Protein AF-W0JIA6-F1 (afdb_monomer_lite)

Foldseek 3Di:
DVVVLLVVLVVLLVCLVVVHAAEAEAEDDPPQDDPVRLLVVLLVVLLSQQSQWDDVSHRRCLQWPDPDPVSVVPDDADDADLVALEIERSYHYDYDYFPCVVSVVSNQVSQAESHHTDPRHPLHWYKYKDFDQLFLVVLVVLLCVLQVVQLEDEDLLLSLLLSLFFRHSVLVSQLSVPDHRDPHRYYDALQSSLNSNLPDDLCRGLVVFPSLLSLLVSLQSVDLDADALVRSCVSSVHDSVSSVVCVLLCVLLQQWDQDPRHIHGLTHHPVCPDPSSPVSHDPLLDAPVRDPDPQHSALLSSVLSSCCVPPVDDSVVSCVVSVVVPDRPCPVVNVVVVCVVDVRNPSSSSSSRSSNPPDTPDGPIDMGIHHDNRPRDDDPPDPDPPPPDDDDDD

Organism: NCBI:txid797299

InterPro domains:
  IPR036388 Winged helix-like DNA-binding domain superfamily [G3DSA:1.10.10.10] (213-266)
  IPR036390 Winged helix DNA-binding domain superfamily [SSF46785] (216-262)

Radius of gyration: 26.63 Å; chains: 1; bounding box: 65×55×89 Å

Structure (mmCIF, N/CA/C/O backbone):
data_AF-W0JIA6-F1
#
_entry.id   AF-W0JIA6-F1
#
loop_
_atom_site.group_PDB
_atom_site.id
_atom_site.type_symbol
_atom_site.label_atom_id
_atom_site.label_alt_id
_atom_site.label_comp_id
_atom_site.label_asym_id
_atom_site.label_entity_id
_atom_site.label_seq_id
_atom_site.pdbx_PDB_ins_code
_atom_site.Cartn_x
_atom_site.Cartn_y
_atom_site.Cartn_z
_atom_site.occupancy
_atom_site.B_iso_or_equiv
_atom_site.auth_seq_id
_atom_site.auth_comp_id
_atom_site.auth_asym_id
_atom_site.auth_atom_id
_atom_site.pdbx_PDB_model_num
ATOM 1 N N . MET A 1 1 ? 28.647 7.400 -13.439 1.00 54.81 1 MET A N 1
ATOM 2 C CA . MET A 1 1 ? 27.344 6.956 -13.987 1.00 54.81 1 MET A CA 1
ATOM 3 C C . MET A 1 1 ? 27.453 6.312 -15.372 1.00 54.81 1 MET A C 1
ATOM 5 O O . MET A 1 1 ? 27.200 5.122 -15.458 1.00 54.81 1 MET A O 1
ATOM 9 N N . ARG A 1 2 ? 27.903 6.997 -16.442 1.00 59.06 2 ARG A N 1
ATOM 10 C CA . ARG A 1 2 ? 27.949 6.425 -17.819 1.00 59.06 2 ARG A CA 1
ATOM 11 C C . ARG A 1 2 ? 28.637 5.053 -17.968 1.00 59.06 2 ARG A C 1
ATOM 13 O O . ARG A 1 2 ? 28.128 4.203 -18.688 1.00 59.06 2 ARG A O 1
ATOM 20 N N . LEU A 1 3 ? 29.774 4.826 -17.301 1.00 61.69 3 LEU A N 1
ATOM 21 C CA . LEU A 1 3 ? 30.466 3.525 -17.336 1.00 61.69 3 LEU A CA 1
ATOM 22 C C . LEU A 1 3 ? 29.672 2.415 -16.630 1.00 61.69 3 LEU A C 1
ATOM 24 O O . LEU A 1 3 ? 29.675 1.282 -17.098 1.00 61.69 3 LEU A O 1
ATOM 28 N N . ALA A 1 4 ? 28.959 2.752 -15.551 1.00 73.12 4 ALA A N 1
ATOM 29 C CA . ALA A 1 4 ? 28.126 1.807 -14.815 1.00 73.12 4 ALA A CA 1
ATOM 30 C C . ALA A 1 4 ? 26.908 1.381 -15.649 1.00 73.12 4 ALA A C 1
ATOM 32 O O . ALA A 1 4 ? 26.678 0.188 -15.801 1.00 73.12 4 ALA A O 1
ATOM 33 N N . HIS A 1 5 ? 26.202 2.325 -16.282 1.00 79.00 5 HIS A N 1
ATOM 34 C CA . HIS A 1 5 ? 25.084 1.987 -17.171 1.00 79.00 5 HIS A CA 1
ATOM 35 C C . HIS A 1 5 ? 25.518 1.137 -18.372 1.00 79.00 5 HIS A C 1
ATOM 37 O O . HIS A 1 5 ? 24.825 0.196 -18.736 1.00 79.00 5 HIS A O 1
ATOM 43 N N . GLY A 1 6 ? 26.684 1.423 -18.965 1.00 81.06 6 GLY A N 1
ATOM 44 C CA . GLY A 1 6 ? 27.206 0.623 -20.076 1.00 81.06 6 GLY A CA 1
ATOM 45 C C . GLY A 1 6 ? 27.530 -0.823 -19.684 1.00 81.06 6 GLY A C 1
ATOM 46 O O . GLY A 1 6 ? 27.243 -1.735 -20.453 1.00 81.06 6 GLY A O 1
ATOM 47 N N . LEU A 1 7 ? 28.097 -1.037 -18.491 1.00 85.88 7 LEU A N 1
ATOM 48 C CA . LEU A 1 7 ? 28.351 -2.381 -17.966 1.00 85.88 7 LEU A CA 1
ATOM 49 C C . LEU A 1 7 ? 27.043 -3.117 -17.660 1.00 85.88 7 LEU A C 1
ATOM 51 O O . LEU A 1 7 ? 26.893 -4.264 -18.067 1.00 85.88 7 LEU A O 1
ATOM 55 N N . VAL A 1 8 ? 26.100 -2.453 -16.984 1.00 86.69 8 VAL A N 1
ATOM 56 C CA . VAL A 1 8 ? 24.776 -3.021 -16.689 1.00 86.69 8 VAL A CA 1
ATOM 57 C C . VAL A 1 8 ? 24.071 -3.416 -17.984 1.00 86.69 8 VAL A C 1
ATOM 59 O O . VAL A 1 8 ? 23.623 -4.547 -18.090 1.00 86.69 8 VAL A O 1
ATOM 62 N N . GLY A 1 9 ? 24.076 -2.550 -19.001 1.00 88.12 9 GLY A N 1
ATOM 63 C CA . GLY A 1 9 ? 23.542 -2.874 -20.323 1.00 88.12 9 GLY A CA 1
ATOM 64 C C . GLY A 1 9 ? 24.182 -4.126 -20.924 1.00 88.12 9 GLY A C 1
ATOM 65 O O . GLY A 1 9 ? 23.474 -5.038 -21.331 1.00 88.12 9 GLY A O 1
ATOM 66 N N . ALA A 1 10 ? 25.515 -4.223 -20.924 1.00 88.88 10 ALA A N 1
ATOM 67 C CA . ALA A 1 10 ? 26.204 -5.399 -21.457 1.00 88.88 10 ALA A CA 1
ATOM 68 C C . ALA A 1 10 ? 25.834 -6.697 -20.715 1.00 88.88 10 ALA A C 1
ATOM 70 O O . ALA A 1 10 ? 25.609 -7.720 -21.356 1.00 88.88 10 ALA A O 1
ATOM 71 N N . VAL A 1 11 ? 25.746 -6.654 -19.381 1.00 91.31 11 VAL A N 1
ATOM 72 C CA . VAL A 1 11 ? 25.339 -7.809 -18.565 1.00 91.31 11 VAL A CA 1
ATOM 73 C C . VAL A 1 11 ? 23.882 -8.182 -18.832 1.00 91.31 11 VAL A C 1
ATOM 75 O O . VAL A 1 11 ? 23.597 -9.358 -19.021 1.00 91.31 11 VAL A O 1
ATOM 78 N N . THR A 1 12 ? 22.972 -7.209 -18.903 1.00 92.12 12 THR A N 1
ATOM 79 C CA . THR A 1 12 ? 21.552 -7.457 -19.188 1.00 92.12 12 THR A CA 1
ATOM 80 C C . THR A 1 12 ? 21.362 -8.112 -20.557 1.00 92.12 12 THR A C 1
ATOM 82 O O . THR A 1 12 ? 20.696 -9.134 -20.645 1.00 92.12 12 THR A O 1
ATOM 85 N N . HIS A 1 13 ? 22.004 -7.591 -21.608 1.00 90.56 13 HIS A N 1
ATOM 86 C CA . HIS A 1 13 ? 21.932 -8.186 -22.951 1.00 90.56 13 HIS A CA 1
ATOM 87 C C . HIS A 1 13 ? 22.539 -9.597 -23.002 1.00 90.56 13 HIS A C 1
ATOM 89 O O . HIS A 1 13 ? 22.060 -10.445 -23.750 1.00 90.56 13 HIS A O 1
ATOM 95 N N . LEU A 1 14 ? 23.574 -9.873 -22.198 1.00 92.06 14 LEU A N 1
ATOM 96 C CA . LEU A 1 14 ? 24.143 -11.216 -22.074 1.00 92.06 14 LEU A CA 1
ATOM 97 C C . LEU A 1 14 ? 23.168 -12.187 -21.397 1.00 92.06 14 LEU A C 1
ATOM 99 O O . LEU A 1 14 ? 22.981 -13.292 -21.891 1.00 92.06 14 LEU A O 1
ATOM 103 N N . LEU A 1 15 ? 22.562 -11.783 -20.278 1.00 92.94 15 LEU A N 1
ATOM 104 C CA . LEU A 1 15 ? 21.582 -12.592 -19.546 1.00 92.94 15 LEU A CA 1
ATOM 105 C C . LEU A 1 15 ? 20.355 -12.899 -20.410 1.00 92.94 15 LEU A C 1
ATOM 107 O O . LEU A 1 15 ? 19.941 -14.052 -20.484 1.00 92.94 15 LEU A O 1
ATOM 111 N N . GLU A 1 16 ? 19.866 -11.900 -21.141 1.00 91.88 16 GLU A N 1
ATOM 112 C CA . GLU A 1 16 ? 18.792 -12.062 -22.120 1.00 91.88 16 GLU A CA 1
ATOM 113 C C . GLU A 1 16 ? 19.166 -13.075 -23.213 1.00 91.88 16 GLU A C 1
ATOM 115 O O . GLU A 1 16 ? 18.378 -13.953 -23.552 1.00 91.88 16 GLU A O 1
ATOM 120 N N . ALA A 1 17 ? 20.398 -13.028 -23.735 1.00 90.81 17 ALA A N 1
ATOM 121 C CA . ALA A 1 17 ? 20.865 -14.004 -24.724 1.00 90.81 17 ALA A CA 1
ATOM 122 C C . ALA A 1 17 ? 20.926 -15.446 -24.175 1.00 90.81 17 ALA A C 1
ATOM 124 O O . ALA A 1 17 ? 20.873 -16.399 -24.952 1.00 90.81 17 ALA A O 1
ATOM 125 N N . PHE A 1 18 ? 21.024 -15.610 -22.853 1.00 94.31 18 PHE A N 1
ATOM 126 C CA . PHE A 1 18 ? 20.929 -16.900 -22.167 1.00 94.31 18 PHE A CA 1
ATOM 127 C C . PHE A 1 18 ? 19.499 -17.262 -21.727 1.00 94.31 18 PHE A C 1
ATOM 129 O O . PHE A 1 18 ? 19.318 -18.315 -21.117 1.00 94.31 18 PHE A O 1
ATOM 136 N N . GLY A 1 19 ? 18.495 -16.432 -22.033 1.00 92.12 19 GLY A N 1
ATOM 137 C CA . GLY A 1 19 ? 17.103 -16.646 -21.628 1.00 92.12 19 GLY A CA 1
ATOM 138 C C . GLY A 1 19 ? 16.873 -16.488 -20.124 1.00 92.12 19 GLY A C 1
ATOM 139 O O . GLY A 1 19 ? 16.037 -17.188 -19.557 1.00 92.12 19 GLY A O 1
ATOM 140 N N . VAL A 1 20 ? 17.660 -15.638 -19.456 1.00 93.94 20 VAL A N 1
ATOM 141 C CA . VAL A 1 20 ? 17.513 -15.354 -18.024 1.00 93.94 20 VAL A CA 1
ATOM 142 C C . VAL A 1 20 ? 16.660 -14.107 -17.828 1.00 93.94 20 VAL A C 1
ATOM 144 O O . VAL A 1 20 ? 17.098 -13.002 -18.149 1.00 93.94 20 VAL A O 1
ATOM 147 N N . ASP A 1 21 ? 15.500 -14.282 -17.196 1.00 91.25 21 ASP A N 1
ATOM 148 C CA . ASP A 1 21 ? 14.627 -13.175 -16.810 1.00 91.25 21 ASP A CA 1
ATOM 149 C C . ASP A 1 21 ? 15.268 -12.334 -15.698 1.00 91.25 21 ASP A C 1
ATOM 151 O O . ASP A 1 21 ? 15.481 -12.792 -14.569 1.00 91.25 21 ASP A O 1
ATOM 155 N N . LEU A 1 22 ? 15.575 -11.074 -16.010 1.00 92.06 22 LEU A N 1
ATOM 156 C CA . LEU A 1 22 ? 16.154 -10.134 -15.058 1.00 92.06 22 LEU A CA 1
ATOM 157 C C . LEU A 1 22 ? 15.090 -9.168 -14.525 1.00 92.06 22 LEU A C 1
ATOM 159 O O . LEU A 1 22 ? 14.562 -8.332 -15.255 1.00 92.06 22 LEU A O 1
ATOM 163 N N . VAL A 1 23 ? 14.858 -9.207 -13.212 1.00 91.75 23 VAL A N 1
ATOM 164 C CA . VAL A 1 23 ? 14.047 -8.210 -12.497 1.00 91.75 23 VAL A CA 1
ATOM 165 C C . VAL A 1 23 ? 14.943 -7.412 -11.557 1.00 91.75 23 VAL A C 1
ATOM 167 O O . VAL A 1 23 ? 15.615 -7.974 -10.691 1.00 91.75 23 VAL A O 1
ATOM 170 N N . ARG A 1 24 ? 14.960 -6.086 -11.711 1.00 89.94 24 ARG A N 1
ATOM 171 C CA . ARG A 1 24 ? 15.729 -5.178 -10.854 1.00 89.94 24 ARG A CA 1
ATOM 172 C C . ARG A 1 24 ? 14.814 -4.389 -9.942 1.00 89.94 24 ARG A C 1
ATOM 174 O O . ARG A 1 24 ? 13.972 -3.615 -10.387 1.00 89.94 24 ARG A O 1
ATOM 181 N N . GLU A 1 25 ? 15.049 -4.539 -8.649 1.00 89.88 25 GLU A N 1
ATOM 182 C CA . GLU A 1 25 ? 14.366 -3.766 -7.624 1.00 89.88 25 GLU A CA 1
ATOM 183 C C . GLU A 1 25 ? 15.119 -2.455 -7.350 1.00 89.88 25 GLU A C 1
ATOM 185 O O . GLU A 1 25 ? 16.281 -2.461 -6.938 1.00 89.88 25 GLU A O 1
ATOM 190 N N . ILE A 1 26 ? 14.443 -1.322 -7.540 1.00 87.25 26 ILE A N 1
ATOM 191 C CA . ILE A 1 26 ? 14.933 0.011 -7.194 1.00 87.25 26 ILE A CA 1
ATOM 192 C C . ILE A 1 26 ? 14.161 0.506 -5.979 1.00 87.25 26 ILE A C 1
ATOM 194 O O . ILE A 1 26 ? 12.969 0.802 -6.039 1.00 87.25 26 ILE A O 1
ATOM 198 N N . ARG A 1 27 ? 14.867 0.635 -4.856 1.00 85.44 27 ARG A N 1
ATOM 199 C CA . ARG A 1 27 ? 14.318 1.233 -3.642 1.00 85.44 27 ARG A CA 1
ATOM 200 C C . ARG A 1 27 ? 14.603 2.731 -3.624 1.00 85.44 27 ARG A C 1
ATOM 202 O O . ARG A 1 27 ? 15.754 3.119 -3.444 1.00 85.44 27 ARG A O 1
ATOM 209 N N . VAL A 1 28 ? 13.558 3.549 -3.699 1.00 81.75 28 VAL A N 1
ATOM 210 C CA . VAL A 1 28 ? 13.625 4.985 -3.412 1.00 81.75 28 VAL A CA 1
ATOM 211 C C . VAL A 1 28 ? 13.716 5.167 -1.887 1.00 81.75 28 VAL A C 1
ATOM 213 O O . VAL A 1 28 ? 12.829 4.706 -1.156 1.00 81.75 28 VAL A O 1
ATOM 216 N N . PRO A 1 29 ? 14.813 5.744 -1.361 1.00 74.44 29 PRO A N 1
ATOM 217 C CA . PRO A 1 29 ? 14.962 5.999 0.069 1.00 74.44 29 PRO A CA 1
ATOM 218 C C . PRO A 1 29 ? 13.867 6.925 0.616 1.00 74.44 29 PRO A C 1
ATOM 220 O O . PRO A 1 29 ? 13.405 7.830 -0.071 1.00 74.44 29 PRO A O 1
ATOM 223 N N . GLY A 1 30 ? 13.477 6.720 1.878 1.00 69.75 30 GLY A N 1
ATOM 224 C CA . GLY A 1 30 ? 12.577 7.650 2.567 1.00 69.75 30 GLY A CA 1
ATOM 225 C C . GLY A 1 30 ? 13.262 8.996 2.825 1.00 69.75 30 GLY A C 1
ATOM 226 O O . GLY A 1 30 ? 14.470 9.029 3.061 1.00 69.75 30 GLY A O 1
ATOM 227 N N . GLY A 1 31 ? 12.491 10.086 2.790 1.00 68.31 31 GLY A N 1
ATOM 228 C CA . GLY A 1 31 ? 12.992 11.458 2.960 1.00 68.31 31 GLY A CA 1
ATOM 229 C C . GLY A 1 31 ? 13.472 12.132 1.669 1.00 68.31 31 GLY A C 1
ATOM 230 O O . GLY A 1 31 ? 13.980 13.249 1.725 1.00 68.31 31 GLY A O 1
ATOM 231 N N . LEU A 1 32 ? 13.317 11.472 0.516 1.00 70.44 32 LEU A N 1
ATOM 232 C CA . LEU A 1 32 ? 13.451 12.107 -0.794 1.00 70.44 32 LEU A CA 1
ATOM 233 C C . LEU A 1 32 ? 12.065 12.560 -1.252 1.00 70.44 32 LEU A C 1
ATOM 235 O O . LEU A 1 32 ? 11.277 11.762 -1.748 1.00 70.44 32 LEU A O 1
ATOM 239 N N . GLU A 1 33 ? 11.750 13.827 -1.012 1.00 68.56 33 GLU A N 1
ATOM 240 C CA . GLU A 1 33 ? 10.402 14.375 -1.228 1.00 68.56 33 GLU A CA 1
ATOM 241 C C . GLU A 1 33 ? 10.380 15.508 -2.257 1.00 68.56 33 GLU A C 1
ATOM 243 O O . GLU A 1 33 ? 9.305 15.953 -2.662 1.00 68.56 33 GLU A O 1
ATOM 248 N N . HIS A 1 34 ? 11.559 15.980 -2.668 1.00 75.25 34 HIS A N 1
ATOM 249 C CA . HIS A 1 34 ? 11.719 17.156 -3.511 1.00 75.25 34 HIS A CA 1
ATOM 250 C C . HIS A 1 34 ? 12.181 16.791 -4.923 1.00 75.25 34 HIS A C 1
ATOM 252 O O . HIS A 1 34 ? 13.037 15.924 -5.107 1.00 75.25 34 HIS A O 1
ATOM 258 N N . GLU A 1 35 ? 11.691 17.546 -5.904 1.00 77.19 35 GLU A N 1
ATOM 259 C CA . GLU A 1 35 ? 12.046 17.470 -7.328 1.00 77.19 35 GLU A CA 1
ATOM 260 C C . GLU A 1 35 ? 13.554 17.310 -7.564 1.00 77.19 35 GLU A C 1
ATOM 262 O O . GLU A 1 35 ? 13.993 16.381 -8.234 1.00 77.19 35 GLU A O 1
ATOM 267 N N . ARG A 1 36 ? 14.379 18.146 -6.914 1.00 82.38 36 ARG A N 1
ATOM 268 C CA . ARG A 1 36 ? 15.850 18.133 -7.056 1.00 82.38 36 ARG A CA 1
ATOM 269 C C . ARG A 1 36 ? 16.509 16.794 -6.705 1.00 82.38 36 ARG A C 1
ATOM 271 O O . ARG A 1 36 ? 17.669 16.584 -7.046 1.00 82.38 36 ARG A O 1
ATOM 278 N N . GLN A 1 37 ? 15.813 15.935 -5.967 1.00 82.81 37 GLN A N 1
ATOM 279 C CA . GLN A 1 37 ? 16.274 14.603 -5.582 1.00 82.81 37 GLN A CA 1
ATOM 280 C C . GLN A 1 37 ? 15.638 13.517 -6.454 1.00 82.81 37 GLN A C 1
ATOM 282 O O . GLN A 1 37 ? 16.316 12.557 -6.813 1.00 82.81 37 GLN A O 1
ATOM 287 N N . LEU A 1 38 ? 14.355 13.673 -6.786 1.00 83.12 38 LEU A N 1
ATOM 288 C CA . LEU A 1 38 ? 13.572 12.677 -7.512 1.00 83.12 38 LEU A CA 1
ATOM 289 C C . LEU A 1 38 ? 13.816 12.725 -9.029 1.00 83.12 38 LEU A C 1
ATOM 291 O O . LEU A 1 38 ? 14.022 11.667 -9.620 1.00 83.12 38 LEU A O 1
ATOM 295 N N . GLN A 1 39 ? 13.910 13.909 -9.641 1.00 84.56 39 GLN A N 1
ATOM 296 C CA . GLN 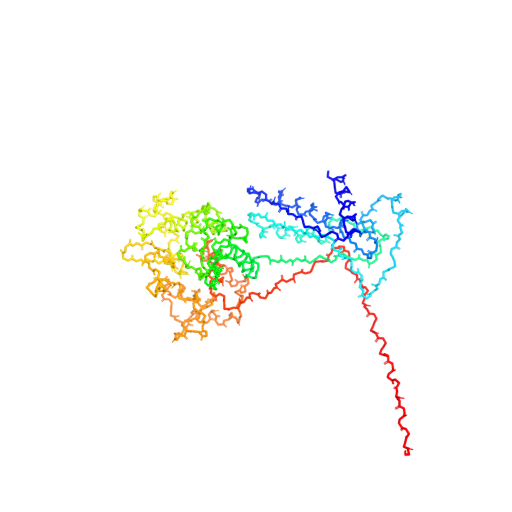A 1 39 ? 14.131 14.052 -11.087 1.00 84.56 39 GLN A CA 1
ATOM 297 C C . GLN A 1 39 ? 15.418 13.353 -11.563 1.00 84.56 39 GLN A C 1
ATOM 299 O O . GLN A 1 39 ? 15.335 12.502 -12.445 1.00 84.56 39 GLN A O 1
ATOM 304 N N . PRO A 1 40 ? 16.601 13.559 -10.943 1.00 85.56 40 PRO A N 1
ATOM 305 C CA . PRO A 1 40 ? 17.818 12.894 -11.415 1.00 85.56 40 PRO A CA 1
ATOM 306 C C . PRO A 1 40 ? 17.771 11.365 -11.275 1.00 85.56 40 PRO A C 1
ATOM 308 O O . PRO A 1 40 ? 18.462 10.644 -11.999 1.00 85.56 40 PRO A O 1
ATOM 311 N N . MET A 1 41 ? 16.985 10.851 -10.321 1.00 85.38 41 MET A N 1
ATOM 312 C CA . MET A 1 41 ? 16.750 9.414 -10.187 1.00 85.38 41 MET A CA 1
ATOM 313 C C . MET A 1 41 ? 15.859 8.902 -11.318 1.00 85.38 41 MET A C 1
ATOM 315 O O . MET A 1 41 ? 16.180 7.868 -11.902 1.00 85.38 41 MET A O 1
ATOM 319 N N . ALA A 1 42 ? 14.786 9.627 -11.642 1.00 85.19 42 ALA A N 1
ATOM 320 C CA . ALA A 1 42 ? 13.900 9.304 -12.752 1.00 85.19 42 ALA A CA 1
ATOM 321 C C . ALA A 1 42 ? 14.658 9.299 -14.091 1.00 85.19 42 ALA A C 1
ATOM 323 O O . ALA A 1 42 ? 14.618 8.293 -14.800 1.00 85.19 42 ALA A O 1
ATOM 324 N N . ASP A 1 43 ? 15.465 10.331 -14.359 1.00 85.19 43 ASP A N 1
ATOM 325 C CA . ASP A 1 43 ? 16.336 10.415 -15.540 1.00 85.19 43 ASP A CA 1
ATOM 326 C C . ASP A 1 43 ? 17.286 9.213 -15.622 1.00 85.19 43 ASP A C 1
ATOM 328 O O . ASP A 1 43 ? 17.466 8.590 -16.670 1.00 85.19 43 ASP A O 1
ATOM 332 N N . SER A 1 44 ? 17.895 8.838 -14.491 1.00 86.56 44 SER A N 1
ATOM 333 C CA . SER A 1 44 ? 18.805 7.694 -14.439 1.00 86.56 44 SER A CA 1
ATOM 334 C C . SER A 1 44 ? 18.093 6.373 -14.747 1.00 86.56 44 SER A C 1
ATOM 336 O O . SER A 1 44 ? 18.677 5.524 -15.426 1.00 86.56 44 SER A O 1
ATOM 338 N N . VAL A 1 45 ? 16.848 6.200 -14.287 1.00 86.69 45 VAL A N 1
ATOM 339 C CA . VAL A 1 45 ? 16.013 5.033 -14.608 1.00 86.69 45 VAL A CA 1
ATOM 340 C C . VAL A 1 45 ? 15.645 5.025 -16.089 1.00 86.69 45 VAL A C 1
ATOM 342 O O . VAL A 1 45 ? 15.847 3.997 -16.735 1.00 86.69 45 VAL A O 1
ATOM 345 N N . ALA A 1 46 ? 15.197 6.152 -16.647 1.00 84.75 46 ALA A N 1
ATOM 346 C CA . ALA A 1 46 ? 14.823 6.266 -18.057 1.00 84.75 46 ALA A CA 1
ATOM 347 C C . ALA A 1 46 ? 16.009 5.980 -18.997 1.00 84.75 46 ALA A C 1
ATOM 349 O O . ALA A 1 46 ? 15.897 5.177 -19.924 1.00 84.75 46 ALA A O 1
ATOM 350 N N . ILE A 1 47 ? 17.193 6.531 -18.701 1.00 86.06 47 ILE A N 1
ATOM 351 C CA . ILE A 1 47 ? 18.434 6.229 -19.435 1.00 86.06 47 ILE A CA 1
ATOM 352 C C . ILE A 1 47 ? 18.780 4.738 -19.342 1.00 86.06 47 ILE A C 1
ATOM 354 O O . ILE A 1 47 ? 19.175 4.126 -20.335 1.00 86.06 47 ILE A O 1
ATOM 358 N N . SER A 1 48 ? 18.661 4.148 -18.150 1.00 88.00 48 SER A N 1
ATOM 359 C CA . SER A 1 48 ? 18.934 2.724 -17.934 1.00 88.00 48 SER A CA 1
ATOM 360 C C . SER A 1 48 ? 17.990 1.858 -18.774 1.00 88.00 48 SER A C 1
ATOM 362 O O . SER A 1 48 ? 18.459 1.005 -19.525 1.00 88.00 48 SER A O 1
ATOM 364 N N . ALA A 1 49 ? 16.687 2.156 -18.740 1.00 87.00 49 ALA A N 1
ATOM 365 C CA . ALA A 1 49 ? 15.673 1.471 -19.532 1.00 87.00 49 ALA A CA 1
ATOM 366 C C . ALA A 1 49 ? 15.968 1.567 -21.035 1.00 87.00 49 ALA A C 1
ATOM 368 O O . ALA A 1 49 ? 15.942 0.557 -21.734 1.00 87.00 49 ALA A O 1
ATOM 369 N N . ALA A 1 50 ? 16.364 2.747 -21.523 1.00 85.81 50 ALA A N 1
ATOM 370 C CA . ALA A 1 50 ? 16.728 2.921 -22.924 1.00 85.81 50 ALA A CA 1
ATOM 371 C C . ALA A 1 50 ? 17.944 2.069 -23.338 1.00 85.81 50 ALA A C 1
ATOM 373 O O . ALA A 1 50 ? 17.949 1.456 -24.407 1.00 85.81 50 ALA A O 1
ATOM 374 N N . ILE A 1 51 ? 18.974 1.991 -22.485 1.00 88.12 51 ILE A N 1
ATOM 375 C CA . ILE A 1 51 ? 20.175 1.155 -22.697 1.00 88.12 51 ILE A CA 1
ATOM 376 C C . ILE A 1 51 ? 19.832 -0.336 -22.765 1.00 88.12 51 ILE A C 1
ATOM 378 O O . ILE A 1 51 ? 20.481 -1.094 -23.490 1.00 88.12 51 ILE A O 1
ATOM 382 N N . GLN A 1 52 ? 18.821 -0.746 -22.012 1.00 89.88 52 GLN A N 1
ATOM 383 C CA . GLN A 1 52 ? 18.409 -2.136 -21.843 1.00 89.88 52 GLN A CA 1
ATOM 384 C C . GLN A 1 52 ? 17.236 -2.515 -22.750 1.00 89.88 52 GLN A C 1
ATOM 386 O O . GLN A 1 52 ? 16.700 -3.612 -22.650 1.00 89.88 52 GLN A O 1
ATOM 391 N N . ALA A 1 53 ? 16.857 -1.635 -23.670 1.00 91.06 53 ALA A N 1
ATOM 392 C CA . ALA A 1 53 ? 15.914 -1.958 -24.719 1.00 91.06 53 ALA A CA 1
ATOM 393 C C . ALA A 1 53 ? 16.612 -2.589 -25.929 1.00 91.06 53 ALA A C 1
ATOM 395 O O . ALA A 1 53 ? 17.784 -2.303 -26.227 1.00 91.06 53 ALA A O 1
ATOM 396 N N . ARG A 1 54 ? 15.866 -3.421 -26.658 1.00 91.69 54 ARG A N 1
ATOM 397 C CA . ARG A 1 54 ? 16.284 -3.954 -27.955 1.00 91.69 54 ARG A CA 1
ATOM 398 C C . ARG A 1 54 ? 15.208 -3.787 -29.017 1.00 91.69 54 ARG A C 1
ATOM 400 O O . ARG A 1 54 ? 14.019 -3.827 -28.721 1.00 91.69 54 ARG A O 1
ATOM 407 N N . TYR A 1 55 ? 15.654 -3.700 -30.260 1.00 91.38 55 TYR A N 1
ATOM 408 C CA . TYR A 1 55 ? 14.847 -3.880 -31.457 1.00 91.38 55 TYR A CA 1
ATOM 409 C C . TYR A 1 55 ? 15.445 -5.040 -32.253 1.00 91.38 55 TYR A C 1
ATOM 411 O O . TYR A 1 55 ? 16.580 -4.941 -32.721 1.00 91.38 55 TYR A O 1
ATOM 419 N N . GLY A 1 56 ? 14.750 -6.177 -32.336 1.00 88.25 56 GLY A N 1
ATOM 420 C CA . GLY A 1 56 ? 15.335 -7.411 -32.870 1.00 88.25 56 GLY A CA 1
ATOM 421 C C . GLY A 1 56 ? 16.649 -7.771 -32.159 1.00 88.25 56 GLY A C 1
ATOM 422 O O . GLY A 1 56 ? 16.687 -7.898 -30.939 1.00 88.25 56 GLY A O 1
ATOM 423 N N . ALA A 1 57 ? 17.749 -7.891 -32.907 1.00 85.75 57 ALA A N 1
ATOM 424 C CA . ALA A 1 57 ? 19.085 -8.168 -32.358 1.00 85.75 57 ALA A CA 1
ATOM 425 C C . ALA A 1 57 ? 19.880 -6.907 -31.946 1.00 85.75 57 ALA A C 1
ATOM 427 O O . ALA A 1 57 ? 21.050 -7.004 -31.569 1.00 85.75 57 ALA A O 1
ATOM 428 N N . PHE A 1 58 ? 19.290 -5.713 -32.051 1.00 88.88 58 PHE A N 1
ATOM 429 C CA . PHE A 1 58 ? 19.996 -4.442 -31.908 1.00 88.88 58 PHE A CA 1
ATOM 430 C C . PHE A 1 58 ? 19.672 -3.762 -30.578 1.00 88.88 58 PHE A C 1
ATOM 432 O O . PHE A 1 58 ? 18.511 -3.579 -30.231 1.00 88.88 58 PHE A O 1
ATOM 439 N N . ALA A 1 59 ? 20.698 -3.315 -29.852 1.00 89.19 59 ALA A N 1
ATOM 440 C CA . ALA A 1 59 ? 20.515 -2.492 -28.657 1.00 89.19 59 ALA A CA 1
ATOM 441 C C . ALA A 1 59 ? 20.014 -1.088 -29.038 1.00 89.19 59 ALA A C 1
ATOM 443 O O . ALA A 1 59 ? 20.736 -0.337 -29.706 1.00 89.19 59 ALA A O 1
ATOM 444 N N . THR A 1 60 ? 18.814 -0.715 -28.586 1.00 88.62 60 THR A N 1
ATOM 445 C CA . THR A 1 60 ? 18.110 0.478 -29.082 1.00 88.62 60 THR A CA 1
ATOM 446 C C . THR A 1 60 ? 18.839 1.772 -28.734 1.00 88.62 60 THR A C 1
ATOM 448 O O . THR A 1 60 ? 18.990 2.645 -29.585 1.00 88.62 60 THR A O 1
ATOM 451 N N . TYR A 1 61 ? 19.435 1.871 -27.540 1.00 87.31 61 TYR A N 1
ATOM 452 C CA . TYR A 1 61 ? 20.220 3.055 -27.170 1.00 87.31 61 TYR A CA 1
ATOM 453 C C . TYR A 1 61 ? 21.379 3.346 -28.124 1.00 87.31 61 TYR A C 1
ATOM 455 O O . TYR A 1 61 ? 21.700 4.506 -28.378 1.00 87.31 61 TYR A O 1
ATOM 463 N N . ARG A 1 62 ? 22.025 2.304 -28.666 1.00 86.06 62 ARG A N 1
ATOM 464 C CA . ARG A 1 62 ? 23.131 2.490 -29.613 1.00 86.06 62 ARG A CA 1
ATOM 465 C C . ARG A 1 62 ? 22.646 3.022 -30.963 1.00 86.06 62 ARG A C 1
ATOM 467 O O . ARG A 1 62 ? 23.431 3.685 -31.631 1.00 86.06 62 ARG A O 1
ATOM 474 N N . GLN A 1 63 ? 21.401 2.725 -31.331 1.00 88.00 63 GLN A N 1
ATOM 475 C CA . GLN A 1 63 ? 20.776 3.169 -32.577 1.00 88.00 63 GLN A CA 1
ATOM 476 C C . GLN A 1 63 ? 20.190 4.580 -32.475 1.00 88.00 63 GLN A C 1
ATOM 478 O O . GLN A 1 63 ? 20.207 5.295 -33.464 1.00 88.00 63 GLN A O 1
ATOM 483 N N . LEU A 1 64 ? 19.691 4.977 -31.298 1.00 87.25 64 LEU A N 1
ATOM 484 C CA . LEU A 1 64 ? 18.981 6.251 -31.124 1.00 87.25 64 LEU A CA 1
ATOM 485 C C . LEU A 1 64 ? 19.836 7.356 -30.486 1.00 87.25 64 LEU A C 1
ATOM 487 O O . LEU A 1 64 ? 19.827 8.497 -30.942 1.00 87.25 64 LEU A O 1
ATOM 491 N N . PHE A 1 65 ? 20.597 7.034 -29.435 1.00 86.62 65 PHE A N 1
ATOM 492 C CA . PHE A 1 65 ? 21.170 8.036 -28.518 1.00 86.62 65 PHE A CA 1
ATOM 493 C C . PHE A 1 65 ? 22.714 8.062 -28.502 1.00 86.62 65 PHE A C 1
ATOM 495 O O . PHE A 1 65 ? 23.341 8.808 -27.741 1.00 86.62 65 PHE A O 1
ATOM 502 N N . GLU A 1 66 ? 23.393 7.227 -29.300 1.00 86.25 66 GLU A N 1
ATOM 503 C CA . GLU A 1 66 ? 24.861 7.152 -29.308 1.00 86.25 66 GLU A CA 1
ATOM 504 C C . GLU A 1 66 ? 25.495 8.309 -30.094 1.00 86.25 66 GLU A C 1
ATOM 506 O O . GLU A 1 66 ? 25.608 8.302 -31.317 1.00 86.25 66 GLU A O 1
ATOM 511 N N . THR A 1 67 ? 26.034 9.299 -29.389 1.00 84.06 67 THR A N 1
ATOM 512 C CA . THR A 1 67 ? 26.646 10.473 -30.031 1.00 84.06 67 THR A CA 1
ATOM 513 C C . THR A 1 67 ? 28.063 10.228 -30.568 1.00 84.06 67 THR A C 1
ATOM 515 O O . THR A 1 67 ? 28.551 10.991 -31.409 1.00 84.06 67 THR A O 1
ATOM 518 N N . ARG A 1 68 ? 28.753 9.151 -30.159 1.00 84.19 68 ARG A N 1
ATOM 519 C CA . ARG A 1 68 ? 30.142 8.882 -30.577 1.00 84.19 68 ARG A CA 1
ATOM 520 C C . ARG A 1 68 ? 30.197 8.273 -31.979 1.00 84.19 68 ARG A C 1
ATOM 522 O O . ARG A 1 68 ? 30.051 7.061 -32.141 1.00 84.19 68 ARG A O 1
ATOM 529 N N . LYS A 1 69 ? 30.559 9.089 -32.977 1.00 81.56 69 LYS A N 1
ATOM 530 C CA . LYS A 1 69 ? 30.675 8.697 -34.400 1.00 81.56 69 LYS A CA 1
ATOM 531 C C . LYS A 1 69 ? 31.405 7.366 -34.635 1.00 81.56 69 LYS A C 1
ATOM 533 O O . LYS A 1 69 ? 30.907 6.525 -35.371 1.00 81.56 69 LYS A O 1
ATOM 538 N N . LYS A 1 70 ? 32.538 7.121 -33.961 1.00 82.44 70 LYS A N 1
ATOM 539 C CA . LYS A 1 70 ? 33.305 5.863 -34.103 1.00 82.44 70 LYS A CA 1
ATOM 540 C C . LYS A 1 70 ? 32.506 4.616 -33.695 1.00 82.44 70 LYS A C 1
ATOM 542 O O . LYS A 1 70 ? 32.701 3.559 -34.280 1.00 82.44 70 LYS A O 1
ATOM 547 N N . LYS A 1 71 ? 31.640 4.722 -32.680 1.00 80.06 71 LYS A N 1
ATOM 548 C CA . LYS A 1 71 ? 30.794 3.610 -32.222 1.00 80.06 71 LYS A CA 1
ATOM 549 C C . LYS A 1 71 ? 29.554 3.422 -33.087 1.00 80.06 71 LYS A C 1
ATOM 551 O O . LYS A 1 71 ? 29.110 2.284 -33.217 1.00 80.06 71 LYS A O 1
ATOM 556 N N . ARG A 1 72 ? 29.020 4.503 -33.662 1.00 81.31 72 ARG A N 1
ATOM 557 C CA . ARG A 1 72 ? 27.936 4.430 -34.649 1.00 81.31 72 ARG A CA 1
ATOM 558 C C . ARG A 1 72 ? 28.404 3.794 -35.950 1.00 81.31 72 ARG A C 1
ATOM 560 O O . ARG A 1 72 ? 27.798 2.842 -36.403 1.00 81.31 72 ARG A O 1
ATOM 567 N N . ALA A 1 73 ? 29.547 4.232 -36.477 1.00 78.88 73 ALA A N 1
ATOM 568 C CA . ALA A 1 73 ? 30.099 3.713 -37.729 1.00 78.88 73 ALA A CA 1
ATOM 569 C C . ALA A 1 73 ? 30.433 2.209 -37.690 1.00 78.88 73 ALA A C 1
ATOM 571 O O . ALA A 1 73 ? 30.533 1.575 -38.731 1.00 78.88 73 ALA A O 1
ATOM 572 N N . SER A 1 74 ? 30.637 1.637 -36.498 1.00 80.94 74 SER A N 1
ATOM 573 C CA . SER A 1 74 ? 30.851 0.198 -36.309 1.00 80.94 74 SER A CA 1
ATOM 574 C C . SER A 1 74 ? 29.595 -0.564 -35.881 1.00 80.94 74 SER A C 1
ATOM 576 O O . SER A 1 74 ? 29.688 -1.743 -35.539 1.00 80.94 74 SER A O 1
ATOM 578 N N . ALA A 1 75 ? 28.443 0.103 -35.792 1.00 78.69 75 ALA A N 1
ATOM 579 C CA . ALA A 1 75 ? 27.163 -0.535 -35.533 1.00 78.69 75 ALA A CA 1
ATOM 580 C C . ALA A 1 75 ? 26.521 -0.933 -36.864 1.00 78.69 75 ALA A C 1
ATOM 582 O O . ALA A 1 75 ? 26.606 -0.198 -37.843 1.00 78.69 75 ALA A O 1
ATOM 583 N N . LEU A 1 76 ? 25.872 -2.092 -36.884 1.00 83.56 76 LEU A N 1
ATOM 584 C CA . LEU A 1 76 ? 24.931 -2.429 -37.943 1.00 83.56 76 LEU A CA 1
ATOM 585 C C . LEU A 1 76 ? 23.621 -1.673 -37.682 1.00 83.56 76 LEU A C 1
ATOM 587 O O . LEU A 1 76 ? 23.199 -1.580 -36.525 1.00 83.56 76 LEU A O 1
ATOM 591 N N . THR A 1 77 ? 23.002 -1.151 -38.736 1.00 83.44 77 THR A N 1
ATOM 592 C CA . THR A 1 77 ? 21.702 -0.470 -38.671 1.00 83.44 77 THR A CA 1
ATOM 593 C C . THR A 1 77 ? 20.584 -1.494 -38.882 1.00 83.44 77 THR A C 1
ATOM 595 O O . THR A 1 77 ? 20.717 -2.329 -39.782 1.00 83.44 77 THR A O 1
ATOM 598 N N . PRO A 1 78 ? 19.511 -1.479 -38.070 1.00 87.31 78 PRO A N 1
ATOM 599 C CA . PRO A 1 78 ? 18.361 -2.346 -38.290 1.00 87.31 78 PRO A CA 1
ATOM 600 C C . PRO A 1 78 ? 17.622 -1.975 -39.579 1.00 87.31 78 PRO A C 1
ATOM 602 O O . PRO A 1 78 ? 17.526 -0.801 -39.933 1.00 87.31 78 PRO A O 1
ATOM 605 N N . GLU A 1 79 ? 17.048 -2.977 -40.238 1.00 87.75 79 GLU A N 1
ATOM 606 C CA . GLU A 1 79 ? 15.927 -2.760 -41.150 1.00 87.75 79 GLU A CA 1
ATOM 607 C C . GLU A 1 79 ? 14.666 -2.626 -40.290 1.00 87.75 79 GLU A C 1
ATOM 609 O O . GLU A 1 79 ? 14.393 -3.495 -39.459 1.00 87.75 79 GLU A O 1
ATOM 614 N N . VAL A 1 80 ? 13.966 -1.499 -40.416 1.00 89.06 80 VAL A N 1
ATOM 615 C CA . VAL A 1 80 ? 12.803 -1.185 -39.579 1.00 89.06 80 VAL A CA 1
ATOM 616 C C . VAL A 1 80 ? 11.551 -1.779 -40.209 1.00 89.06 80 VAL A C 1
ATOM 618 O O . VAL A 1 80 ? 11.225 -1.470 -41.355 1.00 89.06 80 VAL A O 1
ATOM 621 N N . ASP A 1 81 ? 10.842 -2.614 -39.453 1.00 87.75 81 ASP A N 1
ATOM 622 C CA . ASP A 1 81 ? 9.496 -3.054 -39.801 1.00 87.75 81 ASP A CA 1
ATOM 623 C C . ASP A 1 81 ? 8.502 -1.930 -39.493 1.00 87.75 81 ASP A C 1
ATOM 625 O O . ASP A 1 81 ? 8.230 -1.620 -38.334 1.00 87.75 81 ASP A O 1
ATOM 629 N N . ALA A 1 82 ? 7.938 -1.334 -40.542 1.00 85.62 82 ALA A N 1
ATOM 630 C CA . ALA A 1 82 ? 6.944 -0.274 -40.415 1.00 85.62 82 ALA A CA 1
ATOM 631 C C . ALA A 1 82 ? 5.638 -0.737 -39.733 1.00 85.62 82 ALA A C 1
ATOM 633 O O . ALA A 1 82 ? 4.860 0.100 -39.283 1.00 85.62 82 ALA A O 1
ATOM 634 N N . ALA A 1 83 ? 5.364 -2.047 -39.660 1.00 86.75 83 ALA A N 1
ATOM 635 C CA . ALA A 1 83 ? 4.207 -2.575 -38.938 1.00 86.75 83 ALA A CA 1
ATOM 636 C C . ALA A 1 83 ? 4.449 -2.705 -37.421 1.00 86.75 83 ALA A C 1
ATOM 638 O O . ALA A 1 83 ? 3.484 -2.699 -36.656 1.00 86.75 83 ALA A O 1
ATOM 639 N N . ASP A 1 84 ? 5.711 -2.801 -36.988 1.00 87.81 84 ASP A N 1
ATOM 640 C CA . ASP A 1 84 ? 6.112 -2.835 -35.576 1.00 87.81 84 ASP A CA 1
ATOM 641 C C . ASP A 1 84 ? 7.465 -2.119 -35.383 1.00 87.81 84 ASP A C 1
ATOM 643 O O . ASP A 1 84 ? 8.513 -2.758 -35.239 1.00 87.81 84 ASP A O 1
ATOM 647 N N . PRO A 1 85 ? 7.477 -0.772 -35.381 1.00 90.25 85 PRO A N 1
ATOM 648 C CA . PRO A 1 85 ? 8.694 0.028 -35.217 1.00 90.25 85 PRO A CA 1
ATOM 649 C C . PRO A 1 85 ? 9.138 0.151 -33.744 1.00 90.25 85 PRO A C 1
ATOM 651 O O . PRO A 1 85 ? 9.893 1.059 -33.386 1.00 90.25 85 PRO A O 1
ATOM 654 N N . PHE A 1 86 ? 8.674 -0.737 -32.855 1.00 90.00 86 PHE A N 1
ATOM 655 C CA . PHE A 1 86 ? 8.878 -0.609 -31.413 1.00 90.00 86 PHE A CA 1
ATOM 656 C C . PHE A 1 86 ? 9.905 -1.598 -30.861 1.00 90.00 86 PHE A C 1
ATOM 658 O O . PHE A 1 86 ? 9.744 -2.815 -30.898 1.00 90.00 86 PHE A O 1
ATOM 665 N N . GLY A 1 87 ? 10.961 -1.060 -30.256 1.00 89.75 87 GLY A N 1
ATOM 666 C CA . GLY A 1 87 ? 11.833 -1.805 -29.363 1.00 89.75 87 GLY A CA 1
ATOM 667 C C . GLY A 1 87 ? 11.150 -2.095 -28.028 1.00 89.75 87 GLY A C 1
ATOM 668 O O . GLY A 1 87 ? 10.261 -1.364 -27.595 1.00 89.75 87 GLY A O 1
ATOM 669 N N . THR A 1 88 ? 11.594 -3.147 -27.350 1.00 89.38 88 THR A N 1
ATOM 670 C CA . THR A 1 88 ? 11.063 -3.575 -26.050 1.00 89.38 88 THR A CA 1
ATOM 671 C C . THR A 1 88 ? 12.164 -3.611 -25.004 1.00 89.38 88 THR A C 1
ATOM 673 O O . THR A 1 88 ? 13.337 -3.847 -25.312 1.00 89.38 88 THR A O 1
ATOM 676 N N . LEU A 1 89 ? 11.789 -3.342 -23.756 1.00 90.38 89 LEU A N 1
ATOM 677 C CA . LEU A 1 89 ? 12.677 -3.527 -22.618 1.00 90.38 89 LEU A CA 1
ATOM 678 C C . LEU A 1 89 ? 12.913 -5.030 -22.407 1.00 90.38 89 LEU A C 1
ATOM 680 O O . LEU A 1 89 ? 11.954 -5.794 -22.360 1.00 90.38 89 LEU A O 1
ATOM 684 N N . ILE A 1 90 ? 14.177 -5.449 -22.306 1.00 91.81 90 ILE A N 1
ATOM 685 C CA . ILE A 1 90 ? 14.534 -6.875 -22.144 1.00 91.81 90 ILE A CA 1
ATOM 686 C C . ILE A 1 90 ? 14.657 -7.303 -20.682 1.00 91.81 90 ILE A C 1
ATOM 688 O O . ILE A 1 90 ? 14.907 -8.461 -20.383 1.00 91.81 90 ILE A O 1
ATOM 692 N N . ASP A 1 91 ? 14.535 -6.359 -19.760 1.00 90.62 91 ASP A N 1
ATOM 693 C CA . ASP A 1 91 ? 14.451 -6.634 -18.338 1.00 90.62 91 ASP A CA 1
ATOM 694 C C . ASP A 1 91 ? 13.238 -5.933 -17.727 1.00 90.62 91 ASP A C 1
ATOM 696 O O . ASP A 1 91 ? 12.423 -5.335 -18.423 1.00 90.62 91 ASP A O 1
ATOM 700 N N . SER A 1 92 ? 13.055 -6.060 -16.419 1.00 89.94 92 SER A N 1
ATOM 701 C CA . SER A 1 92 ? 11.965 -5.393 -15.709 1.00 89.94 92 SER A CA 1
ATOM 702 C C . SER A 1 92 ? 12.488 -4.597 -14.527 1.00 89.94 92 SER A C 1
ATOM 704 O O . SER A 1 92 ? 13.434 -5.000 -13.844 1.00 89.94 92 SER A O 1
ATOM 706 N N . PHE A 1 93 ? 11.840 -3.467 -14.260 1.00 88.56 93 PHE A N 1
ATOM 707 C CA . PHE A 1 93 ? 12.093 -2.650 -13.082 1.00 88.56 93 PHE A CA 1
ATOM 708 C C . PHE A 1 93 ? 10.923 -2.771 -12.113 1.00 88.56 93 PHE A C 1
ATOM 710 O O . PHE A 1 93 ? 9.775 -2.568 -12.493 1.00 88.56 93 PHE A O 1
ATOM 717 N N . VAL A 1 94 ? 11.228 -3.014 -10.843 1.00 88.81 94 VAL A N 1
ATOM 718 C CA . VAL A 1 94 ? 10.279 -2.837 -9.742 1.00 88.81 94 VAL A CA 1
ATOM 719 C C . VAL A 1 94 ? 10.750 -1.649 -8.931 1.00 88.81 94 VAL A C 1
ATOM 721 O O . VAL A 1 94 ? 11.795 -1.700 -8.284 1.00 88.81 94 VAL A O 1
ATOM 724 N N . ILE A 1 95 ? 9.992 -0.562 -8.975 1.00 85.31 95 ILE A N 1
ATOM 725 C CA . ILE A 1 95 ? 10.318 0.657 -8.243 1.00 85.31 95 ILE A CA 1
ATOM 726 C C . ILE A 1 95 ? 9.461 0.676 -6.985 1.00 85.31 95 ILE A C 1
ATOM 728 O O . ILE A 1 95 ? 8.241 0.583 -7.059 1.00 85.31 95 ILE A O 1
ATOM 732 N N . ARG A 1 96 ? 10.099 0.776 -5.816 1.00 83.94 96 ARG A N 1
ATOM 733 C CA . ARG A 1 96 ? 9.406 0.820 -4.523 1.00 83.94 96 ARG A CA 1
ATOM 734 C C . ARG A 1 96 ? 9.928 1.941 -3.638 1.00 83.94 96 ARG A C 1
ATOM 736 O O . ARG A 1 96 ? 11.130 2.184 -3.575 1.00 83.94 96 ARG A O 1
ATOM 743 N N . GLY A 1 97 ? 9.051 2.567 -2.867 1.00 77.25 97 GLY A N 1
ATOM 744 C CA . GLY A 1 97 ? 9.420 3.662 -1.974 1.00 77.25 97 GLY A CA 1
ATOM 745 C C . GLY A 1 97 ? 8.205 4.303 -1.321 1.00 77.25 97 GLY A C 1
ATOM 746 O O . GLY A 1 97 ? 7.075 3.950 -1.639 1.00 77.25 97 GLY A O 1
ATOM 747 N N . LEU A 1 98 ? 8.445 5.227 -0.392 1.00 71.12 98 LEU A N 1
ATOM 748 C CA . LEU A 1 98 ? 7.396 6.148 0.050 1.00 71.12 98 LEU A CA 1
ATOM 749 C C . LEU A 1 98 ? 7.242 7.250 -1.008 1.00 71.12 98 LEU A C 1
ATOM 751 O O . LEU A 1 98 ? 8.221 7.586 -1.671 1.00 71.12 98 LEU A O 1
ATOM 755 N N . TYR A 1 99 ? 6.033 7.798 -1.152 1.00 69.31 99 TYR A N 1
ATOM 756 C CA . TYR A 1 99 ? 5.731 8.911 -2.066 1.00 69.31 99 TYR A CA 1
ATOM 757 C C . TYR A 1 99 ? 5.992 8.634 -3.556 1.00 69.31 99 TYR A C 1
ATOM 759 O O . TYR A 1 99 ? 6.280 9.554 -4.321 1.00 69.31 99 TYR A O 1
ATOM 767 N N . LEU A 1 100 ? 5.863 7.373 -3.990 1.00 73.00 100 LEU A N 1
ATOM 768 C CA . LEU A 1 100 ? 6.053 7.006 -5.397 1.00 73.00 100 LEU A CA 1
ATOM 769 C C . LEU A 1 100 ? 5.113 7.729 -6.362 1.00 73.00 100 LEU A C 1
ATOM 771 O O . LEU A 1 100 ? 5.522 7.957 -7.492 1.00 73.00 100 LEU A O 1
ATOM 775 N N . HIS A 1 101 ? 3.928 8.152 -5.917 1.00 72.62 101 HIS A N 1
ATOM 776 C CA . HIS A 1 101 ? 3.016 8.963 -6.730 1.00 72.62 101 HIS A CA 1
ATOM 777 C C . HIS A 1 101 ? 3.695 10.231 -7.279 1.00 72.62 101 HIS A C 1
ATOM 779 O O . HIS A 1 101 ? 3.466 10.603 -8.419 1.00 72.62 101 HIS A O 1
ATOM 785 N N . ARG A 1 102 ? 4.605 10.856 -6.514 1.00 74.00 102 ARG A N 1
ATOM 786 C CA . ARG A 1 102 ? 5.396 12.007 -6.994 1.00 74.00 102 ARG A CA 1
ATOM 787 C C . ARG A 1 102 ? 6.520 11.580 -7.925 1.00 74.00 102 ARG A C 1
ATOM 789 O O . ARG A 1 102 ? 6.899 12.310 -8.827 1.00 74.00 102 ARG A O 1
ATOM 796 N N . PHE A 1 103 ? 7.108 10.411 -7.669 1.00 76.50 103 PHE A N 1
ATOM 797 C CA . PHE A 1 103 ? 8.167 9.865 -8.514 1.00 76.50 103 PHE A CA 1
ATOM 798 C C . PHE A 1 103 ? 7.643 9.456 -9.894 1.00 76.50 103 PHE A C 1
ATOM 800 O O . PHE A 1 103 ? 8.391 9.515 -10.865 1.00 76.50 103 PHE A O 1
ATOM 807 N N . GLU A 1 104 ? 6.372 9.064 -9.984 1.00 76.38 104 GLU A N 1
ATOM 808 C CA . GLU A 1 104 ? 5.713 8.730 -11.242 1.00 76.38 104 GLU A CA 1
ATOM 809 C C . GLU A 1 104 ? 5.699 9.909 -12.216 1.00 76.38 104 GLU A C 1
ATOM 811 O O . GLU A 1 104 ? 6.044 9.707 -13.376 1.00 76.38 104 GLU A O 1
ATOM 816 N N . GLU A 1 105 ? 5.373 11.119 -11.753 1.00 77.94 105 GLU A N 1
ATOM 817 C CA . GLU A 1 105 ? 5.371 12.335 -12.582 1.00 77.94 105 GLU A CA 1
ATOM 818 C C . GLU A 1 105 ? 6.753 12.575 -13.204 1.00 77.94 105 GLU A C 1
ATOM 820 O O . GLU A 1 105 ? 6.890 12.633 -14.421 1.00 77.94 105 GLU A O 1
ATOM 825 N N . TYR A 1 106 ? 7.810 12.560 -12.389 1.00 80.50 106 TYR A N 1
ATOM 826 C CA . TYR A 1 106 ? 9.177 12.735 -12.889 1.00 80.50 106 TYR A CA 1
ATOM 827 C C . TYR A 1 106 ? 9.631 11.595 -13.804 1.00 80.50 106 TYR A C 1
ATOM 829 O O . TYR A 1 106 ? 10.401 11.809 -14.738 1.00 80.50 106 TYR A O 1
ATOM 837 N N . LEU A 1 107 ? 9.177 10.362 -13.547 1.00 77.19 107 LEU A N 1
ATOM 838 C CA . LEU A 1 107 ? 9.411 9.248 -14.459 1.00 77.19 107 LEU A CA 1
ATOM 839 C C . LEU A 1 107 ? 8.698 9.463 -15.791 1.00 77.19 107 LEU A C 1
ATOM 841 O O . LEU A 1 107 ? 9.299 9.138 -16.807 1.00 77.19 107 LEU A O 1
ATOM 845 N N . ARG A 1 108 ? 7.457 9.969 -15.803 1.00 77.12 108 ARG A N 1
ATOM 846 C CA . ARG A 1 108 ? 6.716 10.315 -17.028 1.00 77.12 108 ARG A CA 1
ATOM 847 C C . ARG A 1 108 ? 7.501 11.329 -17.851 1.00 77.12 108 ARG A C 1
ATOM 849 O O . ARG A 1 108 ? 7.843 11.007 -18.984 1.00 77.12 108 ARG A O 1
ATOM 856 N N . ASP A 1 109 ? 7.926 12.428 -17.240 1.00 76.50 109 ASP A N 1
ATOM 857 C CA . ASP A 1 109 ? 8.719 13.462 -17.914 1.00 76.50 109 ASP A CA 1
ATOM 858 C C . ASP A 1 109 ? 10.050 12.909 -18.456 1.00 76.50 109 ASP A C 1
ATOM 860 O O . ASP A 1 109 ? 10.408 13.109 -19.617 1.00 76.50 109 ASP A O 1
ATOM 864 N N . ALA A 1 110 ? 10.780 12.138 -17.643 1.00 73.19 110 ALA A N 1
ATOM 865 C CA . ALA A 1 110 ? 12.063 11.552 -18.037 1.00 73.19 110 ALA A CA 1
ATOM 866 C C . ALA A 1 110 ? 11.946 10.515 -19.171 1.00 73.19 110 ALA A C 1
ATOM 868 O O . ALA A 1 110 ? 12.930 10.233 -19.863 1.00 73.19 110 ALA A O 1
ATOM 869 N N . ARG A 1 111 ? 10.768 9.903 -19.346 1.00 67.69 111 ARG A N 1
ATOM 870 C CA . ARG A 1 111 ? 10.519 8.909 -20.396 1.00 67.69 111 ARG A CA 1
ATOM 871 C C . ARG A 1 111 ? 10.362 9.548 -21.774 1.00 67.69 111 ARG A C 1
ATOM 873 O O . ARG A 1 111 ? 10.777 8.924 -22.745 1.00 67.69 111 ARG A O 1
ATOM 880 N N . GLU A 1 112 ? 9.803 10.751 -21.874 1.00 67.44 112 GLU A N 1
ATOM 881 C CA . GLU A 1 112 ? 9.516 11.376 -23.174 1.00 67.44 112 GLU A CA 1
ATOM 882 C C . GLU A 1 112 ? 10.797 11.680 -23.964 1.00 67.44 112 GLU A C 1
ATOM 884 O O . GLU A 1 112 ? 10.850 11.481 -25.177 1.00 67.44 112 GLU A O 1
ATOM 889 N N . SER A 1 113 ? 11.874 12.084 -23.285 1.00 67.00 113 SER A N 1
ATOM 890 C CA . SER A 1 113 ? 13.173 12.294 -23.930 1.00 67.00 113 SER A CA 1
ATOM 891 C C . SER A 1 113 ? 14.332 12.136 -22.9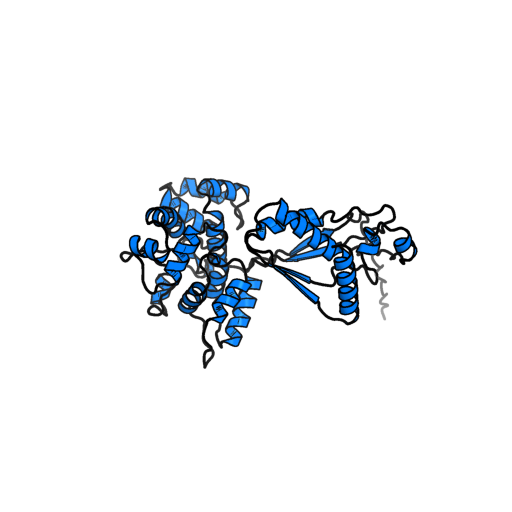38 1.00 67.00 113 SER A C 1
ATOM 893 O O . SER A 1 113 ? 14.817 13.121 -22.379 1.00 67.00 113 SER A O 1
ATOM 895 N N . PRO A 1 114 ? 14.827 10.905 -22.695 1.00 68.38 114 PRO A N 1
ATOM 896 C CA . PRO A 1 114 ? 15.933 10.695 -21.762 1.00 68.38 114 PRO A CA 1
ATOM 897 C C . PRO A 1 114 ? 17.242 11.319 -22.268 1.00 68.38 114 PRO A C 1
ATOM 899 O O . PRO A 1 114 ? 18.118 11.651 -21.467 1.00 68.38 114 PRO A O 1
ATOM 902 N N . VAL A 1 115 ? 17.402 11.423 -23.595 1.00 74.25 115 VAL A N 1
ATOM 903 C CA . VAL A 1 115 ? 18.517 12.055 -24.320 1.00 74.25 115 VAL A CA 1
ATOM 904 C C . VAL A 1 115 ? 18.030 12.412 -25.733 1.00 74.25 115 VAL A C 1
ATOM 906 O O . VAL A 1 115 ? 17.227 11.672 -26.296 1.00 74.25 115 VAL A O 1
ATOM 909 N N . ASP A 1 116 ? 18.576 13.465 -26.345 1.00 80.69 116 ASP A N 1
ATOM 910 C CA . ASP A 1 116 ? 18.310 13.790 -27.752 1.00 80.69 116 ASP A CA 1
ATOM 911 C C . ASP A 1 116 ? 18.656 12.625 -28.698 1.00 80.69 116 ASP A C 1
ATOM 913 O O . ASP A 1 116 ? 19.756 12.051 -28.648 1.00 80.69 116 ASP A O 1
ATOM 917 N N . VAL A 1 117 ? 17.717 12.307 -29.592 1.00 83.62 117 VAL A N 1
ATOM 918 C CA . VAL A 1 117 ? 17.920 11.373 -30.705 1.00 83.62 117 VAL A CA 1
ATOM 919 C C . VAL A 1 117 ? 18.854 12.018 -31.730 1.00 83.62 117 VAL A C 1
ATOM 921 O O . VAL A 1 117 ? 18.745 13.207 -32.029 1.00 83.62 117 VAL A O 1
ATOM 924 N N . HIS A 1 118 ? 19.807 11.256 -32.268 1.00 83.44 118 HIS A N 1
ATOM 925 C CA . HIS A 1 118 ? 20.705 11.792 -33.291 1.00 83.44 118 HIS A CA 1
ATOM 926 C C . HIS A 1 118 ? 20.050 11.819 -34.679 1.00 83.44 118 HIS A C 1
ATOM 928 O O . HIS A 1 118 ? 19.277 10.933 -35.015 1.00 83.44 118 HIS A O 1
ATOM 934 N N . GLU A 1 119 ? 20.447 12.771 -35.525 1.00 81.19 119 GLU A N 1
ATOM 935 C CA . GLU A 1 119 ? 19.850 13.002 -36.856 1.00 81.19 119 GLU A CA 1
ATOM 936 C C . GLU A 1 119 ? 19.806 11.752 -37.758 1.00 81.19 119 GLU A C 1
ATOM 938 O O . GLU A 1 119 ? 18.847 11.563 -38.493 1.00 81.19 119 GLU A O 1
ATOM 943 N N . ASP A 1 120 ? 20.810 10.870 -37.672 1.00 82.75 120 ASP A N 1
ATOM 944 C CA . ASP A 1 120 ? 20.897 9.647 -38.491 1.00 82.75 120 ASP A CA 1
ATOM 945 C C . ASP A 1 120 ? 20.151 8.433 -37.883 1.00 82.75 120 ASP A C 1
ATOM 947 O O . ASP A 1 120 ? 20.478 7.286 -38.199 1.00 82.75 120 ASP A O 1
ATOM 951 N N . ALA A 1 121 ? 19.276 8.641 -36.895 1.00 85.88 121 ALA A N 1
ATOM 952 C CA . ALA A 1 121 ? 18.651 7.539 -36.167 1.00 85.88 121 ALA A CA 1
ATOM 953 C C . ALA A 1 121 ? 17.605 6.826 -37.039 1.00 85.88 121 ALA A C 1
ATOM 955 O O . ALA A 1 121 ? 16.857 7.491 -37.754 1.00 85.88 121 ALA A O 1
ATOM 956 N N . PRO A 1 122 ? 17.528 5.482 -36.987 1.00 86.69 122 PRO A N 1
ATOM 957 C CA . PRO A 1 122 ? 16.423 4.767 -37.610 1.00 86.69 122 PRO A CA 1
ATOM 958 C C . PRO A 1 122 ? 15.098 5.157 -36.941 1.00 86.69 122 PRO A C 1
ATOM 960 O O . PRO A 1 122 ? 15.077 5.470 -35.750 1.00 86.69 122 PRO A O 1
ATOM 963 N N . GLU A 1 123 ? 14.000 5.083 -37.695 1.00 87.81 123 GLU A N 1
ATOM 964 C CA . GLU A 1 123 ? 12.636 5.398 -37.238 1.00 87.81 123 GLU A CA 1
ATOM 965 C C . GLU A 1 123 ? 12.074 4.298 -36.320 1.00 87.81 123 GLU A C 1
ATOM 967 O O . GLU A 1 123 ? 11.093 3.629 -36.630 1.00 87.81 123 GLU A O 1
ATOM 972 N N . ILE A 1 124 ? 12.742 4.077 -35.190 1.00 86.62 124 ILE A N 1
ATOM 973 C CA . ILE A 1 124 ? 12.320 3.161 -34.131 1.00 86.62 124 ILE A CA 1
ATOM 974 C C . ILE A 1 124 ? 12.136 3.929 -32.827 1.00 86.62 124 ILE A C 1
ATOM 976 O O . ILE A 1 124 ? 12.887 4.857 -32.523 1.00 86.62 124 ILE A O 1
ATOM 980 N N . SER A 1 125 ? 11.207 3.468 -32.001 1.00 86.75 125 SER A N 1
ATOM 981 C CA . SER A 1 125 ? 11.009 3.986 -30.640 1.00 86.75 125 SER A CA 1
ATOM 982 C C . SER A 1 125 ? 11.045 2.842 -29.643 1.00 86.75 125 SER A C 1
ATOM 984 O O . SER A 1 125 ? 10.970 1.675 -30.017 1.00 86.75 125 SER A O 1
ATOM 986 N N . ILE A 1 126 ? 11.166 3.138 -28.353 1.00 86.25 126 ILE A N 1
ATOM 987 C CA . ILE A 1 126 ? 11.115 2.104 -27.316 1.00 86.25 126 ILE A CA 1
ATOM 988 C C . ILE A 1 126 ? 9.747 2.154 -26.658 1.00 86.25 126 ILE A C 1
ATOM 990 O O . ILE A 1 126 ? 9.354 3.188 -26.129 1.00 86.25 126 ILE A O 1
ATOM 994 N N . ARG A 1 127 ? 9.054 1.018 -26.647 1.00 84.31 127 ARG A N 1
ATOM 995 C CA . ARG A 1 127 ? 7.796 0.841 -25.936 1.00 84.31 127 ARG A CA 1
ATOM 996 C C . ARG A 1 127 ? 8.064 0.217 -24.570 1.00 84.31 127 ARG A C 1
ATOM 998 O O . ARG A 1 127 ? 8.538 -0.916 -24.480 1.00 84.31 127 ARG A O 1
ATOM 1005 N N . ILE A 1 128 ? 7.761 0.958 -23.509 1.00 81.31 128 ILE A N 1
ATOM 1006 C CA . ILE A 1 128 ? 7.897 0.510 -22.121 1.00 81.31 128 ILE A CA 1
ATOM 1007 C C . ILE A 1 128 ? 6.504 0.331 -21.530 1.00 81.31 128 ILE A C 1
ATOM 1009 O O . ILE A 1 128 ? 5.713 1.272 -21.486 1.00 81.31 128 ILE A O 1
ATOM 1013 N N . LEU A 1 129 ? 6.230 -0.881 -21.054 1.00 80.38 129 LEU A N 1
ATOM 1014 C CA . LEU A 1 129 ? 5.024 -1.181 -20.298 1.00 80.38 129 LEU A CA 1
ATOM 1015 C C . LEU A 1 129 ? 5.184 -0.693 -18.859 1.00 80.38 129 LEU A C 1
ATOM 1017 O O . LEU A 1 129 ? 6.163 -1.038 -18.193 1.00 80.38 129 LEU A O 1
ATOM 1021 N N . VAL A 1 130 ? 4.224 0.083 -18.373 1.00 78.12 130 VAL A N 1
ATOM 1022 C CA . VAL A 1 130 ? 4.188 0.559 -16.992 1.00 78.12 130 VAL A CA 1
ATOM 1023 C C . VAL A 1 130 ? 2.927 0.025 -16.339 1.00 78.12 130 VAL A C 1
ATOM 1025 O O . VAL A 1 130 ? 1.816 0.259 -16.807 1.00 78.12 130 VAL A O 1
ATOM 1028 N N . VAL A 1 131 ? 3.124 -0.709 -15.248 1.00 77.31 131 VAL A N 1
ATOM 1029 C CA . VAL A 1 131 ? 2.044 -1.332 -14.486 1.00 77.31 131 VAL A CA 1
ATOM 1030 C C . VAL A 1 131 ? 1.988 -0.672 -13.118 1.00 77.31 131 VAL A C 1
ATOM 1032 O O . VAL A 1 131 ? 2.970 -0.701 -12.371 1.00 77.31 131 VAL A O 1
ATOM 1035 N N . ASP A 1 132 ? 0.842 -0.074 -12.797 1.00 74.12 132 ASP A N 1
ATOM 1036 C CA . ASP A 1 132 ? 0.559 0.395 -11.445 1.00 74.12 132 ASP A CA 1
ATOM 1037 C C . ASP A 1 132 ? 0.292 -0.815 -10.539 1.00 74.12 132 ASP A C 1
ATOM 1039 O O . ASP A 1 132 ? -0.558 -1.662 -10.823 1.00 74.12 132 ASP A O 1
ATOM 1043 N N . THR A 1 133 ? 1.049 -0.902 -9.447 1.00 71.62 133 THR A N 1
ATOM 1044 C CA . THR A 1 133 ? 0.919 -1.992 -8.472 1.00 71.62 133 THR A CA 1
ATOM 1045 C C . THR A 1 133 ? 0.013 -1.636 -7.297 1.00 71.62 133 THR A C 1
ATOM 1047 O O . THR A 1 133 ? -0.239 -2.496 -6.452 1.00 71.62 133 THR A O 1
ATOM 1050 N N . ASP A 1 134 ? -0.518 -0.409 -7.254 1.00 72.31 134 ASP A N 1
ATOM 1051 C CA . ASP A 1 134 ? -1.515 0.024 -6.275 1.00 72.31 134 ASP A CA 1
ATOM 1052 C C . ASP A 1 134 ? -2.935 -0.383 -6.693 1.00 72.31 134 ASP A C 1
ATOM 1054 O O . ASP A 1 134 ? -3.854 0.421 -6.862 1.00 72.31 134 ASP A O 1
ATOM 1058 N N . ARG A 1 135 ? -3.081 -1.675 -6.978 1.00 78.56 135 ARG A N 1
ATOM 1059 C CA . ARG A 1 135 ? -4.291 -2.295 -7.514 1.00 78.56 135 ARG A CA 1
ATOM 1060 C C . ARG A 1 135 ? -4.552 -3.597 -6.790 1.00 78.56 135 ARG A C 1
ATOM 1062 O O . ARG A 1 135 ? -3.616 -4.268 -6.355 1.00 78.56 135 ARG A O 1
ATOM 1069 N N . ARG A 1 136 ? -5.818 -3.999 -6.713 1.00 83.38 136 ARG A N 1
ATOM 1070 C CA . ARG A 1 136 ? -6.222 -5.181 -5.940 1.00 83.38 136 ARG A CA 1
ATOM 1071 C C . ARG A 1 136 ? -5.454 -6.457 -6.309 1.00 83.38 136 ARG A C 1
ATOM 1073 O O . ARG A 1 136 ? -5.068 -7.209 -5.417 1.00 83.38 136 ARG A O 1
ATOM 1080 N N . THR A 1 137 ? -5.190 -6.693 -7.594 1.00 86.31 137 THR A N 1
ATOM 1081 C CA . THR A 1 137 ? -4.553 -7.926 -8.095 1.00 86.31 137 THR A CA 1
ATOM 1082 C C . THR A 1 137 ? -3.151 -8.182 -7.506 1.00 86.31 137 THR A C 1
ATOM 1084 O O . THR A 1 137 ? -2.945 -9.259 -6.933 1.00 86.31 137 THR A O 1
ATOM 1087 N N . PRO A 1 138 ? -2.189 -7.231 -7.553 1.00 87.12 138 PRO A N 1
ATOM 1088 C CA . PRO A 1 138 ? -0.907 -7.355 -6.854 1.00 87.12 138 PRO A CA 1
ATOM 1089 C C . PRO A 1 138 ? -1.021 -7.679 -5.359 1.00 87.12 138 PRO A C 1
ATOM 1091 O O . PRO A 1 138 ? -0.283 -8.530 -4.855 1.00 87.12 138 PRO A O 1
ATOM 1094 N N . TYR A 1 139 ? -1.945 -7.026 -4.645 1.00 91.88 139 TYR A N 1
ATOM 1095 C CA . TYR A 1 139 ? -2.160 -7.272 -3.218 1.00 91.88 139 TYR A CA 1
ATOM 1096 C C . TYR A 1 139 ? -2.733 -8.665 -2.979 1.00 91.88 139 TYR A C 1
ATOM 1098 O O . TYR A 1 139 ? -2.162 -9.418 -2.198 1.00 91.88 139 TYR A O 1
ATOM 1106 N N . SER A 1 140 ? -3.792 -9.043 -3.695 1.00 92.12 140 SER A N 1
ATOM 1107 C CA . SER A 1 140 ? -4.403 -10.373 -3.618 1.00 92.12 140 SER A CA 1
ATOM 1108 C C . SER A 1 140 ? -3.380 -11.480 -3.883 1.00 92.12 140 SER A C 1
ATOM 1110 O O . SER A 1 140 ? -3.259 -12.399 -3.078 1.00 92.12 140 SER A O 1
ATOM 1112 N N . THR A 1 141 ? -2.549 -11.332 -4.920 1.00 93.06 141 THR A N 1
ATOM 1113 C CA . THR A 1 141 ? -1.477 -12.291 -5.238 1.00 93.06 141 THR A CA 1
ATOM 1114 C C . THR A 1 141 ? -0.462 -12.411 -4.098 1.00 93.06 141 THR A C 1
ATOM 1116 O O . THR A 1 141 ? -0.042 -13.513 -3.740 1.00 93.06 141 THR A O 1
ATOM 1119 N N . ALA A 1 142 ? -0.038 -11.283 -3.520 1.00 95.00 142 ALA A N 1
ATOM 1120 C CA . ALA A 1 142 ? 0.919 -11.281 -2.419 1.00 95.00 142 ALA A CA 1
ATOM 1121 C C . ALA A 1 142 ? 0.329 -11.887 -1.138 1.00 95.00 142 ALA A C 1
ATOM 1123 O O . ALA A 1 142 ? 1.007 -12.666 -0.469 1.00 95.00 142 ALA A O 1
ATOM 1124 N N . VAL A 1 143 ? -0.924 -11.553 -0.814 1.00 97.06 143 VAL A N 1
ATOM 1125 C CA . VAL A 1 143 ? -1.658 -12.112 0.325 1.00 97.06 143 VAL A CA 1
ATOM 1126 C C . VAL A 1 143 ? -1.798 -13.620 0.158 1.00 97.06 143 VAL A C 1
ATOM 1128 O O . VAL A 1 143 ? -1.363 -14.358 1.035 1.00 97.06 143 VAL A O 1
ATOM 1131 N N . GLN A 1 144 ? -2.301 -14.080 -0.989 1.00 96.75 144 GLN A N 1
ATOM 1132 C CA . GLN A 1 144 ? -2.518 -15.496 -1.269 1.00 96.75 144 GLN A CA 1
ATOM 1133 C C . GLN A 1 144 ? -1.238 -16.315 -1.093 1.00 96.75 144 GLN A C 1
ATOM 1135 O O . GLN A 1 144 ? -1.231 -17.271 -0.327 1.00 96.75 144 GLN A O 1
ATOM 1140 N N . ARG A 1 145 ? -0.113 -15.882 -1.674 1.00 97.19 145 ARG A N 1
ATOM 1141 C CA . ARG A 1 145 ? 1.178 -16.578 -1.508 1.00 97.19 145 ARG A CA 1
ATOM 1142 C C . ARG A 1 145 ? 1.655 -16.639 -0.055 1.00 97.19 145 ARG A C 1
ATOM 1144 O O . ARG A 1 145 ? 2.252 -17.629 0.364 1.00 97.19 145 ARG A O 1
ATOM 1151 N N . MET A 1 146 ? 1.447 -15.570 0.714 1.00 97.94 146 MET A N 1
ATOM 1152 C CA . MET A 1 146 ? 1.845 -15.535 2.125 1.00 97.94 146 MET A CA 1
ATOM 1153 C C . MET A 1 146 ? 0.948 -16.416 2.995 1.00 97.94 146 MET A C 1
ATOM 1155 O O . MET A 1 146 ? 1.451 -17.054 3.920 1.00 97.94 146 MET A O 1
ATOM 1159 N N . CYS A 1 147 ? -0.350 -16.444 2.701 1.00 97.25 147 CYS A N 1
ATOM 1160 C CA . CYS A 1 147 ? -1.347 -17.259 3.383 1.00 97.25 147 CYS A CA 1
ATOM 1161 C C . CYS A 1 147 ? -1.170 -18.754 3.058 1.00 97.25 147 CYS A C 1
ATOM 1163 O O . CYS A 1 147 ? -1.144 -19.562 3.983 1.00 97.25 147 CYS A O 1
ATOM 1165 N N . GLU A 1 148 ? -0.878 -19.117 1.804 1.00 96.62 148 GLU A N 1
ATOM 1166 C CA . GLU A 1 148 ? -0.557 -20.494 1.387 1.00 96.62 148 GLU A CA 1
ATOM 1167 C C . GLU A 1 148 ? 0.600 -21.088 2.208 1.00 96.62 148 GLU A C 1
ATOM 1169 O O . GLU A 1 148 ? 0.505 -22.198 2.731 1.00 96.62 148 GLU A O 1
ATOM 1174 N N . ALA A 1 149 ? 1.679 -20.325 2.420 1.00 96.00 149 ALA A N 1
ATOM 1175 C CA . ALA A 1 149 ? 2.810 -20.758 3.249 1.00 96.00 149 ALA A CA 1
ATOM 1176 C C . ALA A 1 149 ? 2.444 -20.973 4.737 1.00 96.00 149 ALA A C 1
ATOM 1178 O O . ALA A 1 149 ? 3.203 -21.578 5.502 1.00 96.00 149 ALA A O 1
ATOM 1179 N N . LYS A 1 150 ? 1.291 -20.459 5.163 1.00 96.50 150 LYS A N 1
ATOM 1180 C CA . LYS A 1 150 ? 0.792 -20.469 6.542 1.00 96.50 150 LYS A CA 1
ATOM 1181 C C . LYS A 1 150 ? -0.429 -21.360 6.728 1.00 96.50 150 LYS A C 1
ATOM 1183 O O . LYS A 1 150 ? -0.898 -21.450 7.856 1.00 96.50 150 LYS A O 1
ATOM 1188 N N . ASN A 1 151 ? -0.879 -22.044 5.673 1.00 97.25 151 ASN A N 1
ATOM 1189 C CA . ASN A 1 151 ? -2.100 -22.847 5.685 1.00 97.25 151 ASN A CA 1
ATOM 1190 C C . ASN A 1 151 ? -3.350 -22.003 6.006 1.00 97.25 151 ASN A C 1
ATOM 1192 O O . ASN A 1 151 ? -4.246 -22.436 6.726 1.00 97.25 151 ASN A O 1
ATOM 1196 N N . LEU A 1 152 ? -3.357 -20.767 5.501 1.00 97.56 152 LEU A N 1
ATOM 1197 C CA . LEU A 1 152 ? -4.460 -19.823 5.616 1.00 97.56 152 LEU A CA 1
ATOM 1198 C C . LEU A 1 152 ? -5.085 -19.584 4.238 1.00 97.56 152 LEU A C 1
ATOM 1200 O O . LEU A 1 152 ? -4.359 -19.471 3.249 1.00 97.56 152 LEU A O 1
ATOM 1204 N N . ASP A 1 153 ? -6.400 -19.407 4.201 1.00 96.75 153 ASP A N 1
ATOM 1205 C CA . ASP A 1 153 ? -7.157 -18.999 3.020 1.00 96.75 153 ASP A CA 1
ATOM 1206 C C . ASP A 1 153 ? -7.604 -17.536 3.189 1.00 96.75 153 ASP A C 1
ATOM 1208 O O . ASP A 1 153 ? -8.342 -17.219 4.123 1.00 96.75 153 ASP A O 1
ATOM 1212 N N . PRO A 1 154 ? -7.136 -16.593 2.355 1.00 95.62 154 PRO A N 1
ATOM 1213 C CA . PRO A 1 154 ? -7.471 -15.186 2.532 1.00 95.62 154 PRO A CA 1
ATOM 1214 C C . PRO A 1 154 ? -8.899 -14.858 2.086 1.00 95.62 154 PRO A C 1
ATOM 1216 O O . PRO A 1 154 ? -9.319 -15.247 0.998 1.00 95.62 154 PRO A O 1
ATOM 1219 N N . THR A 1 155 ? -9.603 -14.042 2.872 1.00 92.25 155 THR A N 1
ATOM 1220 C CA . THR A 1 155 ? -10.913 -13.490 2.494 1.00 92.25 155 THR A CA 1
ATOM 1221 C C . THR A 1 155 ? -10.783 -12.226 1.644 1.00 92.25 155 THR A C 1
ATOM 1223 O O . THR A 1 155 ? -9.730 -11.572 1.597 1.00 92.25 155 THR A O 1
ATOM 1226 N N . ARG A 1 156 ? -11.876 -11.844 0.968 1.00 89.06 156 ARG A N 1
ATOM 1227 C CA . ARG A 1 156 ? -11.945 -10.608 0.175 1.00 89.06 156 ARG A CA 1
ATOM 1228 C C . ARG A 1 156 ? -11.680 -9.391 1.063 1.00 89.06 156 ARG A C 1
ATOM 1230 O O . ARG A 1 156 ? -10.887 -8.525 0.684 1.00 89.06 156 ARG A O 1
ATOM 1237 N N . GLU A 1 157 ? -12.300 -9.365 2.232 1.00 90.25 157 GLU A N 1
ATOM 1238 C CA . GLU A 1 157 ? -12.252 -8.305 3.235 1.00 90.25 157 GLU A CA 1
ATOM 1239 C C . GLU A 1 157 ? -10.828 -8.163 3.759 1.00 90.25 157 GLU A C 1
ATOM 1241 O O . GLU A 1 157 ? -10.294 -7.057 3.818 1.00 90.25 157 GLU A O 1
ATOM 1246 N N . ALA A 1 158 ? -10.159 -9.281 4.049 1.00 93.88 158 ALA A N 1
ATOM 1247 C CA . ALA A 1 158 ? -8.784 -9.252 4.513 1.00 93.88 158 ALA A CA 1
ATOM 1248 C C . ALA A 1 158 ? -7.831 -8.637 3.481 1.00 93.88 158 ALA A C 1
ATOM 1250 O O . ALA A 1 158 ? -6.993 -7.804 3.834 1.00 93.88 158 ALA A O 1
ATOM 1251 N N . VAL A 1 159 ? -7.979 -8.990 2.198 1.00 93.94 159 VAL A N 1
ATOM 1252 C CA . VAL A 1 159 ? -7.212 -8.357 1.113 1.00 93.94 159 VAL A CA 1
ATOM 1253 C C . VAL A 1 159 ? -7.520 -6.859 1.040 1.00 93.94 159 VAL A C 1
ATOM 1255 O O . VAL A 1 159 ? -6.585 -6.064 0.938 1.00 93.94 159 VAL A O 1
ATOM 1258 N N . SER A 1 160 ? -8.795 -6.464 1.146 1.00 91.69 160 SER A N 1
ATOM 1259 C CA . SER A 1 160 ? -9.207 -5.055 1.120 1.00 91.69 160 SER A CA 1
ATOM 1260 C C . SER A 1 160 ? -8.601 -4.257 2.274 1.00 91.69 160 SER A C 1
ATOM 1262 O O . SER A 1 160 ? -8.034 -3.196 2.038 1.00 91.69 160 SER A O 1
ATOM 1264 N N . PHE A 1 161 ? -8.636 -4.768 3.507 1.00 93.88 161 PHE A N 1
ATOM 1265 C CA . PHE A 1 161 ? -8.032 -4.101 4.663 1.00 93.88 161 PHE A CA 1
ATOM 1266 C C . PHE A 1 161 ? -6.512 -3.983 4.539 1.00 93.88 161 PHE A C 1
ATOM 1268 O O . PHE A 1 161 ? -5.949 -2.915 4.785 1.00 93.88 161 PHE A O 1
ATOM 1275 N N . LEU A 1 162 ? -5.833 -5.053 4.119 1.00 95.12 162 LEU A N 1
ATOM 1276 C CA . LEU A 1 162 ? -4.382 -5.043 3.918 1.00 95.12 162 LEU A CA 1
ATOM 1277 C C . LEU A 1 162 ? -3.966 -4.049 2.825 1.00 95.12 162 LEU A C 1
ATOM 1279 O O . LEU A 1 162 ? -2.946 -3.369 2.976 1.00 95.12 162 LEU A O 1
ATOM 1283 N N . GLN A 1 163 ? -4.752 -3.943 1.752 1.00 92.06 163 GLN A N 1
ATOM 1284 C CA . GLN A 1 163 ? -4.538 -2.959 0.695 1.00 92.06 163 GLN A CA 1
ATOM 1285 C C . GLN A 1 163 ? -4.836 -1.541 1.183 1.00 92.06 163 GLN A C 1
ATOM 1287 O O . GLN A 1 163 ? -3.972 -0.685 1.073 1.00 92.06 163 GLN A O 1
ATOM 1292 N N . ALA A 1 164 ? -6.001 -1.296 1.779 1.00 91.06 164 ALA A N 1
ATOM 1293 C CA . ALA A 1 164 ? -6.427 0.039 2.189 1.00 91.06 164 ALA A CA 1
ATOM 1294 C C . ALA A 1 164 ? -5.485 0.663 3.230 1.00 91.06 164 ALA A C 1
ATOM 1296 O O . ALA A 1 164 ? -5.199 1.856 3.184 1.00 91.06 164 ALA A O 1
ATOM 1297 N N . PHE A 1 165 ? -4.972 -0.139 4.169 1.00 93.12 165 PHE A N 1
ATOM 1298 C CA . PHE A 1 165 ? -4.159 0.363 5.279 1.00 93.12 165 PHE A CA 1
ATOM 1299 C C . PHE A 1 165 ? -2.684 0.538 4.914 1.00 93.12 165 PHE A C 1
ATOM 1301 O O . PHE A 1 165 ? -1.949 1.199 5.653 1.00 93.12 165 PHE A O 1
ATOM 1308 N N . THR A 1 166 ? -2.220 -0.039 3.806 1.00 91.06 166 THR A N 1
ATOM 1309 C CA . THR A 1 166 ? -0.809 0.006 3.407 1.00 91.06 166 THR A CA 1
ATOM 1310 C C . THR A 1 166 ? -0.647 0.635 2.023 1.00 91.06 166 THR A C 1
ATOM 1312 O O . THR A 1 166 ? -1.618 0.907 1.342 1.00 91.06 166 THR A O 1
ATOM 1315 N N . ALA A 1 167 ? 0.585 0.939 1.606 1.00 83.62 167 ALA A N 1
ATOM 1316 C CA . ALA A 1 167 ? 0.842 1.513 0.272 1.00 83.62 167 ALA A CA 1
ATOM 1317 C C . ALA A 1 167 ? 1.687 0.608 -0.628 1.00 83.62 167 ALA A C 1
ATOM 1319 O O . ALA A 1 167 ? 2.297 1.079 -1.584 1.00 83.62 167 ALA A O 1
ATOM 1320 N N . SER A 1 168 ? 1.849 -0.669 -0.264 1.00 86.06 168 SER A N 1
ATOM 1321 C CA . SER A 1 168 ? 2.476 -1.636 -1.171 1.00 86.06 168 SER A CA 1
ATOM 1322 C C . SER A 1 168 ? 2.242 -3.081 -0.722 1.00 86.06 168 SER A C 1
ATOM 1324 O O . SER A 1 168 ? 2.286 -3.353 0.486 1.00 86.06 168 SER A O 1
ATOM 1326 N N . PRO A 1 169 ? 2.221 -4.043 -1.663 1.00 90.81 169 PRO A N 1
ATOM 1327 C CA . PRO A 1 169 ? 2.272 -5.472 -1.346 1.00 90.81 169 PRO A CA 1
ATOM 1328 C C . PRO A 1 169 ? 3.482 -5.873 -0.475 1.00 90.81 169 PRO A C 1
ATOM 1330 O O . PRO A 1 169 ? 3.422 -6.822 0.304 1.00 90.81 169 PRO A O 1
ATOM 1333 N N . TYR A 1 170 ? 4.588 -5.121 -0.522 1.00 89.56 170 TYR A N 1
ATOM 1334 C CA . TYR A 1 170 ? 5.739 -5.338 0.366 1.00 89.56 170 TYR A CA 1
ATOM 1335 C C . TYR A 1 170 ? 5.404 -5.112 1.847 1.00 89.56 170 TYR A C 1
ATOM 1337 O O . TYR A 1 170 ? 5.928 -5.814 2.708 1.00 89.56 170 TYR A O 1
ATOM 1345 N N . ALA A 1 171 ? 4.569 -4.123 2.167 1.00 91.81 171 ALA A N 1
ATOM 1346 C CA . ALA A 1 171 ? 4.137 -3.894 3.544 1.00 91.81 171 ALA A CA 1
ATOM 1347 C C . ALA A 1 171 ? 3.207 -5.021 4.009 1.00 91.81 171 ALA A C 1
ATOM 1349 O O . ALA A 1 171 ? 3.378 -5.535 5.111 1.00 91.81 171 ALA A O 1
ATOM 1350 N N . VAL A 1 172 ? 2.314 -5.474 3.129 1.00 95.31 172 VAL A N 1
ATOM 1351 C CA . VAL A 1 172 ? 1.422 -6.609 3.386 1.00 95.31 172 VAL A CA 1
ATOM 1352 C C . VAL A 1 172 ? 2.191 -7.897 3.648 1.00 95.31 172 VAL A C 1
ATOM 1354 O O . VAL A 1 172 ? 1.974 -8.543 4.667 1.00 95.31 172 VAL A O 1
ATOM 1357 N N . THR A 1 173 ? 3.156 -8.248 2.797 1.00 96.44 173 THR A N 1
ATOM 1358 C CA . THR A 1 173 ? 3.984 -9.445 3.024 1.00 96.44 173 THR A CA 1
ATOM 1359 C C . THR A 1 173 ? 4.765 -9.367 4.337 1.00 96.44 173 THR A C 1
ATOM 1361 O O . THR A 1 173 ? 4.882 -10.369 5.037 1.00 96.44 173 THR A O 1
ATOM 1364 N N . ARG A 1 174 ? 5.253 -8.180 4.728 1.00 96.25 174 ARG A N 1
ATOM 1365 C CA . ARG A 1 174 ? 5.915 -7.964 6.027 1.00 96.25 174 ARG A CA 1
ATOM 1366 C C . ARG A 1 174 ? 4.976 -8.136 7.218 1.00 96.25 174 ARG A C 1
ATOM 1368 O O . ARG A 1 174 ? 5.405 -8.728 8.207 1.00 96.25 174 ARG A O 1
ATOM 1375 N N . ALA A 1 175 ? 3.745 -7.642 7.113 1.00 97.62 175 ALA A N 1
ATOM 1376 C CA . ALA A 1 175 ? 2.708 -7.814 8.125 1.00 97.62 175 ALA A CA 1
ATOM 1377 C C . ALA A 1 175 ? 2.345 -9.296 8.273 1.00 97.62 175 ALA A C 1
ATOM 1379 O O . ALA A 1 175 ? 2.498 -9.880 9.343 1.00 97.62 175 ALA A O 1
ATOM 1380 N N . LEU A 1 176 ? 1.962 -9.940 7.166 1.00 98.06 176 LEU A N 1
ATOM 1381 C CA . LEU A 1 176 ? 1.545 -11.341 7.157 1.00 98.06 176 LEU A CA 1
ATOM 1382 C C . LEU A 1 176 ? 2.665 -12.282 7.592 1.00 98.06 176 LEU A C 1
ATOM 1384 O O . LEU A 1 176 ? 2.388 -13.303 8.214 1.00 98.06 176 LEU A O 1
ATOM 1388 N N . GLN A 1 177 ? 3.936 -11.942 7.341 1.00 97.44 177 GLN A N 1
ATOM 1389 C CA . GLN A 1 177 ? 5.077 -12.729 7.815 1.00 97.44 177 GLN A CA 1
ATOM 1390 C C . GLN A 1 177 ? 5.013 -13.009 9.325 1.00 97.44 177 GLN A C 1
ATOM 1392 O O . GLN A 1 177 ? 5.451 -14.087 9.726 1.00 97.44 177 GLN A O 1
ATOM 1397 N N . GLN A 1 178 ? 4.437 -12.104 10.125 1.00 97.31 178 GLN A N 1
ATOM 1398 C CA . GLN A 1 178 ? 4.331 -12.243 11.582 1.00 97.31 178 GLN A CA 1
ATOM 1399 C C . GLN A 1 178 ? 3.263 -13.239 12.047 1.00 97.31 178 GLN A C 1
ATOM 1401 O O . GLN A 1 178 ? 3.279 -13.643 13.207 1.00 97.31 178 GLN A O 1
ATOM 1406 N N . LEU A 1 179 ? 2.343 -13.650 11.169 1.00 96.88 179 LEU A N 1
ATOM 1407 C CA . LEU A 1 179 ? 1.337 -14.656 11.508 1.00 96.88 179 LEU A CA 1
ATOM 1408 C C . LEU A 1 179 ? 1.968 -16.038 11.716 1.00 96.88 179 LEU A C 1
ATOM 1410 O O . LEU A 1 179 ? 3.012 -16.351 11.136 1.00 96.88 179 LEU A O 1
ATOM 1414 N N . GLY A 1 180 ? 1.315 -16.874 12.520 1.00 94.69 180 GLY A N 1
ATOM 1415 C CA . GLY A 1 180 ? 1.687 -18.277 12.691 1.00 94.69 180 GLY A CA 1
ATOM 1416 C C . GLY A 1 180 ? 1.463 -19.110 11.426 1.00 94.69 180 GLY A C 1
ATOM 1417 O O . GLY A 1 180 ? 0.981 -18.614 10.410 1.00 94.69 180 GLY A O 1
ATOM 1418 N N . HIS A 1 181 ? 1.855 -20.379 11.495 1.00 95.56 181 HIS A N 1
ATOM 1419 C CA . HIS A 1 181 ? 1.435 -21.403 10.542 1.00 95.56 181 HIS A CA 1
ATOM 1420 C C . HIS A 1 181 ? 0.369 -22.266 11.210 1.00 95.56 181 HIS A C 1
ATOM 1422 O O . HIS A 1 181 ? 0.538 -22.649 12.370 1.00 95.56 181 HIS A O 1
ATOM 1428 N N . GLU A 1 182 ? -0.677 -22.601 10.468 1.00 95.00 182 GLU A N 1
ATOM 1429 C CA . GLU A 1 182 ? -1.796 -23.389 10.960 1.00 95.00 182 GLU A CA 1
ATOM 1430 C C . GLU A 1 182 ? -1.643 -24.861 10.600 1.00 95.00 182 GLU A C 1
ATOM 1432 O O . GLU A 1 182 ? -1.282 -25.231 9.485 1.00 95.00 182 GLU A O 1
ATOM 1437 N N . SER A 1 183 ? -1.923 -25.742 11.560 1.00 93.56 183 SER A N 1
ATOM 1438 C CA . SER A 1 183 ? -1.751 -27.188 11.349 1.00 93.56 183 SER A CA 1
ATOM 1439 C C . SER A 1 183 ? -2.716 -27.773 10.310 1.00 93.56 183 SER A C 1
ATOM 1441 O O . SER A 1 183 ? -2.441 -28.821 9.727 1.00 93.56 183 SER A O 1
ATOM 1443 N N . THR A 1 184 ? -3.828 -27.084 10.061 1.00 93.69 184 THR A N 1
ATOM 1444 C CA . THR A 1 184 ? -4.862 -27.438 9.087 1.00 93.69 184 THR A CA 1
ATOM 1445 C C . THR A 1 184 ? -5.269 -26.193 8.307 1.00 93.69 184 THR A C 1
ATOM 1447 O O . THR A 1 184 ? -5.275 -25.123 8.916 1.00 93.69 184 THR A O 1
ATOM 1450 N N . PRO A 1 185 ? -5.627 -26.319 7.013 1.00 95.12 185 PRO A N 1
ATOM 1451 C CA . PRO A 1 185 ? -6.118 -25.187 6.240 1.00 95.12 185 PRO A CA 1
ATOM 1452 C C . PRO A 1 185 ? -7.307 -24.536 6.946 1.00 95.12 185 PRO A C 1
ATOM 1454 O O . PRO A 1 185 ? -8.238 -25.242 7.347 1.00 95.12 185 PRO A O 1
ATOM 1457 N N . GLN A 1 186 ? -7.261 -23.220 7.119 1.00 94.56 186 GLN A N 1
ATOM 1458 C CA . GLN A 1 186 ? -8.369 -22.448 7.673 1.00 94.56 186 GLN A CA 1
ATOM 1459 C C . GLN A 1 186 ? -8.470 -21.079 7.010 1.00 94.56 186 GLN A C 1
ATOM 1461 O O . GLN A 1 186 ? -7.483 -20.539 6.518 1.00 94.56 186 GLN A O 1
ATOM 1466 N N . GLU A 1 187 ? -9.661 -20.495 7.038 1.00 95.12 187 GLU A N 1
ATOM 1467 C CA . GLU A 1 187 ? -9.860 -19.119 6.597 1.00 95.12 187 GLU A CA 1
ATOM 1468 C C . GLU A 1 187 ? -9.066 -18.143 7.483 1.00 95.12 187 GLU A C 1
ATOM 1470 O O . GLU A 1 187 ? -8.901 -18.367 8.681 1.00 95.12 187 GLU A O 1
ATOM 1475 N N . MET A 1 188 ? -8.546 -17.065 6.896 1.00 94.81 188 MET A N 1
ATOM 1476 C CA . MET A 1 188 ? -7.881 -15.991 7.629 1.00 94.81 188 MET A CA 1
ATOM 1477 C C . MET A 1 188 ? -8.921 -15.069 8.264 1.00 94.81 188 MET A C 1
ATOM 1479 O O . MET A 1 188 ? -9.712 -14.430 7.571 1.00 94.81 188 MET A O 1
ATOM 1483 N N . HIS A 1 189 ? -8.863 -14.931 9.585 1.00 94.00 189 HIS A N 1
ATOM 1484 C CA . HIS A 1 189 ? -9.806 -14.101 10.324 1.00 94.00 189 HIS A CA 1
ATOM 1485 C C . HIS A 1 189 ? -9.366 -12.625 10.336 1.00 94.00 189 HIS A C 1
ATOM 1487 O O . HIS A 1 189 ? -8.178 -12.296 10.340 1.00 94.00 189 HIS A O 1
ATOM 1493 N N . LEU A 1 190 ? -10.318 -11.692 10.417 1.00 95.00 190 LEU A N 1
ATOM 1494 C CA . LEU A 1 190 ? -10.011 -10.254 10.403 1.00 95.00 190 LEU A CA 1
ATOM 1495 C C . LEU A 1 190 ? -9.277 -9.752 11.664 1.00 95.00 190 LEU A C 1
ATOM 1497 O O . LEU A 1 190 ? -8.555 -8.756 11.590 1.00 95.00 190 LEU A O 1
ATOM 1501 N N . ASP A 1 191 ? -9.359 -10.452 12.801 1.00 95.31 191 ASP A N 1
ATOM 1502 C CA . ASP A 1 191 ? -8.510 -10.146 13.964 1.00 95.31 191 ASP A CA 1
ATOM 1503 C C . ASP A 1 191 ? -7.030 -10.483 13.700 1.00 95.31 191 ASP A C 1
ATOM 1505 O O . ASP A 1 191 ? -6.131 -9.848 14.256 1.00 95.31 191 ASP A O 1
ATOM 1509 N N . GLU A 1 192 ? -6.753 -11.433 12.804 1.00 96.69 192 GLU A N 1
ATOM 1510 C CA . GLU A 1 192 ? -5.394 -11.772 12.367 1.00 96.69 192 GLU A CA 1
ATOM 1511 C C . GLU A 1 192 ? -4.853 -10.700 11.427 1.00 96.69 192 GLU A C 1
ATOM 1513 O O . GLU A 1 192 ? -3.683 -10.333 11.529 1.00 96.69 192 GLU A O 1
ATOM 1518 N N . VAL A 1 193 ? -5.711 -10.121 10.581 1.00 96.88 193 VAL A N 1
ATOM 1519 C CA . VAL A 1 193 ? -5.382 -8.931 9.780 1.00 96.88 193 VAL A CA 1
ATOM 1520 C C . VAL A 1 193 ? -5.053 -7.750 10.689 1.00 96.88 193 VAL A C 1
ATOM 1522 O O . VAL A 1 193 ? -4.019 -7.103 10.501 1.00 96.88 193 VAL A O 1
ATOM 1525 N N . ARG A 1 194 ? -5.880 -7.504 11.716 1.00 97.25 194 ARG A N 1
ATOM 1526 C CA . ARG A 1 194 ? -5.630 -6.471 12.731 1.00 97.25 194 ARG A CA 1
ATOM 1527 C C . ARG A 1 194 ? -4.265 -6.669 13.386 1.00 97.25 194 ARG A C 1
ATOM 1529 O O . ARG A 1 194 ? -3.455 -5.742 13.406 1.00 97.25 194 ARG A O 1
ATOM 1536 N N . TYR A 1 195 ? -4.001 -7.879 13.880 1.00 97.56 195 TYR A N 1
ATOM 1537 C CA . TYR A 1 195 ? -2.725 -8.229 14.497 1.00 97.56 195 TYR A CA 1
ATOM 1538 C C . TYR A 1 195 ? -1.557 -8.035 13.524 1.00 97.56 195 TYR A C 1
ATOM 1540 O O . TYR A 1 195 ? -0.589 -7.361 13.863 1.00 97.56 195 TYR A O 1
ATOM 1548 N N . ALA A 1 196 ? -1.652 -8.561 12.300 1.00 98.00 196 ALA A N 1
ATOM 1549 C CA . ALA A 1 196 ? -0.604 -8.449 11.292 1.00 98.00 196 ALA A CA 1
ATOM 1550 C C . ALA A 1 196 ? -0.270 -6.979 10.991 1.00 98.00 196 ALA A C 1
ATOM 1552 O O . ALA A 1 196 ? 0.902 -6.600 10.997 1.00 98.00 196 ALA A O 1
ATOM 1553 N N . LEU A 1 197 ? -1.281 -6.130 10.788 1.00 98.12 197 LEU A N 1
ATOM 1554 C CA . LEU A 1 197 ? -1.093 -4.695 10.559 1.00 98.12 197 LEU A CA 1
ATOM 1555 C C . LEU A 1 197 ? -0.470 -3.992 11.775 1.00 98.12 197 LEU A C 1
ATOM 1557 O O . LEU A 1 197 ? 0.420 -3.161 11.594 1.00 98.12 197 LEU A O 1
ATOM 1561 N N . ALA A 1 198 ? -0.858 -4.362 13.000 1.00 97.94 198 ALA A N 1
ATOM 1562 C CA . ALA A 1 198 ? -0.298 -3.808 14.237 1.00 97.94 198 ALA A CA 1
ATOM 1563 C C . ALA A 1 198 ? 1.208 -4.083 14.419 1.00 97.94 198 ALA A C 1
ATOM 1565 O O . ALA A 1 198 ? 1.866 -3.416 15.214 1.00 97.94 198 ALA A O 1
ATOM 1566 N N . THR A 1 199 ? 1.775 -5.058 13.700 1.00 98.00 199 THR A N 1
ATOM 1567 C CA . THR A 1 199 ? 3.220 -5.350 13.752 1.00 98.00 199 THR A CA 1
ATOM 1568 C C . THR A 1 199 ? 4.060 -4.415 12.882 1.00 98.00 199 THR A C 1
ATOM 1570 O O . THR A 1 199 ? 5.286 -4.357 13.023 1.00 98.00 199 THR A O 1
ATOM 1573 N N . LEU A 1 200 ? 3.428 -3.689 11.956 1.00 96.94 200 LEU A N 1
ATOM 1574 C CA . LEU A 1 200 ? 4.119 -2.728 11.114 1.00 96.94 200 LEU A CA 1
ATOM 1575 C C . LEU A 1 200 ? 4.427 -1.450 11.902 1.00 96.94 200 LEU A C 1
ATOM 1577 O O . LEU A 1 200 ? 3.629 -1.027 12.726 1.00 96.94 200 LEU A O 1
ATOM 1581 N N . PRO A 1 201 ? 5.534 -0.747 11.604 1.00 94.62 201 PRO A N 1
ATOM 1582 C CA . PRO A 1 201 ? 5.745 0.593 12.137 1.00 94.62 201 PRO A CA 1
ATOM 1583 C C . PRO A 1 201 ? 4.588 1.529 11.761 1.00 94.62 201 PRO A C 1
ATOM 1585 O O . PRO A 1 201 ? 4.132 1.502 10.619 1.00 94.62 201 PRO A O 1
ATOM 1588 N N . ALA A 1 202 ? 4.184 2.427 12.667 1.00 94.88 202 ALA A N 1
ATOM 1589 C CA . ALA A 1 202 ? 3.054 3.337 12.444 1.00 94.88 202 ALA A CA 1
ATOM 1590 C C . ALA A 1 202 ? 3.114 4.094 11.105 1.00 94.88 202 ALA A C 1
ATOM 1592 O O . ALA A 1 202 ? 2.104 4.215 10.430 1.00 94.88 202 ALA A O 1
ATOM 1593 N N . ASN A 1 203 ? 4.295 4.527 10.648 1.00 91.25 203 ASN A N 1
ATOM 1594 C CA . ASN A 1 203 ? 4.458 5.227 9.364 1.00 91.25 203 ASN A CA 1
ATOM 1595 C C . ASN A 1 203 ? 4.255 4.350 8.109 1.00 91.25 203 ASN A C 1
ATOM 1597 O O . ASN A 1 203 ? 4.489 4.815 6.996 1.00 91.25 203 ASN A O 1
ATOM 1601 N N . ARG A 1 204 ? 3.897 3.074 8.274 1.00 91.75 204 ARG A N 1
ATOM 1602 C CA . ARG A 1 204 ? 3.468 2.166 7.202 1.00 91.75 204 ARG A CA 1
ATOM 1603 C C . ARG A 1 204 ? 1.955 1.998 7.137 1.00 91.75 204 ARG A C 1
ATOM 1605 O O . ARG A 1 204 ? 1.492 1.425 6.157 1.00 91.75 204 ARG A O 1
ATOM 1612 N N . ILE A 1 205 ? 1.236 2.505 8.137 1.00 93.69 205 ILE A N 1
ATOM 1613 C CA . ILE A 1 205 ? -0.222 2.532 8.192 1.00 93.69 205 ILE A CA 1
ATOM 1614 C C . ILE A 1 205 ? -0.693 3.883 7.662 1.00 93.69 205 ILE A C 1
ATOM 1616 O O . ILE A 1 205 ? -0.293 4.922 8.190 1.00 93.69 205 ILE A O 1
ATOM 1620 N N . PHE A 1 206 ? -1.488 3.878 6.593 1.00 88.69 206 PHE A N 1
ATOM 1621 C CA . PHE A 1 206 ? -1.871 5.082 5.848 1.00 88.69 206 PHE A CA 1
ATOM 1622 C C . PHE A 1 206 ? -0.675 6.016 5.580 1.00 88.69 206 PHE A C 1
ATOM 1624 O O . PHE A 1 206 ? -0.674 7.165 6.017 1.00 88.69 206 PHE A O 1
ATOM 1631 N N . PRO A 1 207 ? 0.386 5.553 4.895 1.00 84.38 207 PRO A N 1
ATOM 1632 C CA . PRO A 1 207 ? 1.640 6.305 4.788 1.00 84.38 207 PRO A CA 1
ATOM 1633 C C . PRO A 1 207 ? 1.520 7.614 3.993 1.00 84.38 207 PRO A C 1
ATOM 1635 O O . PRO A 1 207 ? 2.411 8.455 4.079 1.00 84.38 207 PRO A O 1
ATOM 1638 N N . ASN A 1 208 ? 0.440 7.787 3.224 1.00 80.62 208 ASN A N 1
ATOM 1639 C CA . ASN A 1 208 ? 0.135 9.028 2.511 1.00 80.62 208 ASN A CA 1
ATOM 1640 C C . ASN A 1 208 ? -0.721 10.003 3.349 1.00 80.62 208 ASN A C 1
ATOM 1642 O O . ASN A 1 208 ? -0.893 11.148 2.941 1.00 80.62 208 ASN A O 1
ATOM 1646 N N . ALA A 1 209 ? -1.247 9.581 4.507 1.00 84.81 209 ALA A N 1
ATOM 1647 C CA . ALA A 1 209 ? -1.967 10.438 5.450 1.00 84.81 209 ALA A CA 1
ATOM 1648 C C . ALA A 1 209 ? -0.997 11.180 6.392 1.00 84.81 209 ALA A C 1
ATOM 1650 O O . ALA A 1 209 ? 0.175 10.805 6.509 1.00 84.81 209 ALA A O 1
ATOM 1651 N N . PRO A 1 210 ? -1.449 12.227 7.113 1.00 86.62 210 PRO A N 1
ATOM 1652 C CA . PRO A 1 210 ? -0.608 12.876 8.110 1.00 86.62 210 PRO A CA 1
ATOM 1653 C C . PRO A 1 210 ? -0.098 11.889 9.171 1.00 86.62 210 PRO A C 1
ATOM 1655 O O . PRO A 1 210 ? -0.873 11.058 9.648 1.00 86.62 210 PRO A O 1
ATOM 1658 N N . PRO A 1 211 ? 1.158 12.019 9.644 1.00 90.12 211 PRO A N 1
ATOM 1659 C CA . PRO A 1 211 ? 1.744 11.074 10.601 1.00 90.12 211 PRO A CA 1
ATOM 1660 C C . PRO A 1 211 ? 0.940 10.885 11.894 1.00 90.12 211 PRO A C 1
ATOM 1662 O O . PRO A 1 211 ? 1.046 9.854 12.554 1.00 90.12 211 PRO A O 1
ATOM 1665 N N . THR A 1 212 ? 0.159 11.889 12.289 1.00 91.75 212 THR A N 1
ATOM 1666 C CA . THR A 1 212 ? -0.759 11.844 13.433 1.00 91.75 212 THR A CA 1
ATOM 1667 C C . THR A 1 212 ? -1.912 10.866 13.220 1.00 91.75 212 THR A C 1
ATOM 1669 O O . THR A 1 212 ? -2.249 10.147 14.157 1.00 91.75 212 THR A O 1
ATOM 1672 N N . VAL A 1 213 ? -2.462 10.787 12.004 1.00 91.50 213 VAL A N 1
ATOM 1673 C CA . VAL A 1 213 ? -3.483 9.801 11.615 1.00 91.50 213 VAL A CA 1
ATOM 1674 C C . VAL A 1 213 ? -2.888 8.399 11.675 1.00 91.50 213 VAL A C 1
ATOM 1676 O O . VAL A 1 213 ? -3.421 7.540 12.372 1.00 91.50 213 VAL A O 1
ATOM 1679 N N . SER A 1 214 ? -1.728 8.190 11.045 1.00 94.00 214 SER A N 1
ATOM 1680 C CA . SER A 1 214 ? -1.025 6.903 11.059 1.00 94.00 214 SER A CA 1
ATOM 1681 C C . SER A 1 214 ? -0.749 6.398 12.479 1.00 94.00 214 SER A C 1
ATOM 1683 O O . SER A 1 214 ? -0.964 5.227 12.779 1.00 94.00 214 SER A O 1
ATOM 1685 N N . LYS A 1 215 ? -0.308 7.286 13.382 1.00 96.25 215 LYS A N 1
ATOM 1686 C CA . LYS A 1 215 ? -0.075 6.958 14.798 1.00 96.25 215 LYS A CA 1
ATOM 1687 C C . LYS A 1 215 ? -1.359 6.603 15.545 1.00 96.25 215 LYS A C 1
ATOM 1689 O O . LYS A 1 215 ? -1.351 5.639 16.305 1.00 96.25 215 LYS A O 1
ATOM 1694 N N . ALA A 1 216 ? -2.434 7.365 15.341 1.00 95.75 216 ALA A N 1
ATOM 1695 C CA . ALA A 1 216 ? -3.720 7.101 15.980 1.00 95.75 216 ALA A CA 1
ATOM 1696 C C . ALA A 1 216 ? -4.295 5.748 15.534 1.00 95.75 216 ALA A C 1
ATOM 1698 O O . ALA A 1 216 ? -4.598 4.904 16.372 1.00 95.75 216 ALA A O 1
ATOM 1699 N N . VAL A 1 217 ? -4.351 5.496 14.223 1.00 95.88 217 VAL A N 1
ATOM 1700 C CA . VAL A 1 217 ? -4.837 4.223 13.664 1.00 95.88 217 VAL A CA 1
ATOM 1701 C C . VAL A 1 217 ? -3.958 3.056 14.111 1.00 95.88 217 VAL A C 1
ATOM 1703 O O . VAL A 1 217 ? -4.477 2.017 14.501 1.00 95.88 217 VAL A O 1
ATOM 1706 N N . HIS A 1 218 ? -2.633 3.220 14.126 1.00 97.81 218 HIS A N 1
ATOM 1707 C CA . HIS A 1 218 ? -1.727 2.186 14.629 1.00 97.81 218 HIS A CA 1
ATOM 1708 C C . HIS A 1 218 ? -1.969 1.861 16.113 1.00 97.81 218 HIS A C 1
ATOM 1710 O O . HIS A 1 218 ? -1.964 0.691 16.487 1.00 97.81 218 HIS A O 1
ATOM 1716 N N . ALA A 1 219 ? -2.195 2.865 16.968 1.00 97.81 219 ALA A N 1
ATOM 1717 C CA . ALA A 1 219 ? -2.548 2.625 18.368 1.00 97.81 219 ALA A CA 1
ATOM 1718 C C . ALA A 1 219 ? -3.865 1.841 18.490 1.00 97.81 219 ALA A C 1
ATOM 1720 O O . ALA A 1 219 ? -3.950 0.903 19.280 1.00 97.81 219 ALA A O 1
ATOM 1721 N N . LEU A 1 220 ? -4.856 2.154 17.646 1.00 97.44 220 LEU A N 1
ATOM 1722 C CA . LEU A 1 220 ? -6.095 1.384 17.582 1.00 97.44 220 LEU A CA 1
ATOM 1723 C C . LEU A 1 220 ? -5.864 -0.052 17.081 1.00 97.44 220 LEU A C 1
ATOM 1725 O O . LEU A 1 220 ? -6.430 -0.974 17.651 1.00 97.44 220 LEU A O 1
ATOM 1729 N N . LEU A 1 221 ? -5.011 -0.293 16.083 1.00 97.69 221 LEU A N 1
ATOM 1730 C CA . LEU A 1 221 ? -4.669 -1.655 15.640 1.00 97.69 221 LEU A CA 1
ATOM 1731 C C . LEU A 1 221 ? -4.057 -2.492 16.776 1.00 97.69 221 LEU A C 1
ATOM 1733 O O . LEU A 1 221 ? -4.394 -3.664 16.926 1.00 97.69 221 LEU A O 1
ATOM 1737 N N . ALA A 1 222 ? -3.188 -1.882 17.586 1.00 97.31 222 ALA A N 1
ATOM 1738 C CA . ALA A 1 222 ? -2.420 -2.560 18.628 1.00 97.31 222 ALA A CA 1
ATOM 1739 C C . ALA A 1 222 ? -3.203 -2.866 19.921 1.00 97.31 222 ALA A C 1
ATOM 1741 O O . ALA A 1 222 ? -2.731 -3.652 20.743 1.00 97.31 222 ALA A O 1
ATOM 1742 N N . THR A 1 223 ? -4.374 -2.258 20.124 1.00 97.00 223 THR A N 1
ATOM 1743 C CA . THR A 1 223 ? -5.233 -2.526 21.290 1.00 97.00 223 THR A CA 1
ATOM 1744 C C . THR A 1 223 ? -6.203 -3.684 21.037 1.00 97.00 223 THR A C 1
ATOM 1746 O O . THR A 1 223 ? -6.590 -3.962 19.899 1.00 97.00 223 THR A O 1
ATOM 1749 N N . SER A 1 224 ? -6.644 -4.320 22.123 1.00 95.12 224 SER A N 1
ATOM 1750 C CA . SER A 1 224 ? -7.680 -5.360 22.156 1.00 95.12 224 SER A CA 1
ATOM 1751 C C . SER A 1 224 ? -9.030 -4.862 22.699 1.00 95.12 224 SER A C 1
ATOM 1753 O O . SER A 1 224 ? -9.891 -5.666 23.036 1.00 95.12 224 SER A O 1
ATOM 1755 N N . ARG A 1 225 ? -9.197 -3.544 22.862 1.00 95.25 225 ARG A N 1
ATOM 1756 C CA . ARG A 1 225 ? -10.447 -2.905 23.305 1.00 95.25 225 ARG A CA 1
ATOM 1757 C C . ARG A 1 225 ? -10.572 -1.476 22.767 1.00 95.25 225 ARG A C 1
ATOM 1759 O O . ARG A 1 225 ? -9.541 -0.905 22.388 1.00 95.25 225 ARG A O 1
ATOM 1766 N N . PRO A 1 226 ? -11.772 -0.869 22.789 1.00 96.75 226 PRO A N 1
ATOM 1767 C CA . PRO A 1 226 ? -11.923 0.557 22.527 1.00 96.75 226 PRO A CA 1
ATOM 1768 C C . PRO A 1 226 ? -11.057 1.405 23.473 1.00 96.75 226 PRO A C 1
ATOM 1770 O O . PRO A 1 226 ? -10.795 1.024 24.623 1.00 96.75 226 PRO A O 1
ATOM 1773 N N . LEU A 1 227 ? -10.580 2.543 22.967 1.00 97.50 227 LEU A N 1
ATOM 1774 C CA . LEU A 1 227 ? -9.754 3.494 23.708 1.00 97.50 227 LEU A CA 1
ATOM 1775 C C . LEU A 1 227 ? -10.495 4.809 23.878 1.00 97.50 227 LEU A C 1
ATOM 1777 O O . LEU A 1 227 ? -10.956 5.411 22.909 1.00 97.50 227 LEU A O 1
ATOM 1781 N N . THR A 1 228 ? -10.517 5.329 25.097 1.00 96.88 228 THR A N 1
ATOM 1782 C CA . THR A 1 228 ? -10.942 6.712 25.319 1.00 96.88 228 THR A CA 1
ATOM 1783 C C . THR A 1 228 ? -10.008 7.687 24.591 1.00 96.88 228 THR A C 1
ATOM 1785 O O . THR A 1 228 ? -8.875 7.359 24.232 1.00 96.88 228 THR A O 1
ATOM 1788 N N . GLN A 1 229 ? -10.438 8.938 24.411 1.00 95.25 229 GLN A N 1
ATOM 1789 C CA . GLN A 1 229 ? -9.606 9.967 23.772 1.00 95.25 229 GLN A CA 1
ATOM 1790 C C . GLN A 1 229 ? -8.243 10.149 24.451 1.00 95.25 229 GLN A C 1
ATOM 1792 O O . GLN A 1 229 ? -7.238 10.373 23.775 1.00 95.25 229 GLN A O 1
ATOM 1797 N N . ALA A 1 230 ? -8.218 10.088 25.784 1.00 96.12 230 ALA A N 1
ATOM 1798 C CA . ALA A 1 230 ? -6.999 10.247 26.564 1.00 96.12 230 ALA A CA 1
ATOM 1799 C C . ALA A 1 230 ? -6.046 9.064 26.349 1.00 96.12 230 ALA A C 1
ATOM 1801 O O . ALA A 1 230 ? -4.870 9.283 26.065 1.00 96.12 230 ALA A O 1
ATOM 1802 N N . GLU A 1 231 ? -6.566 7.836 26.396 1.00 98.06 231 GLU A N 1
ATOM 1803 C CA . GLU A 1 231 ? -5.782 6.619 26.159 1.00 98.06 231 GLU A CA 1
ATOM 1804 C C . GLU A 1 231 ? -5.250 6.557 24.724 1.00 98.06 231 GLU A C 1
ATOM 1806 O O . GLU A 1 231 ? -4.082 6.239 24.516 1.00 98.06 231 GLU A O 1
ATOM 1811 N N . LEU A 1 232 ? -6.073 6.914 23.732 1.00 97.12 232 LEU A N 1
ATOM 1812 C CA . LEU A 1 232 ? -5.648 6.960 22.333 1.00 97.12 232 LEU A CA 1
ATOM 1813 C C . LEU A 1 232 ? -4.527 7.985 22.130 1.00 97.12 232 LEU A C 1
ATOM 1815 O O . LEU A 1 232 ? -3.535 7.693 21.467 1.00 97.12 232 LEU A O 1
ATOM 1819 N N . ALA A 1 233 ? -4.653 9.175 22.722 1.00 97.12 233 ALA A N 1
ATOM 1820 C CA . ALA A 1 233 ? -3.620 10.205 22.658 1.00 97.12 233 ALA A CA 1
ATOM 1821 C C . ALA A 1 233 ? -2.295 9.727 23.273 1.00 97.12 233 ALA A C 1
ATOM 1823 O O . ALA A 1 233 ? -1.233 9.896 22.668 1.00 97.12 233 ALA A O 1
ATOM 1824 N N . GLU A 1 234 ? -2.368 9.100 24.449 1.00 97.81 234 GLU A N 1
ATOM 1825 C CA . GLU A 1 234 ? -1.216 8.547 25.158 1.00 97.81 234 GLU A CA 1
ATOM 1826 C C . GLU A 1 234 ? -0.526 7.445 24.345 1.00 97.81 234 GLU A C 1
ATOM 1828 O O . GLU A 1 234 ? 0.665 7.558 24.050 1.00 97.81 234 GLU A O 1
ATOM 1833 N N . GLN A 1 235 ? -1.271 6.425 23.907 1.00 97.56 235 GLN A N 1
ATOM 1834 C CA . GLN A 1 235 ? -0.714 5.285 23.172 1.00 97.56 235 GLN A CA 1
ATOM 1835 C C . GLN A 1 235 ? -0.166 5.676 21.794 1.00 97.56 235 GLN A C 1
ATOM 1837 O O . GLN A 1 235 ? 0.865 5.159 21.365 1.00 97.56 235 GLN A O 1
ATOM 1842 N N . ALA A 1 236 ? -0.812 6.618 21.105 1.00 96.31 236 ALA A N 1
ATOM 1843 C CA . ALA A 1 236 ? -0.329 7.133 19.826 1.00 96.31 236 ALA A CA 1
ATOM 1844 C C . ALA A 1 236 ? 0.841 8.127 19.978 1.00 96.31 236 ALA A C 1
ATOM 1846 O O . ALA A 1 236 ? 1.479 8.490 18.984 1.00 96.31 236 ALA A O 1
ATOM 1847 N N . GLY A 1 237 ? 1.134 8.600 21.196 1.00 96.56 237 GLY A N 1
ATOM 1848 C CA . GLY A 1 237 ? 2.163 9.609 21.448 1.00 96.56 237 GLY A CA 1
ATOM 1849 C C . GLY A 1 237 ? 1.861 10.942 20.754 1.00 96.56 237 GLY A C 1
ATOM 1850 O O . GLY A 1 237 ? 2.754 11.555 20.156 1.00 96.56 237 GLY A O 1
ATOM 1851 N N . ILE A 1 238 ? 0.595 11.370 20.777 1.00 96.12 238 ILE A N 1
ATOM 1852 C CA . ILE A 1 238 ? 0.111 12.634 20.202 1.00 96.12 238 ILE A CA 1
ATOM 1853 C C . ILE A 1 238 ? -0.779 13.373 21.209 1.00 96.12 238 ILE A C 1
ATOM 1855 O O . ILE A 1 238 ? -1.244 12.811 22.190 1.00 96.12 238 ILE A O 1
ATOM 1859 N N . SER A 1 239 ? -1.038 14.664 20.992 1.00 94.75 239 SER A N 1
ATOM 1860 C CA . SER A 1 239 ? -1.933 15.406 21.894 1.00 94.75 239 SER A CA 1
ATOM 1861 C C . SER A 1 239 ? -3.400 14.997 21.707 1.00 94.75 239 SER A C 1
ATOM 1863 O O . SER A 1 239 ? -3.845 14.794 20.577 1.00 94.75 239 SER A O 1
ATOM 1865 N N . ALA A 1 240 ? -4.193 15.020 22.781 1.00 92.75 240 ALA A N 1
ATOM 1866 C CA . ALA A 1 240 ? -5.639 14.778 22.719 1.00 92.75 240 ALA A CA 1
ATOM 1867 C C . ALA A 1 240 ? -6.375 15.739 21.764 1.00 92.75 240 ALA A C 1
ATOM 1869 O O . ALA A 1 240 ? -7.387 15.380 21.164 1.00 92.75 240 ALA A O 1
ATOM 1870 N N . ARG A 1 241 ? -5.856 16.962 21.573 1.00 89.56 241 ARG A N 1
ATOM 1871 C CA . ARG A 1 241 ? -6.363 17.900 20.559 1.00 89.56 241 ARG A CA 1
ATOM 1872 C C . ARG A 1 241 ? -6.196 17.350 19.141 1.00 89.56 241 ARG A C 1
ATOM 1874 O O . ARG A 1 241 ? -7.124 17.453 18.357 1.00 89.56 241 ARG A O 1
ATOM 1881 N N . LEU A 1 242 ? -5.039 16.766 18.828 1.00 85.62 242 LEU A N 1
ATOM 1882 C CA . LEU A 1 242 ? -4.779 16.175 17.512 1.00 85.62 242 LEU A CA 1
ATOM 1883 C C . LEU A 1 242 ? -5.636 14.934 17.264 1.00 85.62 242 LEU A C 1
ATOM 1885 O O . LEU A 1 242 ? -6.072 14.750 16.138 1.00 85.62 242 LEU A O 1
ATOM 1889 N N . VAL A 1 243 ? -5.917 14.136 18.301 1.00 87.00 243 VAL A N 1
ATOM 1890 C CA . VAL A 1 243 ? -6.895 13.039 18.204 1.00 87.00 243 VAL A CA 1
ATOM 1891 C C . VAL A 1 243 ? -8.246 13.583 17.740 1.00 87.00 243 VAL A C 1
ATOM 1893 O O . VAL A 1 243 ? -8.715 13.182 16.684 1.00 87.00 243 VAL A O 1
ATOM 1896 N N . ARG A 1 244 ? -8.812 14.568 18.456 1.00 84.56 244 ARG A N 1
ATOM 1897 C CA . ARG A 1 244 ? -10.090 15.200 18.069 1.00 84.56 244 ARG A CA 1
ATOM 1898 C C . ARG A 1 244 ? -10.090 15.713 16.634 1.00 84.56 244 ARG A C 1
ATOM 1900 O O . ARG A 1 244 ? -11.011 15.430 15.895 1.00 84.56 244 ARG A O 1
ATOM 1907 N N . ASN A 1 245 ? -9.026 16.398 16.220 1.00 80.50 245 ASN A N 1
ATOM 1908 C CA . ASN A 1 245 ? -8.943 16.957 14.869 1.00 80.50 245 ASN A CA 1
ATOM 1909 C C . ASN A 1 245 ? -9.000 15.907 13.740 1.00 80.50 245 ASN A C 1
ATOM 1911 O O . ASN A 1 245 ? -9.247 16.279 12.597 1.00 80.50 245 ASN A O 1
ATOM 1915 N N . HIS A 1 246 ? -8.679 14.640 14.017 1.00 80.38 246 HIS A N 1
ATOM 1916 C CA . HIS A 1 246 ? -8.630 13.583 13.003 1.00 80.38 246 HIS A CA 1
ATOM 1917 C C . HIS A 1 246 ? -9.769 12.574 13.123 1.00 80.38 246 HIS A C 1
ATOM 1919 O O . HIS A 1 246 ? -10.167 12.016 12.104 1.00 80.38 246 HIS A O 1
ATOM 1925 N N . VAL A 1 247 ? -10.275 12.346 14.337 1.00 82.69 247 VAL A N 1
ATOM 1926 C CA . VAL A 1 247 ? -11.357 11.397 14.618 1.00 82.69 247 VAL A CA 1
ATOM 1927 C C . VAL A 1 247 ? -12.595 11.722 13.791 1.00 82.69 247 VAL A C 1
ATOM 1929 O O . VAL A 1 247 ? -13.060 10.828 13.104 1.00 82.69 247 VAL A O 1
ATOM 1932 N N . ASP A 1 248 ? -13.029 12.984 13.734 1.00 77.69 248 ASP A N 1
ATOM 1933 C CA . ASP A 1 248 ? -14.242 13.370 12.993 1.00 77.69 248 ASP A CA 1
ATOM 1934 C C . ASP A 1 248 ? -14.187 12.947 11.511 1.00 77.69 248 ASP A C 1
ATOM 1936 O O . ASP A 1 248 ? -15.178 12.522 10.931 1.00 77.69 248 ASP A O 1
ATOM 1940 N N . HIS A 1 249 ? -13.010 13.035 10.880 1.00 78.62 249 HIS A N 1
ATOM 1941 C CA . HIS A 1 249 ? -12.833 12.619 9.484 1.00 78.62 249 HIS A CA 1
ATOM 1942 C C . HIS A 1 249 ? -12.761 11.100 9.318 1.00 78.62 249 HIS A C 1
ATOM 1944 O O . HIS A 1 249 ? -13.195 10.576 8.299 1.00 78.62 249 HIS A O 1
ATOM 1950 N N . LEU A 1 250 ? -12.168 10.399 10.284 1.00 86.19 250 LEU A N 1
ATOM 1951 C CA . LEU A 1 250 ? -12.082 8.942 10.256 1.00 86.19 250 LEU A CA 1
ATOM 1952 C C . LEU A 1 250 ? -13.444 8.305 10.554 1.00 86.19 250 LEU A C 1
ATOM 1954 O O . LEU A 1 250 ? -13.770 7.290 9.953 1.00 86.19 250 LEU A O 1
ATOM 1958 N N . GLU A 1 251 ? -14.215 8.894 11.465 1.00 87.12 251 GLU A N 1
ATOM 1959 C CA . GLU A 1 251 ? -15.555 8.450 11.850 1.00 87.12 251 GLU A CA 1
ATOM 1960 C C . GLU A 1 251 ? -16.546 8.682 10.713 1.00 87.12 251 GLU A C 1
ATOM 1962 O O . GLU A 1 251 ? -17.217 7.740 10.313 1.00 87.12 251 GLU A O 1
ATOM 1967 N N . ALA A 1 252 ? -16.557 9.879 10.113 1.00 81.19 252 ALA A N 1
ATOM 1968 C CA . ALA A 1 252 ? -17.436 10.179 8.979 1.00 81.19 252 ALA A CA 1
ATOM 1969 C C . ALA A 1 252 ? -17.207 9.236 7.783 1.00 81.19 252 ALA A C 1
ATOM 1971 O O . ALA A 1 252 ? -18.121 8.943 7.024 1.00 81.19 252 ALA A O 1
ATOM 1972 N N . LEU A 1 253 ? -15.977 8.742 7.609 1.00 84.31 253 LEU A N 1
ATOM 1973 C CA . LEU A 1 253 ? -15.636 7.763 6.575 1.00 84.31 253 LEU A CA 1
ATOM 1974 C C . LEU A 1 253 ? -15.757 6.311 7.054 1.00 84.31 253 LEU A C 1
ATOM 1976 O O . LEU A 1 253 ? -15.337 5.417 6.328 1.00 84.31 253 LEU A O 1
ATOM 1980 N N . TRP A 1 254 ? -16.267 6.066 8.266 1.00 87.44 254 TRP A N 1
ATOM 1981 C CA . TRP A 1 254 ? -16.371 4.741 8.890 1.00 87.44 254 TRP A CA 1
ATOM 1982 C C . TRP A 1 254 ? -15.048 3.957 8.924 1.00 87.44 254 TRP A C 1
ATOM 1984 O O . TRP A 1 254 ? -15.028 2.725 8.926 1.00 87.44 254 TRP A O 1
ATOM 1994 N N . LEU A 1 255 ? -13.918 4.667 8.978 1.00 90.19 255 LEU A N 1
ATOM 1995 C CA . LEU A 1 255 ? -12.579 4.103 9.174 1.00 90.19 255 LEU A CA 1
ATOM 1996 C C . LEU A 1 255 ? -12.245 3.915 10.660 1.00 90.19 255 LEU A C 1
ATOM 1998 O O . LEU A 1 255 ? -11.302 3.195 10.987 1.00 90.19 255 LEU A O 1
ATOM 2002 N N . ILE A 1 256 ? -13.012 4.544 11.552 1.00 92.38 256 ILE A N 1
ATOM 2003 C CA . ILE A 1 256 ? -13.088 4.249 12.987 1.00 92.38 256 ILE A CA 1
ATOM 2004 C C . ILE A 1 256 ? -14.557 4.235 13.412 1.00 92.38 256 ILE A C 1
ATOM 2006 O O . ILE A 1 256 ? -15.395 4.859 12.771 1.00 92.38 256 ILE A O 1
ATOM 2010 N N . GLU A 1 257 ? -14.837 3.582 14.531 1.00 92.31 257 GLU A N 1
ATOM 2011 C CA . GLU A 1 257 ? -16.145 3.585 15.184 1.00 92.31 257 GLU A CA 1
ATOM 2012 C C . GLU A 1 257 ? -16.022 4.259 16.557 1.00 92.31 257 GLU A C 1
ATOM 2014 O O . GLU A 1 257 ? -15.084 3.979 17.321 1.00 92.31 257 GLU A O 1
ATOM 2019 N N . VAL A 1 258 ? -16.971 5.143 16.873 1.00 91.50 258 VAL A N 1
ATOM 2020 C CA . VAL A 1 258 ? -17.107 5.771 18.190 1.00 91.50 258 VAL A CA 1
ATOM 2021 C C . VAL A 1 258 ? -18.170 5.027 18.984 1.00 91.50 258 VAL A C 1
ATOM 2023 O O . VAL A 1 258 ? -19.362 5.103 18.709 1.00 91.50 258 VAL A O 1
ATOM 2026 N N . THR A 1 259 ? -17.722 4.310 20.006 1.00 91.19 259 THR A N 1
ATOM 2027 C CA . THR A 1 259 ? -18.591 3.561 20.917 1.00 91.19 259 THR A CA 1
ATOM 2028 C C . THR A 1 259 ? -18.728 4.290 22.250 1.00 91.19 259 THR A C 1
ATOM 2030 O O . THR A 1 259 ? -17.976 5.220 22.557 1.00 91.19 259 THR A O 1
ATOM 2033 N N . VAL A 1 260 ? -19.640 3.814 23.101 1.00 90.44 260 VAL A N 1
ATOM 2034 C CA . VAL A 1 260 ? -19.751 4.287 24.493 1.00 90.44 260 VAL A CA 1
ATOM 2035 C C . VAL A 1 260 ? -18.453 4.102 25.292 1.00 90.44 260 VAL A C 1
ATOM 2037 O O . VAL A 1 260 ? -18.180 4.890 26.196 1.00 90.44 260 VAL A O 1
ATOM 2040 N N . ASP A 1 261 ? -17.634 3.113 24.924 1.00 92.12 261 ASP A N 1
ATOM 2041 C CA . ASP A 1 261 ? -16.364 2.782 25.579 1.00 92.12 261 ASP A CA 1
ATOM 2042 C C . ASP A 1 261 ? -15.152 3.485 24.933 1.00 92.12 261 ASP A C 1
ATOM 2044 O O . ASP A 1 261 ? -14.025 3.383 25.425 1.00 92.12 261 ASP A O 1
ATOM 2048 N N . GLY A 1 262 ? -15.369 4.231 23.845 1.00 94.88 262 GLY A N 1
ATOM 2049 C CA . GLY A 1 262 ? -14.350 5.002 23.135 1.00 94.88 262 GLY A CA 1
ATOM 2050 C C . GLY A 1 262 ? -14.177 4.600 21.671 1.00 94.88 262 GLY A C 1
ATOM 2051 O O . GLY A 1 262 ? -15.061 4.017 21.047 1.00 94.88 262 GLY A O 1
ATOM 2052 N N . TYR A 1 263 ? -13.015 4.935 21.117 1.00 95.56 263 TYR A N 1
ATOM 2053 C CA . TYR A 1 263 ? -12.660 4.741 19.714 1.00 95.56 263 TYR A CA 1
ATOM 2054 C C . TYR A 1 263 ? -12.163 3.321 19.453 1.00 95.56 263 TYR A C 1
ATOM 2056 O O . TYR A 1 263 ? -11.297 2.820 20.178 1.00 95.56 263 TYR A O 1
ATOM 2064 N N . ARG A 1 264 ? -12.635 2.703 18.372 1.00 95.50 264 ARG A N 1
ATOM 2065 C CA . ARG A 1 264 ? -12.101 1.441 17.841 1.00 95.50 264 ARG A CA 1
ATOM 2066 C C . ARG A 1 264 ? -11.970 1.498 16.322 1.00 95.50 264 ARG A C 1
ATOM 2068 O O . ARG A 1 264 ? -12.475 2.407 15.676 1.00 95.50 264 ARG A O 1
ATOM 2075 N N . LEU A 1 265 ? -11.278 0.513 15.758 1.00 95.12 265 LEU A N 1
ATOM 2076 C CA . LEU A 1 265 ? -11.339 0.249 14.322 1.00 95.12 265 LEU A CA 1
ATOM 2077 C C . LEU A 1 265 ? -12.532 -0.655 14.004 1.00 95.12 265 LEU A C 1
ATOM 2079 O O . LEU A 1 265 ? -12.866 -1.494 14.855 1.00 95.12 265 LEU A O 1
ATOM 2083 N N . PRO A 1 266 ? -13.075 -0.561 12.778 1.00 92.69 266 PRO A N 1
ATOM 2084 C CA . PRO A 1 266 ? -14.084 -1.471 12.242 1.00 92.69 266 PRO A CA 1
ATOM 2085 C C . PRO A 1 266 ? -13.456 -2.824 11.858 1.00 92.69 266 PRO A C 1
ATOM 2087 O O . PRO A 1 266 ? -13.552 -3.308 10.736 1.00 92.69 266 PRO A O 1
ATOM 2090 N N . LEU A 1 267 ? -12.700 -3.393 12.794 1.00 93.31 267 LEU A N 1
ATOM 2091 C CA . LEU A 1 267 ? -12.061 -4.699 12.731 1.00 93.31 267 LEU A CA 1
ATOM 2092 C C . LEU A 1 267 ? -12.348 -5.403 14.058 1.00 93.31 267 LEU A C 1
ATOM 2094 O O . LEU A 1 267 ? -12.233 -4.757 15.112 1.00 93.31 267 LEU A O 1
ATOM 2098 N N . PRO A 1 268 ? -12.670 -6.703 14.042 1.00 94.19 268 PRO A N 1
ATOM 2099 C CA . PRO A 1 268 ? -12.968 -7.434 15.260 1.00 94.19 268 PRO A CA 1
ATOM 2100 C C . PRO A 1 268 ? -11.734 -7.561 16.158 1.00 94.19 268 PRO A C 1
ATOM 2102 O O . PRO A 1 268 ? -10.587 -7.611 15.695 1.00 94.19 268 PRO A O 1
ATOM 2105 N N . PHE A 1 269 ? -11.971 -7.611 17.465 1.00 94.94 269 PHE A N 1
ATOM 2106 C CA . PHE A 1 269 ? -11.005 -8.147 18.417 1.00 94.94 269 PHE A CA 1
ATOM 2107 C C . PHE A 1 269 ? -11.006 -9.678 18.358 1.00 94.94 269 PHE A C 1
ATOM 2109 O O . PHE A 1 269 ? -11.926 -10.305 17.832 1.00 94.94 269 PHE A O 1
ATOM 2116 N N . ARG A 1 270 ? -9.970 -10.310 18.916 1.00 92.12 270 ARG A N 1
ATOM 2117 C CA . ARG A 1 270 ? -9.835 -11.775 18.892 1.00 92.12 270 ARG A CA 1
ATOM 2118 C C . ARG A 1 270 ? -11.013 -12.470 19.579 1.00 92.12 270 ARG A C 1
ATOM 2120 O O . ARG A 1 270 ? -11.439 -13.541 19.155 1.00 92.12 270 ARG A O 1
ATOM 2127 N N . GLU A 1 271 ? -11.532 -11.856 20.633 1.00 91.06 271 GLU A N 1
ATOM 2128 C CA . GLU A 1 271 ? -12.667 -12.333 21.418 1.00 91.06 271 GLU A CA 1
ATOM 2129 C C . GLU A 1 271 ? -14.008 -12.190 20.679 1.00 91.06 271 GLU A C 1
ATOM 2131 O O . GLU A 1 271 ? -14.989 -12.811 21.079 1.00 91.06 271 GLU A O 1
ATOM 2136 N N . GLU A 1 272 ? -14.048 -11.414 19.593 1.00 91.69 272 GLU A N 1
ATOM 2137 C CA . GLU A 1 272 ? -15.246 -11.125 18.796 1.00 91.69 272 GLU A CA 1
ATOM 2138 C C . GLU A 1 272 ? -15.333 -11.982 17.520 1.00 91.69 272 GLU A C 1
ATOM 2140 O O . GLU A 1 272 ? -16.193 -11.739 16.679 1.00 91.69 272 GLU A O 1
ATOM 2145 N N . ARG A 1 273 ? -14.455 -12.983 17.344 1.00 87.19 273 ARG A N 1
ATOM 2146 C CA . ARG A 1 273 ? -14.458 -13.858 16.156 1.00 87.19 273 ARG A CA 1
ATOM 2147 C C . ARG A 1 273 ? -15.854 -14.437 15.878 1.00 87.19 273 ARG A C 1
ATOM 2149 O O . ARG A 1 273 ? -16.463 -15.057 16.751 1.00 87.19 273 ARG A O 1
ATOM 2156 N N . GLY A 1 274 ? -16.303 -14.306 14.630 1.00 80.19 274 GLY A N 1
ATOM 2157 C CA . GLY A 1 274 ? -17.609 -14.764 14.155 1.00 80.19 274 GLY A CA 1
ATOM 2158 C C . GLY A 1 274 ? -18.626 -13.620 14.021 1.00 80.19 274 GLY A C 1
ATOM 2159 O O . GLY A 1 274 ? -18.231 -12.457 13.999 1.00 80.19 274 GLY A O 1
ATOM 2160 N N . PRO A 1 275 ? -19.939 -13.925 13.996 1.00 78.00 275 PRO A N 1
ATOM 2161 C CA . PRO A 1 275 ? -20.982 -12.953 13.639 1.00 78.00 275 PRO A CA 1
ATOM 2162 C C . PRO A 1 275 ? -21.045 -11.703 14.527 1.00 78.00 275 PRO A C 1
ATOM 2164 O O . PRO A 1 275 ? -21.562 -10.671 14.115 1.00 78.00 275 PRO A O 1
ATOM 2167 N N . ALA A 1 276 ? -20.551 -11.791 15.766 1.00 75.94 276 ALA A N 1
ATOM 2168 C CA . ALA A 1 276 ? -20.489 -10.649 16.674 1.00 75.94 276 ALA A CA 1
ATOM 2169 C C . ALA A 1 276 ? -19.459 -9.601 16.220 1.00 75.94 276 ALA A C 1
ATOM 2171 O O . ALA A 1 276 ? -19.693 -8.408 16.378 1.00 75.94 276 ALA A O 1
ATOM 2172 N N . GLY A 1 277 ? -18.340 -10.040 15.643 1.00 76.88 277 GLY A N 1
ATOM 2173 C CA . GLY A 1 277 ? -17.306 -9.167 15.099 1.00 76.88 277 GLY A CA 1
ATOM 2174 C C . GLY A 1 277 ? -17.727 -8.488 13.800 1.00 76.88 277 GLY A C 1
ATOM 2175 O O . GLY A 1 277 ? -17.354 -7.339 13.566 1.00 76.88 277 GLY A O 1
ATOM 2176 N N . ASP A 1 278 ? -18.557 -9.162 13.002 1.00 80.88 278 ASP A N 1
ATOM 2177 C CA . ASP A 1 278 ? -19.051 -8.645 11.721 1.00 80.88 278 ASP A CA 1
ATOM 2178 C C . ASP A 1 278 ? -19.940 -7.404 11.896 1.00 80.88 278 ASP A C 1
ATOM 2180 O O . ASP A 1 278 ? -19.983 -6.541 11.024 1.00 80.88 278 ASP A O 1
ATOM 2184 N N . ALA A 1 279 ? -20.584 -7.258 13.060 1.00 83.12 279 ALA A N 1
ATOM 2185 C CA . ALA A 1 279 ? -21.407 -6.096 13.397 1.00 83.12 279 ALA A CA 1
ATOM 2186 C C . ALA A 1 279 ? -20.620 -4.773 13.475 1.00 83.12 279 ALA A C 1
ATOM 2188 O O . ALA A 1 279 ? -21.225 -3.707 13.407 1.00 83.12 279 ALA A O 1
ATOM 2189 N N . HIS A 1 280 ? -19.294 -4.840 13.626 1.00 86.69 280 HIS A N 1
ATOM 2190 C CA . HIS A 1 280 ? -18.414 -3.670 13.692 1.00 86.69 280 HIS A CA 1
ATOM 2191 C C . HIS A 1 280 ? -17.755 -3.333 12.353 1.00 86.69 280 HIS A C 1
ATOM 2193 O O . HIS A 1 280 ? -17.021 -2.352 12.263 1.00 86.69 280 HIS A O 1
ATOM 2199 N N . LEU A 1 281 ? -17.945 -4.155 11.320 1.00 88.19 281 LEU A N 1
ATOM 2200 C CA . LEU A 1 281 ? -17.352 -3.902 10.013 1.00 88.19 281 LEU A CA 1
ATOM 2201 C C . LEU A 1 281 ? -17.997 -2.673 9.369 1.00 88.19 281 LEU A C 1
ATOM 2203 O O . LEU A 1 281 ? -19.200 -2.445 9.495 1.00 88.19 281 LEU A O 1
ATOM 2207 N N . SER A 1 282 ? -17.190 -1.881 8.657 1.00 89.25 282 SER A N 1
ATOM 2208 C CA . SER A 1 282 ? -17.697 -0.752 7.879 1.00 89.25 282 SER A CA 1
ATOM 2209 C C . SER A 1 282 ? -18.768 -1.256 6.921 1.00 89.25 282 SER A C 1
ATOM 2211 O O . SER A 1 282 ? -18.538 -2.225 6.196 1.00 89.25 282 SER A O 1
ATOM 2213 N N . TRP A 1 283 ? -19.923 -0.593 6.903 1.00 86.75 283 TRP A N 1
ATOM 2214 C CA . TRP A 1 283 ? -21.082 -1.074 6.159 1.00 86.75 283 TRP A CA 1
ATOM 2215 C C . TRP A 1 283 ? -20.734 -1.347 4.690 1.00 86.75 283 TRP A C 1
ATOM 2217 O O . TRP A 1 283 ? -21.070 -2.407 4.184 1.00 86.75 283 TRP A O 1
ATOM 2227 N N . TYR A 1 284 ? -19.960 -0.481 4.039 1.00 86.62 284 TYR A N 1
ATOM 2228 C CA . TYR A 1 284 ? -19.584 -0.595 2.626 1.00 86.62 284 TYR A CA 1
ATOM 2229 C C . TYR A 1 284 ? -18.613 -1.744 2.287 1.00 86.62 284 TYR A C 1
ATOM 2231 O O . TYR A 1 284 ? -18.207 -1.878 1.136 1.00 86.62 284 TYR A O 1
ATOM 2239 N N . LEU A 1 285 ? -18.199 -2.571 3.254 1.00 86.56 285 LEU A N 1
ATOM 2240 C CA . LEU A 1 285 ? -17.415 -3.779 2.967 1.00 86.56 285 LEU A CA 1
ATOM 2241 C C . LEU A 1 285 ? -18.252 -4.859 2.284 1.00 86.56 285 LEU A C 1
ATOM 2243 O O . LEU A 1 285 ? -17.722 -5.582 1.435 1.00 86.56 285 LEU A O 1
ATOM 2247 N N . THR A 1 286 ? -19.537 -4.944 2.634 1.00 82.44 286 THR A N 1
ATOM 2248 C CA . THR A 1 286 ? -20.499 -5.831 1.980 1.00 82.44 286 THR A CA 1
ATOM 2249 C C . THR A 1 286 ? -20.898 -5.223 0.633 1.00 82.44 286 THR A C 1
ATOM 2251 O O . THR A 1 286 ? -21.459 -4.122 0.637 1.00 82.44 286 THR A O 1
ATOM 2254 N N . PRO A 1 287 ? -20.631 -5.901 -0.499 1.00 77.06 287 PRO A N 1
ATOM 2255 C CA . PRO A 1 287 ? -20.992 -5.408 -1.830 1.00 77.06 287 PRO A CA 1
ATOM 2256 C C . PRO A 1 287 ? -22.492 -5.129 -1.963 1.00 77.06 287 PRO A C 1
ATOM 2258 O O . PRO A 1 287 ? -23.291 -5.884 -1.421 1.00 77.06 287 PRO A O 1
ATOM 2261 N N . ASN A 1 288 ? -22.894 -4.125 -2.746 1.00 81.12 288 ASN A N 1
ATOM 2262 C CA . ASN A 1 288 ? -24.291 -3.736 -2.979 1.00 81.12 288 ASN A CA 1
ATOM 2263 C C . ASN A 1 288 ? -25.178 -4.901 -3.415 1.00 81.12 288 ASN A C 1
ATOM 2265 O O . ASN A 1 288 ? -26.336 -4.965 -3.017 1.00 81.12 288 ASN A O 1
ATOM 2269 N N . HIS A 1 289 ? -24.655 -5.829 -4.222 1.00 79.19 289 HIS A N 1
ATOM 2270 C CA . HIS A 1 289 ? -25.425 -6.995 -4.667 1.00 79.19 289 HIS A CA 1
ATOM 2271 C C . HIS A 1 289 ? -25.812 -7.953 -3.529 1.00 79.19 289 HIS A C 1
ATOM 2273 O O . HIS A 1 289 ? -26.740 -8.741 -3.705 1.00 79.19 289 HIS A O 1
ATOM 2279 N N . ASP A 1 290 ? -25.138 -7.852 -2.382 1.00 79.56 290 ASP A N 1
ATOM 2280 C CA . ASP A 1 290 ? -25.386 -8.626 -1.166 1.00 79.56 290 ASP A CA 1
ATOM 2281 C C . ASP A 1 290 ? -26.098 -7.798 -0.072 1.00 79.56 290 ASP A C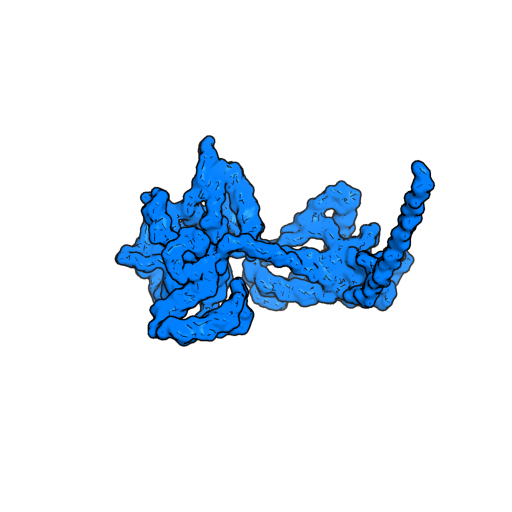 1
ATOM 2283 O O . ASP A 1 290 ? -26.278 -8.284 1.047 1.00 79.56 290 ASP A O 1
ATOM 2287 N N . ARG A 1 291 ? -26.487 -6.542 -0.353 1.00 80.25 291 ARG A N 1
ATOM 2288 C CA . ARG A 1 291 ? -27.141 -5.638 0.612 1.00 80.25 291 ARG A CA 1
ATOM 2289 C C . ARG A 1 291 ? -28.647 -5.544 0.399 1.00 80.25 291 ARG A C 1
ATOM 2291 O O . ARG A 1 291 ? -29.132 -5.515 -0.727 1.00 80.25 291 ARG A O 1
ATOM 2298 N N . ASP A 1 292 ? -29.357 -5.367 1.512 1.00 79.00 292 ASP A N 1
ATOM 2299 C CA . ASP A 1 292 ? -30.807 -5.134 1.552 1.00 79.00 292 ASP A CA 1
ATOM 2300 C C . ASP A 1 292 ? -31.185 -3.666 1.864 1.00 79.00 292 ASP A C 1
ATOM 2302 O O . ASP A 1 292 ? -32.370 -3.348 2.005 1.00 79.00 292 ASP A O 1
ATOM 2306 N N . ASP A 1 293 ? -30.207 -2.763 2.009 1.00 82.81 293 ASP A N 1
ATOM 2307 C CA . ASP A 1 293 ? -30.435 -1.333 2.256 1.00 82.81 293 ASP A CA 1
ATOM 2308 C C . ASP A 1 293 ? -30.232 -0.463 1.001 1.00 82.81 293 ASP A C 1
ATOM 2310 O O . ASP A 1 293 ? -29.927 -0.952 -0.083 1.00 82.81 293 ASP A O 1
ATOM 2314 N N . TYR A 1 294 ? -30.484 0.844 1.136 1.00 79.19 294 TYR A N 1
ATOM 2315 C CA . TYR A 1 294 ? -30.360 1.818 0.042 1.00 79.19 294 TYR A CA 1
ATOM 2316 C C . TYR A 1 294 ? -28.977 2.476 -0.026 1.00 79.19 294 TYR A C 1
ATOM 2318 O O . TYR A 1 294 ? -28.779 3.372 -0.847 1.00 79.19 294 TYR A O 1
ATOM 2326 N N . LEU A 1 295 ? -28.053 2.086 0.857 1.00 81.81 295 LEU A N 1
ATOM 2327 C CA . LEU A 1 295 ? -26.735 2.698 0.921 1.00 81.81 295 LEU A CA 1
ATOM 2328 C C . LEU A 1 295 ? -25.886 2.195 -0.244 1.00 81.81 295 LEU A C 1
ATOM 2330 O O . LEU A 1 295 ? -25.794 0.996 -0.495 1.00 81.81 295 LEU A O 1
ATOM 2334 N N . ASP A 1 296 ? -25.243 3.123 -0.943 1.00 80.81 296 ASP A N 1
ATOM 2335 C CA . ASP A 1 296 ? -24.355 2.812 -2.058 1.00 80.81 296 ASP A CA 1
ATOM 2336 C C . ASP A 1 296 ? -2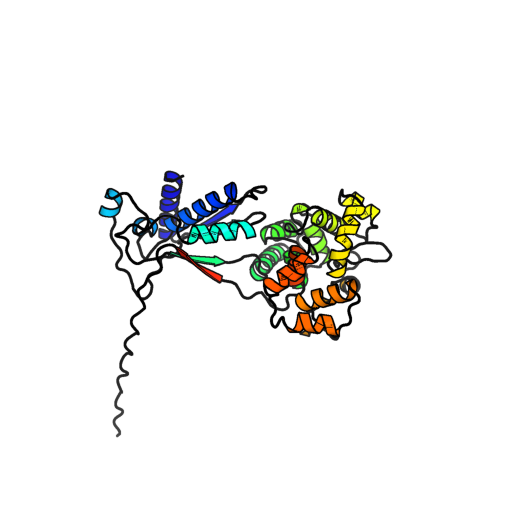2.949 2.492 -1.522 1.00 80.81 296 ASP A C 1
ATOM 2338 O O . ASP A 1 296 ? -22.188 3.387 -1.160 1.00 80.81 296 ASP A O 1
ATOM 2342 N N . ALA A 1 297 ? -22.598 1.206 -1.449 1.00 82.94 297 ALA A N 1
ATOM 2343 C CA . ALA A 1 297 ? -21.306 0.685 -0.991 1.00 82.94 297 ALA A CA 1
ATOM 2344 C C . ALA A 1 297 ? -20.183 0.932 -2.012 1.00 82.94 297 ALA A C 1
ATOM 2346 O O . ALA A 1 297 ? -19.439 0.033 -2.392 1.00 82.94 297 ALA A O 1
ATOM 2347 N N . THR A 1 298 ? -20.055 2.177 -2.460 1.00 78.56 298 THR A N 1
ATOM 2348 C CA . THR A 1 298 ? -18.987 2.685 -3.318 1.00 78.56 298 THR A CA 1
ATOM 2349 C C . THR A 1 298 ? -18.325 3.894 -2.664 1.00 78.56 298 THR A C 1
ATOM 2351 O O . THR A 1 298 ? -18.898 4.529 -1.783 1.00 78.56 298 THR A O 1
ATOM 2354 N N . GLU A 1 299 ? -17.133 4.289 -3.131 1.00 77.00 299 GLU A N 1
ATOM 2355 C CA . GLU A 1 299 ? -16.480 5.536 -2.683 1.00 77.00 299 GLU A CA 1
ATOM 2356 C C . GLU A 1 299 ? -17.436 6.742 -2.742 1.00 77.00 299 GLU A C 1
ATOM 2358 O O . GLU A 1 299 ? -17.446 7.580 -1.840 1.00 77.00 299 GLU A O 1
ATOM 2363 N N . ARG A 1 300 ? -18.271 6.802 -3.791 1.00 74.88 300 ARG A N 1
ATOM 2364 C CA . ARG A 1 300 ? -19.266 7.858 -3.991 1.00 74.88 300 ARG A CA 1
ATOM 2365 C C . ARG A 1 300 ? -20.320 7.839 -2.887 1.00 74.88 300 ARG A C 1
ATOM 2367 O O . ARG A 1 300 ? -20.580 8.894 -2.315 1.00 74.88 300 ARG A O 1
ATOM 2374 N N . GLY A 1 301 ? -20.929 6.687 -2.617 1.00 77.31 301 GLY A N 1
ATOM 2375 C CA . GLY A 1 301 ? -21.978 6.579 -1.608 1.00 77.31 301 GLY A CA 1
ATOM 2376 C C . GLY A 1 301 ? -21.458 6.795 -0.191 1.00 77.31 301 GLY A C 1
ATOM 2377 O O . GLY A 1 301 ? -22.075 7.523 0.574 1.00 77.31 301 GLY A O 1
ATOM 2378 N N . VAL A 1 302 ? -20.256 6.310 0.132 1.00 80.38 302 VAL A N 1
ATOM 2379 C CA . VAL A 1 302 ? -19.627 6.598 1.433 1.00 80.38 302 VAL A CA 1
ATOM 2380 C C . VAL A 1 302 ? -19.382 8.090 1.621 1.00 80.38 302 VAL A C 1
ATOM 2382 O O . VAL A 1 302 ? -19.663 8.640 2.683 1.00 80.38 302 VAL A O 1
ATOM 2385 N N . LEU A 1 303 ? -18.878 8.770 0.590 1.00 76.12 303 LEU A N 1
ATOM 2386 C CA . LEU A 1 303 ? -18.678 10.211 0.656 1.00 76.12 303 LEU A CA 1
ATOM 2387 C C . LEU A 1 303 ? -20.010 10.969 0.762 1.00 76.12 303 LEU A C 1
ATOM 2389 O O . LEU A 1 303 ? -20.082 11.973 1.467 1.00 76.12 303 LEU A O 1
ATOM 2393 N N . PHE A 1 304 ? -21.046 10.506 0.063 1.00 74.94 304 PHE A N 1
ATOM 2394 C CA . PHE A 1 304 ? -22.387 11.073 0.144 1.00 74.94 304 PHE A CA 1
ATOM 2395 C C . PHE A 1 304 ? -22.920 11.022 1.584 1.00 74.94 304 PHE A C 1
ATOM 2397 O O . PHE A 1 304 ? -23.289 12.068 2.120 1.00 74.94 304 PHE A O 1
ATOM 2404 N N . GLU A 1 305 ? -22.842 9.860 2.239 1.00 78.62 305 GLU A N 1
ATOM 2405 C CA . GLU A 1 305 ? -23.233 9.698 3.648 1.00 78.62 305 GLU A CA 1
ATOM 2406 C C . GLU A 1 305 ? -22.402 10.591 4.582 1.00 78.62 305 GLU A C 1
ATOM 2408 O O . GLU A 1 305 ? -22.954 11.333 5.395 1.00 78.62 305 GLU A O 1
ATOM 2413 N N . ALA A 1 306 ? -21.077 10.625 4.399 1.00 77.12 306 ALA A N 1
ATOM 2414 C CA . ALA A 1 306 ? -20.178 11.455 5.205 1.00 77.12 306 ALA A CA 1
ATOM 2415 C C . ALA A 1 306 ? -20.507 12.961 5.123 1.00 77.12 306 ALA A C 1
ATOM 2417 O O . ALA A 1 306 ? -20.312 13.705 6.089 1.00 77.12 306 ALA A O 1
ATOM 2418 N N . VAL A 1 307 ? -20.976 13.437 3.962 1.00 69.00 307 VAL A N 1
ATOM 2419 C CA . VAL A 1 307 ? -21.388 14.835 3.758 1.00 69.00 307 VAL A CA 1
ATOM 2420 C C . VAL A 1 307 ? -22.742 15.112 4.412 1.00 69.00 307 VAL A C 1
ATOM 2422 O O . VAL A 1 307 ? -22.891 16.149 5.065 1.00 69.00 307 VAL A O 1
ATOM 2425 N N . ILE A 1 308 ? -23.710 14.200 4.270 1.00 68.19 308 ILE A N 1
ATOM 2426 C CA . ILE A 1 308 ? -25.041 14.331 4.881 1.00 68.19 308 ILE A CA 1
ATOM 2427 C C . ILE A 1 308 ? -24.934 14.398 6.405 1.00 68.19 308 ILE A C 1
ATOM 2429 O O . ILE A 1 308 ? -25.470 15.330 7.012 1.00 68.19 308 ILE A O 1
ATOM 2433 N N . GLU A 1 309 ? -24.200 13.465 7.017 1.00 68.62 309 GLU A N 1
ATOM 2434 C CA . GLU A 1 309 ? -24.035 13.399 8.474 1.00 68.62 309 GLU A CA 1
ATOM 2435 C C . GLU A 1 309 ? -23.399 14.673 9.048 1.00 68.62 309 GLU A C 1
ATOM 2437 O O . GLU A 1 309 ? -23.759 15.125 10.137 1.00 68.62 309 GLU A O 1
ATOM 2442 N N . ARG A 1 310 ? -22.461 15.277 8.311 1.00 65.12 310 ARG A N 1
ATOM 2443 C CA . ARG A 1 310 ? -21.663 16.408 8.794 1.00 65.12 310 ARG A CA 1
ATOM 2444 C C . ARG A 1 310 ? -22.342 17.762 8.619 1.00 65.12 310 ARG A C 1
ATOM 2446 O O . ARG A 1 310 ? -22.236 18.611 9.503 1.00 65.12 310 ARG A O 1
ATOM 2453 N N . GLU A 1 311 ? -22.988 17.992 7.480 1.00 59.66 311 GLU A N 1
ATOM 2454 C CA . GLU A 1 311 ? -23.491 19.323 7.119 1.00 59.66 311 GLU A CA 1
ATOM 2455 C C . GLU A 1 311 ? -24.997 19.488 7.389 1.00 59.66 311 GLU A C 1
ATOM 2457 O O . GLU A 1 311 ? -25.508 20.608 7.340 1.00 59.66 311 GLU A O 1
ATOM 2462 N N . GLY A 1 312 ? -25.731 18.405 7.690 1.00 53.06 312 GLY A N 1
ATOM 2463 C CA . GLY A 1 312 ? -27.183 18.463 7.920 1.00 53.06 312 GLY A CA 1
ATOM 2464 C C . GLY A 1 312 ? -27.958 19.052 6.732 1.00 53.06 312 GLY A C 1
ATOM 2465 O O . GLY A 1 312 ? -29.037 19.626 6.903 1.00 53.06 312 GLY A O 1
ATOM 2466 N N . VAL A 1 313 ? -27.368 18.976 5.537 1.00 53.41 313 VAL A N 1
ATOM 2467 C CA . VAL A 1 313 ? -27.918 19.482 4.276 1.00 53.41 313 VAL A CA 1
ATOM 2468 C C . VAL A 1 313 ? -29.006 18.519 3.817 1.00 53.41 313 VAL A C 1
ATOM 2470 O O . VAL A 1 313 ? -28.857 17.311 3.963 1.00 53.41 313 VAL A O 1
ATOM 2473 N N . SER A 1 314 ? -30.110 19.034 3.266 1.00 54.28 314 SER A N 1
ATOM 2474 C CA . SER A 1 314 ? -31.171 18.161 2.757 1.00 54.28 314 SER A CA 1
ATOM 2475 C C . SER A 1 314 ? -30.668 17.314 1.590 1.00 54.28 314 SER A C 1
ATOM 2477 O O . SER A 1 314 ? -30.035 17.866 0.682 1.00 54.28 314 SER A O 1
ATOM 2479 N N . ASP A 1 315 ? -31.050 16.037 1.572 1.00 55.84 315 ASP A N 1
ATOM 2480 C CA . ASP A 1 315 ? -30.722 15.045 0.541 1.00 55.84 315 ASP A CA 1
ATOM 2481 C C . ASP A 1 315 ? -30.772 15.628 -0.883 1.00 55.84 315 ASP A C 1
ATOM 2483 O O . ASP A 1 315 ? -29.840 15.448 -1.661 1.00 55.84 315 ASP A O 1
ATOM 2487 N N . ASP A 1 316 ? -31.794 16.429 -1.208 1.00 52.62 316 ASP A N 1
ATOM 2488 C CA . ASP A 1 316 ? -32.015 17.007 -2.542 1.00 52.62 316 ASP A CA 1
ATOM 2489 C C . ASP A 1 316 ? -30.867 17.881 -3.085 1.00 52.62 316 ASP A C 1
ATOM 2491 O O . ASP A 1 316 ? -30.647 17.921 -4.300 1.00 52.62 316 ASP A O 1
ATOM 2495 N N . ASP A 1 317 ? -30.141 18.609 -2.233 1.00 50.50 317 ASP A N 1
ATOM 2496 C CA . ASP A 1 317 ? -29.058 19.496 -2.680 1.00 50.50 317 ASP A CA 1
ATOM 2497 C C . ASP A 1 317 ? -27.734 18.732 -2.836 1.00 50.50 317 ASP A C 1
ATOM 2499 O O . ASP A 1 317 ? -26.982 18.995 -3.779 1.00 50.50 317 ASP A O 1
ATOM 2503 N N . VAL A 1 318 ? -27.491 17.726 -1.987 1.00 54.66 318 VAL A N 1
ATOM 2504 C CA . VAL A 1 318 ? -26.336 16.820 -2.097 1.00 54.66 318 VAL A CA 1
ATOM 2505 C C . VAL A 1 318 ? -26.506 15.898 -3.309 1.00 54.66 318 VAL A C 1
ATOM 2507 O O . VAL A 1 318 ? -25.592 15.781 -4.129 1.00 54.66 318 VAL A O 1
ATOM 2510 N N . ILE A 1 319 ? -27.704 15.337 -3.510 1.00 56.53 319 ILE A N 1
ATOM 2511 C CA . ILE A 1 319 ? -28.051 14.491 -4.664 1.00 56.53 319 ILE A CA 1
ATOM 2512 C C . ILE A 1 319 ? -27.753 15.223 -5.975 1.00 56.53 319 ILE A C 1
ATOM 2514 O O . ILE A 1 319 ? -27.113 14.661 -6.858 1.00 56.53 319 ILE A O 1
ATOM 2518 N N . ARG A 1 320 ? -28.109 16.510 -6.106 1.00 57.50 320 ARG A N 1
ATOM 2519 C CA . ARG A 1 320 ? -27.833 17.286 -7.333 1.00 57.50 320 ARG A CA 1
ATOM 2520 C C . ARG A 1 320 ? -26.346 17.484 -7.638 1.00 57.50 320 ARG A C 1
ATOM 2522 O O . ARG A 1 320 ? -26.009 17.679 -8.811 1.00 57.50 320 ARG A O 1
ATOM 2529 N N . VAL A 1 321 ? -25.476 17.504 -6.626 1.00 56.28 321 VAL A N 1
ATOM 2530 C CA . VAL A 1 321 ? -24.015 17.600 -6.802 1.00 56.28 321 VAL A CA 1
ATOM 2531 C C . VAL A 1 321 ? -23.457 16.237 -7.202 1.00 56.28 321 VAL A C 1
ATOM 2533 O O . VAL A 1 321 ? -22.734 16.135 -8.194 1.00 56.28 321 VAL A O 1
ATOM 2536 N N . PHE A 1 322 ? -23.864 15.184 -6.497 1.00 57.34 322 PHE A N 1
ATOM 2537 C CA . PHE A 1 322 ? -23.375 13.827 -6.725 1.00 57.34 322 PHE A CA 1
ATOM 2538 C C . PHE A 1 322 ? -23.916 13.191 -8.016 1.00 57.34 322 PHE A C 1
ATOM 2540 O O . PHE A 1 322 ? -23.172 12.491 -8.696 1.00 57.34 322 PHE A O 1
ATOM 2547 N N . ASP A 1 323 ? -25.143 13.496 -8.449 1.00 59.19 323 ASP A N 1
ATOM 2548 C CA . ASP A 1 323 ? -25.725 12.992 -9.709 1.00 59.19 323 ASP A CA 1
ATOM 2549 C C . ASP A 1 323 ? -25.037 13.519 -10.970 1.00 59.19 323 ASP A C 1
ATOM 2551 O O . ASP A 1 323 ? -25.174 12.950 -12.057 1.00 59.19 323 ASP A O 1
ATOM 2555 N N . ARG A 1 324 ? -24.240 14.585 -10.847 1.00 54.47 324 ARG A N 1
ATOM 2556 C CA . ARG A 1 324 ? -23.369 15.043 -11.937 1.00 54.47 324 ARG A CA 1
ATOM 2557 C C . ARG A 1 324 ? -22.146 14.137 -12.118 1.00 54.47 324 ARG A C 1
ATOM 2559 O O . ARG A 1 324 ? -21.523 14.185 -13.179 1.00 54.47 324 ARG A O 1
ATOM 2566 N N . ILE A 1 325 ? -21.828 13.290 -11.137 1.00 53.50 325 ILE A N 1
ATOM 2567 C CA . ILE A 1 325 ? -20.695 12.359 -11.138 1.00 53.50 325 ILE A CA 1
ATOM 2568 C C . ILE A 1 325 ? -21.189 10.997 -11.648 1.00 53.50 325 ILE A C 1
ATOM 2570 O O . ILE A 1 325 ? -21.665 10.147 -10.898 1.00 53.50 325 ILE A O 1
ATOM 2574 N N . LYS A 1 326 ? -21.125 10.807 -12.970 1.00 43.91 326 LYS A N 1
ATOM 2575 C CA . LYS A 1 326 ? -21.756 9.672 -13.672 1.00 43.91 326 LYS A CA 1
ATOM 2576 C C . LYS A 1 326 ? -21.057 8.313 -13.514 1.00 43.91 326 LYS A C 1
ATOM 2578 O O . LYS A 1 326 ? -21.674 7.309 -13.853 1.00 43.91 326 LYS A O 1
ATOM 2583 N N . THR A 1 327 ? -19.809 8.251 -13.049 1.00 39.62 327 THR A N 1
ATOM 2584 C CA . THR A 1 327 ? -19.024 7.001 -12.969 1.00 39.62 327 THR A CA 1
ATOM 2585 C C . THR A 1 327 ? -17.989 7.039 -11.841 1.00 39.62 327 THR A C 1
ATOM 2587 O O . THR A 1 327 ? -17.513 8.118 -11.506 1.00 39.62 327 THR A O 1
ATOM 2590 N N . LEU A 1 328 ? -17.639 5.849 -11.323 1.00 40.75 328 LEU A N 1
ATOM 2591 C CA . LEU A 1 328 ? -16.732 5.445 -10.216 1.00 40.75 328 LEU A CA 1
ATOM 2592 C C . LEU A 1 328 ? -15.284 5.994 -10.203 1.00 40.75 328 LEU A C 1
ATOM 2594 O O . LEU A 1 328 ? -14.383 5.423 -9.599 1.00 40.75 328 LEU A O 1
ATOM 2598 N N . GLN A 1 329 ? -15.040 7.120 -10.846 1.00 47.78 329 GLN A N 1
ATOM 2599 C CA . GLN A 1 329 ? -13.875 7.949 -10.610 1.00 47.78 329 GLN A CA 1
ATOM 2600 C C . GLN A 1 329 ? -14.443 9.325 -10.337 1.00 47.78 329 GLN A C 1
ATOM 2602 O O . GLN A 1 329 ? -14.979 9.959 -11.250 1.00 47.78 329 GLN A O 1
ATOM 2607 N N . ILE A 1 330 ? -14.379 9.773 -9.082 1.00 50.81 330 ILE A N 1
ATOM 2608 C CA . ILE A 1 330 ? -14.605 11.185 -8.795 1.00 50.81 330 ILE A CA 1
ATOM 2609 C C . ILE A 1 330 ? -13.694 11.943 -9.766 1.00 50.81 330 ILE A C 1
ATOM 2611 O O . ILE A 1 330 ? -12.475 11.763 -9.736 1.00 50.81 330 ILE A O 1
ATOM 2615 N N . MET A 1 331 ? -14.289 12.706 -10.690 1.00 49.81 331 MET A N 1
ATOM 2616 C CA . MET A 1 331 ? -13.516 13.457 -11.678 1.00 49.81 331 MET A CA 1
ATOM 2617 C C . MET A 1 331 ? -12.484 14.304 -10.917 1.00 49.81 331 MET A C 1
ATOM 2619 O O . MET A 1 331 ? -12.828 14.818 -9.846 1.00 49.81 331 MET A O 1
ATOM 2623 N N . PRO A 1 332 ? -11.240 14.453 -11.402 1.00 52.19 332 PRO A N 1
ATOM 2624 C CA . PRO A 1 332 ? -10.196 15.192 -10.687 1.00 52.19 332 PRO A CA 1
ATOM 2625 C C . PRO A 1 332 ? -10.652 16.570 -10.180 1.00 52.19 332 PRO A C 1
ATOM 2627 O O . PRO A 1 332 ? -10.212 17.028 -9.129 1.00 52.19 332 PRO A O 1
ATOM 2630 N N . GLU A 1 333 ? -11.576 17.216 -10.889 1.00 49.81 333 GLU A N 1
ATOM 2631 C CA . GLU A 1 333 ? -12.209 18.480 -10.516 1.00 49.81 333 GLU A CA 1
ATOM 2632 C C . GLU A 1 333 ? -13.131 18.355 -9.292 1.00 49.81 333 GLU A C 1
ATOM 2634 O O . GLU A 1 333 ? -13.023 19.158 -8.371 1.00 49.81 333 GLU A O 1
ATOM 2639 N N . ALA A 1 334 ? -13.982 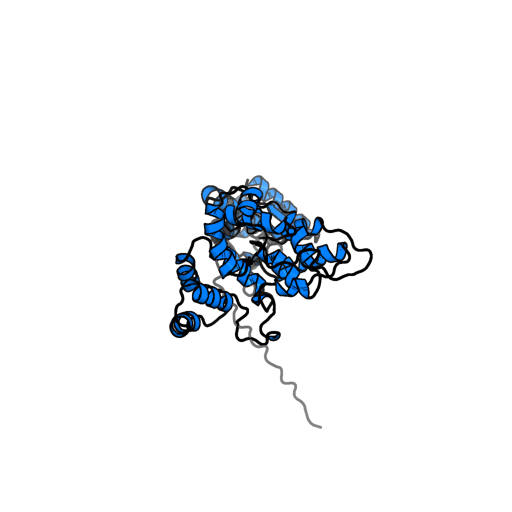17.327 -9.236 1.00 52.31 334 ALA A N 1
ATOM 2640 C CA . ALA A 1 334 ? -14.828 17.050 -8.074 1.00 52.31 334 ALA A CA 1
ATOM 2641 C C . ALA A 1 334 ? -13.983 16.605 -6.867 1.00 52.31 334 ALA A C 1
ATOM 2643 O O . ALA A 1 334 ? -14.243 17.026 -5.742 1.00 52.31 334 ALA A O 1
ATOM 2644 N N . ARG A 1 335 ? -12.902 15.841 -7.100 1.00 54.56 335 ARG A N 1
ATOM 2645 C CA . ARG A 1 335 ? -11.933 15.479 -6.055 1.00 54.56 335 ARG A CA 1
ATOM 2646 C C . ARG A 1 335 ? -11.306 16.734 -5.449 1.00 54.56 335 ARG A C 1
ATOM 2648 O O . ARG A 1 335 ? -11.211 16.812 -4.233 1.00 54.56 335 ARG A O 1
ATOM 2655 N N . ARG A 1 336 ? -10.948 17.737 -6.260 1.00 55.16 336 ARG A N 1
ATOM 2656 C CA . ARG A 1 336 ? -10.428 19.028 -5.768 1.00 55.16 336 ARG A CA 1
ATOM 2657 C C . ARG A 1 336 ? -11.438 19.807 -4.923 1.00 55.16 336 ARG A C 1
ATOM 2659 O O . ARG A 1 336 ? -11.042 20.445 -3.951 1.00 55.16 336 ARG A O 1
ATOM 2666 N N . GLU A 1 337 ? -12.724 19.773 -5.274 1.00 51.53 337 GLU A N 1
ATOM 2667 C CA . GLU A 1 337 ? -13.775 20.404 -4.460 1.00 51.53 337 GLU A CA 1
ATOM 2668 C C . GLU A 1 337 ? -13.924 19.709 -3.096 1.00 51.53 337 GLU A C 1
ATOM 2670 O O . GLU A 1 337 ? -14.086 20.379 -2.078 1.00 51.53 337 GLU A O 1
ATOM 2675 N N . ILE A 1 338 ? -13.762 18.385 -3.051 1.00 52.81 338 ILE A N 1
ATOM 2676 C CA . ILE A 1 338 ? -13.755 17.592 -1.811 1.00 52.81 338 ILE A CA 1
ATOM 2677 C C . ILE A 1 338 ? -12.459 17.812 -1.009 1.00 52.81 338 ILE A C 1
ATOM 2679 O O . ILE A 1 338 ? -12.494 17.938 0.213 1.00 52.81 338 ILE A O 1
ATOM 2683 N N . GLU A 1 339 ? -11.308 17.937 -1.672 1.00 51.38 339 GLU A N 1
ATOM 2684 C CA . GLU A 1 339 ? -10.018 18.284 -1.053 1.00 51.38 339 GLU A CA 1
ATOM 2685 C C . GLU A 1 339 ? -10.048 19.655 -0.366 1.00 51.38 339 GLU A C 1
ATOM 2687 O O . GLU A 1 339 ? -9.370 19.858 0.646 1.00 51.38 339 GLU A O 1
ATOM 2692 N N . ALA A 1 340 ? -10.872 20.583 -0.862 1.00 47.78 340 ALA A N 1
ATOM 2693 C CA . ALA A 1 340 ? -11.087 21.879 -0.225 1.00 47.78 340 ALA A CA 1
ATOM 2694 C C . ALA A 1 340 ? -11.778 21.766 1.150 1.00 47.78 340 ALA A C 1
ATOM 2696 O O . ALA A 1 340 ? -11.639 22.675 1.970 1.00 47.78 340 ALA A O 1
ATOM 2697 N N . VAL A 1 341 ? -12.457 20.644 1.436 1.00 47.25 341 VAL A N 1
ATOM 2698 C CA . VAL A 1 341 ? -13.080 20.338 2.739 1.00 47.25 341 VAL A CA 1
ATOM 2699 C C . VAL A 1 341 ? -12.034 19.879 3.772 1.00 47.25 341 VAL A C 1
ATOM 2701 O O . VAL A 1 341 ? -12.242 20.039 4.977 1.00 47.25 341 VAL A O 1
ATOM 2704 N N . GLY A 1 342 ? -10.863 19.387 3.340 1.00 50.59 342 GLY A N 1
ATOM 2705 C CA . GLY A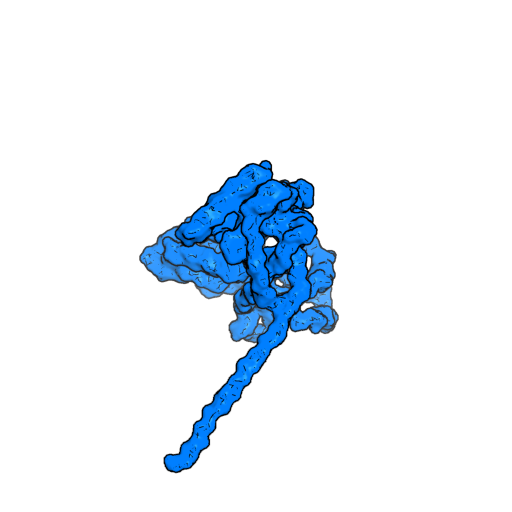 1 342 ? -9.724 19.169 4.235 1.00 50.59 342 GLY A CA 1
ATOM 2706 C C . GLY A 1 342 ? -8.533 18.406 3.621 1.00 50.59 342 GLY A C 1
ATOM 2707 O O . GLY A 1 342 ? -8.724 17.394 2.949 1.00 50.59 342 GLY A O 1
ATOM 2708 N N . PRO A 1 343 ? -7.277 18.789 3.939 1.00 46.56 343 PRO A N 1
ATOM 2709 C CA . PRO A 1 343 ? -6.052 18.204 3.365 1.00 46.56 343 PRO A CA 1
ATOM 2710 C C . PRO A 1 343 ? -5.778 16.741 3.772 1.00 46.56 343 PRO A C 1
ATOM 2712 O O . PRO A 1 343 ? -4.828 16.129 3.292 1.00 46.56 343 PRO A O 1
ATOM 2715 N N . THR A 1 344 ? -6.572 16.179 4.686 1.00 57.31 344 THR A N 1
ATOM 2716 C CA . THR A 1 344 ? -6.527 14.773 5.123 1.00 57.31 344 THR A CA 1
ATOM 2717 C C . THR A 1 344 ? -7.404 13.840 4.294 1.00 57.31 344 THR A C 1
ATOM 2719 O O . THR A 1 344 ? -7.305 12.632 4.480 1.00 57.31 344 THR A O 1
ATOM 2722 N N . ALA A 1 345 ? -8.273 14.370 3.428 1.00 65.31 345 ALA A N 1
ATOM 2723 C CA . ALA A 1 345 ? -9.327 13.587 2.792 1.00 65.31 345 ALA A CA 1
ATOM 2724 C C . ALA A 1 345 ? -8.785 12.581 1.767 1.00 65.31 345 ALA A C 1
ATOM 2726 O O . ALA A 1 345 ? -9.144 11.412 1.833 1.00 65.31 345 ALA A O 1
ATOM 2727 N N . THR A 1 346 ? -7.873 12.982 0.875 1.00 70.50 346 THR A N 1
ATOM 2728 C CA . THR A 1 346 ? -7.460 12.145 -0.268 1.00 70.50 346 THR A CA 1
ATOM 2729 C C . THR A 1 346 ? -6.933 10.760 0.132 1.00 70.50 346 THR A C 1
ATOM 2731 O O . THR A 1 346 ? -7.436 9.770 -0.392 1.00 70.50 346 THR A O 1
ATOM 2734 N N . PRO A 1 347 ? -5.987 10.622 1.085 1.00 76.44 347 PRO A N 1
ATOM 2735 C CA . PRO A 1 347 ? -5.479 9.304 1.477 1.00 76.44 347 PRO A CA 1
ATOM 2736 C C . PRO A 1 347 ? -6.525 8.423 2.173 1.00 76.44 347 PRO A C 1
ATOM 2738 O O . PRO A 1 347 ? -6.421 7.202 2.121 1.00 76.44 347 PRO A O 1
ATOM 2741 N N . LEU A 1 348 ? -7.507 9.032 2.846 1.00 83.06 348 LEU A N 1
ATOM 2742 C CA . LEU A 1 348 ? -8.585 8.312 3.525 1.00 83.06 348 LEU A CA 1
ATOM 2743 C C . LEU A 1 348 ? -9.680 7.890 2.540 1.00 83.06 348 LEU A C 1
ATOM 2745 O O . LEU A 1 348 ? -10.199 6.787 2.647 1.00 83.06 348 LEU A O 1
ATOM 2749 N N . LEU A 1 349 ? -9.975 8.721 1.540 1.00 78.38 349 LEU A N 1
ATOM 2750 C CA . LEU A 1 349 ? -10.889 8.377 0.451 1.00 78.38 349 LEU A CA 1
ATOM 2751 C C . LEU A 1 349 ? -10.337 7.249 -0.418 1.00 78.38 349 LEU A C 1
ATOM 2753 O O . LEU A 1 349 ? -11.085 6.356 -0.788 1.00 78.38 349 LEU A O 1
ATOM 2757 N N . GLU A 1 350 ? -9.024 7.214 -0.661 1.00 79.38 350 GLU A N 1
ATOM 2758 C CA . GLU A 1 350 ? -8.386 6.058 -1.306 1.00 79.38 350 GLU A CA 1
ATOM 2759 C C . GLU A 1 350 ? -8.592 4.767 -0.503 1.00 79.38 350 GLU A C 1
ATOM 2761 O O . GLU A 1 350 ? -8.884 3.717 -1.073 1.00 79.38 350 GLU A O 1
ATOM 2766 N N . ALA A 1 351 ? -8.498 4.836 0.828 1.00 87.44 351 ALA A N 1
ATOM 2767 C CA . ALA A 1 351 ? -8.774 3.687 1.682 1.00 87.44 351 ALA A CA 1
ATOM 2768 C C . ALA A 1 351 ? -10.233 3.230 1.559 1.00 87.44 351 ALA A C 1
ATOM 2770 O O . ALA A 1 351 ? -10.490 2.039 1.394 1.00 87.44 351 ALA A O 1
ATOM 2771 N N . VAL A 1 352 ? -11.179 4.172 1.583 1.00 86.25 352 VAL A N 1
ATOM 2772 C CA . VAL A 1 352 ? -12.606 3.895 1.373 1.00 86.25 352 VAL A CA 1
ATOM 2773 C C . VAL A 1 352 ? -12.844 3.274 -0.000 1.00 86.25 352 VAL A C 1
ATOM 2775 O O . VAL A 1 352 ? -13.505 2.246 -0.079 1.00 86.25 352 VAL A O 1
ATOM 2778 N N . ARG A 1 353 ? -12.256 3.828 -1.067 1.00 83.75 353 ARG A N 1
ATOM 2779 C CA . ARG A 1 353 ? -12.342 3.291 -2.431 1.00 83.75 353 ARG A CA 1
ATOM 2780 C C . ARG A 1 353 ? -11.931 1.827 -2.481 1.00 83.75 353 ARG A C 1
ATOM 2782 O O . ARG A 1 353 ? -12.631 1.022 -3.081 1.00 83.75 353 ARG A O 1
ATOM 2789 N N . VAL A 1 354 ? -10.825 1.475 -1.828 1.00 86.06 354 VAL A N 1
ATOM 2790 C CA . VAL A 1 354 ? -10.334 0.092 -1.769 1.00 86.06 354 VAL A CA 1
ATOM 2791 C C . VAL A 1 354 ? -11.266 -0.819 -0.966 1.00 86.06 354 VAL A C 1
ATOM 2793 O O . VAL A 1 354 ? -11.508 -1.954 -1.375 1.00 86.06 354 VAL A O 1
ATOM 2796 N N . LEU A 1 355 ? -11.775 -0.354 0.177 1.00 88.19 355 LEU A N 1
ATOM 2797 C CA . LEU A 1 355 ? -12.664 -1.149 1.030 1.00 88.19 355 LEU A CA 1
ATOM 2798 C C . LEU A 1 355 ? -14.039 -1.370 0.377 1.00 88.19 355 LEU A C 1
ATOM 2800 O O . LEU A 1 355 ? -14.569 -2.475 0.450 1.00 88.19 355 LEU A O 1
ATOM 2804 N N . ALA A 1 356 ? -14.564 -0.348 -0.299 1.00 83.00 356 ALA A N 1
ATOM 2805 C CA . ALA A 1 356 ? -15.847 -0.352 -0.999 1.00 83.00 356 ALA A CA 1
ATOM 2806 C C . ALA A 1 356 ? -15.778 -0.954 -2.420 1.00 83.00 356 ALA A C 1
ATOM 2808 O O . ALA A 1 356 ? -16.795 -1.101 -3.088 1.00 83.00 356 ALA A O 1
ATOM 2809 N N . ALA A 1 357 ? -14.591 -1.297 -2.934 1.00 74.94 357 ALA A N 1
ATOM 2810 C CA . ALA A 1 357 ? -14.443 -1.780 -4.309 1.00 74.94 357 ALA A CA 1
ATOM 2811 C C . ALA A 1 357 ? -15.145 -3.134 -4.528 1.00 74.94 357 ALA A C 1
ATOM 2813 O O . ALA A 1 357 ? -14.672 -4.175 -4.063 1.00 74.94 357 ALA A O 1
ATOM 2814 N N . GLU A 1 358 ? -16.250 -3.141 -5.276 1.00 65.56 358 GLU A N 1
ATOM 2815 C CA . GLU A 1 358 ? -16.980 -4.364 -5.645 1.00 65.56 358 GLU A CA 1
ATOM 2816 C C . GLU A 1 358 ? -16.216 -5.249 -6.640 1.00 65.56 358 GLU A C 1
ATOM 2818 O O . GLU A 1 358 ? -16.262 -6.474 -6.541 1.00 65.56 358 GLU A O 1
ATOM 2823 N N . GLU A 1 359 ? -15.472 -4.642 -7.567 1.00 52.78 359 GLU A N 1
ATOM 2824 C CA . GLU A 1 359 ? -14.739 -5.337 -8.628 1.00 52.78 359 GLU A CA 1
ATOM 2825 C C . GLU A 1 359 ? -13.221 -5.126 -8.503 1.00 52.78 359 GLU A C 1
ATOM 2827 O O . GLU A 1 359 ? -12.769 -4.098 -7.988 1.00 52.78 359 GLU A O 1
ATOM 2832 N N . PRO A 1 360 ? -12.392 -6.076 -8.981 1.00 51.41 360 PRO A N 1
ATOM 2833 C CA . PRO A 1 360 ? -10.969 -5.822 -9.145 1.00 51.41 360 PRO A CA 1
ATOM 2834 C C . PRO A 1 360 ? -10.797 -4.652 -10.114 1.00 51.41 360 PRO A C 1
ATOM 2836 O O . PRO A 1 360 ? -11.326 -4.687 -11.226 1.00 51.41 360 PRO A O 1
ATOM 2839 N N . ASP A 1 361 ? -10.061 -3.622 -9.686 1.00 56.31 361 ASP A N 1
ATOM 2840 C CA . ASP A 1 361 ? -9.680 -2.511 -10.555 1.00 56.31 361 ASP A CA 1
ATOM 2841 C C . ASP A 1 361 ? -9.261 -3.054 -11.930 1.00 56.31 361 ASP A C 1
ATOM 2843 O O . ASP A 1 361 ? -8.432 -3.969 -12.011 1.00 56.31 361 ASP A O 1
ATOM 2847 N N . ARG A 1 362 ? -9.796 -2.486 -13.020 1.00 50.53 362 ARG A N 1
ATOM 2848 C CA . ARG A 1 362 ? -9.256 -2.774 -14.354 1.00 50.53 362 ARG A CA 1
ATOM 2849 C C . ARG A 1 362 ? -7.751 -2.520 -14.315 1.00 50.53 362 ARG A C 1
ATOM 2851 O O . ARG A 1 362 ? -7.329 -1.444 -13.886 1.00 50.53 362 ARG A O 1
ATOM 2858 N N . GLU A 1 363 ? -6.957 -3.499 -14.753 1.00 53.81 363 GLU A N 1
ATOM 2859 C CA . GLU A 1 363 ? -5.507 -3.338 -14.858 1.00 53.81 363 GLU A CA 1
ATOM 2860 C C . GLU A 1 363 ? -5.216 -2.113 -15.722 1.00 53.81 363 GLU A C 1
ATOM 2862 O O . GLU A 1 363 ? -5.447 -2.109 -16.933 1.00 53.81 363 GLU A O 1
ATOM 2867 N N . PHE A 1 364 ? -4.738 -1.043 -15.086 1.00 53.53 364 PHE A N 1
ATOM 2868 C CA . PHE A 1 364 ? -4.304 0.134 -15.811 1.00 53.53 364 PHE A CA 1
ATOM 2869 C C . PHE A 1 364 ? -2.888 -0.139 -16.291 1.00 53.53 364 PHE A C 1
ATOM 2871 O O . PHE A 1 364 ? -1.907 0.044 -15.571 1.00 53.53 364 PHE A O 1
ATOM 2878 N N . THR A 1 365 ? -2.817 -0.670 -17.501 1.00 60.06 365 THR A N 1
ATOM 2879 C CA . THR A 1 365 ? -1.562 -0.851 -18.207 1.00 60.06 365 THR A CA 1
ATOM 2880 C C . THR A 1 365 ? -1.325 0.393 -19.039 1.00 60.06 365 THR A C 1
ATOM 2882 O O . THR A 1 365 ? -2.046 0.638 -20.005 1.00 60.06 365 THR A O 1
ATOM 2885 N N . ASP A 1 366 ? -0.334 1.186 -18.649 1.00 70.12 366 ASP A N 1
ATOM 2886 C CA . ASP A 1 366 ? 0.075 2.348 -19.423 1.00 70.12 366 ASP A CA 1
ATOM 2887 C C . ASP A 1 366 ? 1.248 1.967 -20.328 1.00 70.12 366 ASP A C 1
ATOM 2889 O O . ASP A 1 366 ? 2.130 1.187 -19.954 1.00 70.12 366 ASP A O 1
ATOM 2893 N N . THR A 1 367 ? 1.242 2.490 -21.546 1.00 71.62 367 THR A N 1
ATOM 2894 C CA . THR A 1 367 ? 2.289 2.232 -22.529 1.00 71.62 367 THR A CA 1
ATOM 2895 C C . THR A 1 367 ? 2.990 3.534 -22.837 1.00 71.62 367 THR A C 1
ATOM 2897 O O . THR A 1 367 ? 2.382 4.487 -23.309 1.00 71.62 367 THR A O 1
ATOM 2900 N N . VAL A 1 368 ? 4.294 3.550 -22.604 1.00 72.81 368 VAL A N 1
ATOM 2901 C CA . VAL A 1 368 ? 5.124 4.734 -22.784 1.00 72.81 368 VAL A CA 1
ATOM 2902 C C . VAL A 1 368 ? 6.017 4.540 -23.997 1.00 72.81 368 VAL A C 1
ATOM 2904 O O . VAL A 1 368 ? 6.660 3.496 -24.135 1.00 72.81 368 VAL A O 1
ATOM 2907 N N . ILE A 1 369 ? 6.091 5.566 -24.841 1.00 74.75 369 ILE A N 1
ATOM 2908 C CA . ILE A 1 369 ? 7.006 5.630 -25.978 1.00 74.75 369 ILE A CA 1
ATOM 2909 C C . ILE A 1 369 ? 8.195 6.517 -25.599 1.00 74.75 369 ILE A C 1
ATOM 2911 O O . ILE A 1 369 ? 8.017 7.643 -25.150 1.00 74.75 369 ILE A O 1
ATOM 2915 N N . VAL A 1 370 ? 9.407 5.994 -25.765 1.00 71.38 370 VAL A N 1
ATOM 2916 C CA . VAL A 1 370 ? 10.665 6.721 -25.558 1.00 71.38 370 VAL A CA 1
ATOM 2917 C C . VAL A 1 370 ? 11.358 6.909 -26.905 1.00 71.38 370 VAL A C 1
ATOM 2919 O O . VAL A 1 370 ? 11.628 5.925 -27.605 1.00 71.38 370 VAL A O 1
ATOM 2922 N N . GLY A 1 371 ? 11.700 8.157 -27.235 1.00 65.25 371 GLY A N 1
ATOM 2923 C CA . GLY A 1 371 ? 12.249 8.555 -28.535 1.00 65.25 371 GLY A CA 1
ATOM 2924 C C . GLY A 1 371 ? 11.218 9.293 -29.394 1.00 65.25 371 GLY A C 1
ATOM 2925 O O . GLY A 1 371 ? 10.163 9.680 -28.906 1.00 65.25 371 GLY A O 1
ATOM 2926 N N . VAL A 1 372 ? 11.527 9.505 -30.674 1.00 67.12 372 VAL A N 1
ATOM 2927 C CA . VAL A 1 372 ? 10.587 10.143 -31.611 1.00 67.12 372 VAL A CA 1
ATOM 2928 C C . VAL A 1 372 ? 9.467 9.155 -31.924 1.00 67.12 372 VAL A C 1
ATOM 2930 O O . VAL A 1 372 ? 9.758 7.993 -32.205 1.00 67.12 372 VAL A O 1
ATOM 2933 N N . GLU A 1 373 ? 8.209 9.590 -31.850 1.00 67.00 373 GLU A N 1
ATOM 2934 C CA . GLU A 1 373 ? 7.068 8.765 -32.252 1.00 67.00 373 GLU A CA 1
ATOM 2935 C C . GLU A 1 373 ? 7.161 8.473 -33.762 1.00 67.00 373 GLU A C 1
ATOM 2937 O O . GLU A 1 373 ? 7.379 9.406 -34.540 1.00 67.00 373 GLU A O 1
ATOM 2942 N N . PRO A 1 374 ? 7.054 7.210 -34.213 1.00 63.72 374 PRO A N 1
ATOM 2943 C CA . PRO A 1 374 ? 7.241 6.889 -35.621 1.00 63.72 374 PRO A CA 1
ATOM 2944 C C . PRO A 1 374 ? 6.088 7.484 -36.437 1.00 63.72 374 PRO A C 1
ATOM 2946 O O . PRO A 1 374 ? 4.930 7.132 -36.224 1.00 63.72 374 PRO A O 1
ATOM 2949 N N . GLU A 1 375 ? 6.388 8.354 -37.405 1.00 58.25 375 GLU A N 1
ATOM 2950 C CA . GLU A 1 375 ? 5.368 8.965 -38.278 1.00 58.25 375 GLU A CA 1
ATOM 2951 C C . GLU A 1 375 ? 4.768 7.966 -39.293 1.00 58.25 375 GLU A C 1
ATOM 2953 O O . GLU A 1 375 ? 3.779 8.260 -39.971 1.00 58.25 375 GLU A O 1
ATOM 2958 N N . GLN A 1 376 ? 5.352 6.771 -39.426 1.00 58.00 376 GLN A N 1
ATOM 2959 C CA . GLN A 1 376 ? 4.956 5.793 -40.435 1.00 58.00 376 GLN A CA 1
ATOM 2960 C C . GLN A 1 376 ? 3.688 5.031 -40.033 1.00 58.00 376 GLN A C 1
ATOM 2962 O O . GLN A 1 376 ? 3.707 4.106 -39.225 1.00 58.00 376 GLN A O 1
ATOM 2967 N N . ALA A 1 377 ? 2.568 5.384 -40.665 1.00 42.53 377 ALA A N 1
ATOM 2968 C CA . ALA A 1 377 ? 1.351 4.585 -40.620 1.00 42.53 377 ALA A CA 1
ATOM 2969 C C . ALA A 1 377 ? 1.515 3.305 -41.456 1.00 42.53 377 ALA A C 1
ATOM 2971 O O . ALA A 1 377 ? 1.927 3.357 -42.620 1.00 42.53 377 ALA A O 1
ATOM 2972 N N . ALA A 1 378 ? 1.123 2.160 -40.891 1.00 42.00 378 ALA A N 1
ATOM 2973 C CA . ALA A 1 378 ? 1.048 0.904 -41.625 1.00 42.00 378 ALA A CA 1
ATOM 2974 C C . ALA A 1 378 ? 0.214 1.088 -42.906 1.00 42.00 378 ALA A C 1
ATOM 2976 O O . ALA A 1 378 ? -0.952 1.492 -42.862 1.00 42.00 378 ALA A O 1
ATOM 2977 N N . LEU A 1 379 ? 0.802 0.772 -44.065 1.00 40.59 379 LEU A N 1
ATOM 2978 C CA . LEU A 1 379 ? 0.042 0.675 -45.309 1.00 40.59 379 LEU A CA 1
ATOM 2979 C C . LEU A 1 379 ? -1.062 -0.375 -45.105 1.00 40.59 379 LEU A C 1
ATOM 2981 O O . LEU A 1 379 ? -0.751 -1.483 -44.657 1.00 40.59 379 LEU A O 1
ATOM 2985 N N . PRO A 1 380 ? -2.335 -0.076 -45.427 1.00 36.28 380 PRO A N 1
ATOM 2986 C CA . PRO A 1 380 ? -3.413 -1.033 -45.238 1.00 36.28 380 PRO A CA 1
ATOM 2987 C C . PRO A 1 380 ? -3.071 -2.315 -45.993 1.00 36.28 380 PRO A C 1
ATOM 2989 O O . PRO A 1 380 ? -2.823 -2.292 -47.204 1.00 36.28 380 PRO A O 1
ATOM 2992 N N . ALA A 1 381 ? -3.017 -3.424 -45.253 1.00 35.97 381 ALA A N 1
ATOM 2993 C CA . ALA A 1 381 ? -2.695 -4.731 -45.793 1.00 35.97 381 ALA A CA 1
ATOM 2994 C C . ALA A 1 381 ? -3.568 -4.989 -47.027 1.00 35.97 381 ALA A C 1
ATOM 2996 O O . ALA A 1 381 ? -4.799 -4.975 -46.949 1.00 35.97 381 ALA A O 1
ATOM 2997 N N . ARG A 1 382 ? -2.934 -5.190 -48.191 1.00 34.75 382 ARG A N 1
ATOM 2998 C CA . ARG A 1 382 ? -3.635 -5.607 -49.408 1.00 34.75 382 ARG A CA 1
ATOM 2999 C C . ARG A 1 382 ? -4.395 -6.885 -49.076 1.00 34.75 382 ARG A C 1
ATOM 3001 O O . ARG A 1 382 ? -3.776 -7.928 -48.882 1.00 34.75 382 ARG A O 1
ATOM 3008 N N . LEU A 1 383 ? -5.723 -6.781 -49.019 1.00 33.88 383 LEU A N 1
ATOM 3009 C CA . LEU A 1 383 ? -6.640 -7.910 -48.924 1.00 33.88 383 LEU A CA 1
ATOM 3010 C C . LEU A 1 383 ? -6.203 -8.971 -49.936 1.00 33.88 383 LEU A C 1
ATOM 3012 O O . LEU A 1 383 ? -6.280 -8.763 -51.150 1.00 33.88 383 LEU A O 1
ATOM 3016 N N . ALA A 1 384 ? -5.693 -10.088 -49.418 1.00 33.41 384 ALA A N 1
ATOM 3017 C CA . ALA A 1 384 ? -5.403 -11.263 -50.212 1.00 33.41 384 ALA A CA 1
ATOM 3018 C C . ALA A 1 384 ? -6.701 -11.666 -50.913 1.00 33.41 384 ALA A C 1
ATOM 3020 O O . ALA A 1 384 ? -7.709 -11.981 -50.281 1.00 33.41 384 ALA A O 1
ATOM 3021 N N . THR A 1 385 ? -6.675 -11.584 -52.237 1.00 34.22 385 THR A N 1
ATOM 3022 C CA . THR A 1 385 ? -7.775 -11.937 -53.121 1.00 34.22 385 THR A CA 1
ATOM 3023 C C . THR A 1 385 ? -8.163 -13.382 -52.839 1.00 34.22 385 THR A C 1
ATOM 3025 O O . THR A 1 385 ? -7.387 -14.308 -53.079 1.00 34.22 385 THR A O 1
ATOM 3028 N N . THR A 1 386 ? -9.366 -13.576 -52.305 1.00 33.00 386 THR A N 1
ATOM 3029 C CA . THR A 1 386 ? -9.978 -14.890 -52.146 1.00 33.00 386 THR A CA 1
ATOM 3030 C C . THR A 1 386 ? -10.048 -15.541 -53.525 1.00 33.00 386 THR A C 1
ATOM 3032 O O . THR A 1 386 ? -10.826 -15.128 -54.385 1.00 33.00 386 THR A O 1
ATOM 3035 N N . ARG A 1 387 ? -9.200 -16.546 -53.766 1.00 32.62 387 ARG A N 1
ATOM 3036 C CA . ARG A 1 387 ? -9.354 -17.450 -54.907 1.00 32.62 387 ARG A CA 1
ATOM 3037 C C . ARG A 1 387 ? -10.704 -18.145 -54.754 1.00 32.62 387 ARG A C 1
ATOM 3039 O O . ARG A 1 387 ? -10.864 -18.986 -53.877 1.00 32.62 387 ARG A O 1
ATOM 3046 N N . GLN A 1 388 ? -11.657 -17.791 -55.614 1.00 32.56 388 GLN A N 1
ATOM 3047 C CA . GLN A 1 388 ? -12.836 -18.609 -55.870 1.00 32.56 388 GLN A CA 1
ATOM 3048 C C . GLN A 1 388 ? -12.365 -19.979 -56.367 1.00 32.56 388 GLN A C 1
ATOM 3050 O O . GLN A 1 388 ? -11.857 -20.114 -57.480 1.00 32.56 388 GLN A O 1
ATOM 3055 N N . THR A 1 389 ? -12.519 -21.001 -55.534 1.00 36.12 389 THR A N 1
ATOM 3056 C CA . THR A 1 389 ? -12.532 -22.387 -55.984 1.00 36.12 389 THR A CA 1
ATOM 3057 C C . THR A 1 389 ? -13.845 -22.622 -56.723 1.00 36.12 389 THR A C 1
ATOM 3059 O O . THR A 1 389 ? -14.926 -22.603 -56.140 1.00 36.12 389 THR A O 1
ATOM 3062 N N . GLY A 1 390 ? -13.745 -22.801 -58.040 1.00 31.88 390 GLY A N 1
ATOM 3063 C CA . GLY A 1 390 ? -14.853 -23.244 -58.872 1.00 31.88 390 GLY A CA 1
ATOM 3064 C C . GLY A 1 390 ? -15.267 -24.664 -58.495 1.00 31.88 390 GLY A C 1
ATOM 3065 O O . GLY A 1 390 ? -14.503 -25.607 -58.688 1.00 31.88 390 GLY A O 1
ATOM 3066 N N . GLY A 1 391 ? -16.483 -24.810 -57.974 1.00 30.02 391 GLY A N 1
ATOM 3067 C CA . GLY A 1 391 ? -17.196 -26.081 -57.938 1.00 30.02 391 GLY A CA 1
ATOM 3068 C C . GLY A 1 391 ? -17.855 -26.314 -59.293 1.00 30.02 391 GLY A C 1
ATOM 3069 O O . GLY A 1 391 ? -18.716 -25.541 -59.709 1.00 30.02 391 GLY A O 1
ATOM 3070 N N . THR A 1 392 ? -17.411 -27.348 -60.003 1.00 36.62 392 THR A N 1
ATOM 3071 C CA . THR A 1 392 ? -18.055 -27.839 -61.225 1.00 36.62 392 THR A CA 1
ATOM 3072 C C . THR A 1 392 ? -19.048 -28.931 -60.832 1.00 36.62 392 THR A C 1
ATOM 3074 O O . THR A 1 392 ? -18.674 -29.875 -60.142 1.00 36.62 392 THR A O 1
ATOM 3077 N N . ASN A 1 393 ? -20.301 -28.784 -61.260 1.00 34.38 393 ASN A N 1
ATOM 3078 C CA . ASN A 1 393 ? -21.310 -29.842 -61.251 1.00 34.38 393 ASN A CA 1
ATOM 3079 C C . ASN A 1 393 ? -20.894 -30.972 -62.204 1.00 34.38 393 ASN A C 1
ATOM 3081 O O . ASN A 1 393 ? -20.664 -30.667 -63.374 1.00 34.38 393 ASN A O 1
ATOM 3085 N N . VAL A 1 394 ? -20.884 -32.223 -61.723 1.00 38.19 394 VAL A N 1
ATOM 3086 C CA . VAL A 1 394 ? -21.595 -33.398 -62.284 1.00 38.19 394 VAL A CA 1
ATOM 3087 C C . VAL A 1 394 ? -21.880 -34.360 -61.137 1.00 38.19 394 VAL A C 1
ATOM 3089 O O . VAL A 1 394 ? -20.923 -34.656 -60.387 1.00 38.19 394 VAL A O 1
#

Secondary structure (DSSP, 8-state):
-HHHHHHHHHHHHHHHHTT---EEEEEPPTT--SHHHHHHHHHHHHHHHHHTEEETTEEHHHHHT---HHHHTTSPPPPP-TT--EEEESSEEEEE-TTHHHHHHHHHHHHH-SSPPPTT--S-EEEEEEE---SHHHHHHHHHHHHHTTTEE--HHHHHHHHHH-SSHHHHHHHHTTS---SS-EEPPHHHHHHHHHTS-GGGSSTTS-HHHHHHHHHHHH-SS-B-HHHHHHHHTS-HHHHHHHHHHHHHTTSSEEETTEEE-SS--GGGTTHHHHTTS-GGGS-GGG--SS---SHHHHHHHHHHHHH---HHHHHHHHTT--SSS--HHHHHHHHTT-TTHHHHHHHHHHHH--S-----EEEEEESSPP--PPPPP-------------

Sequence (394 aa):
MRLAHGLVGAVTHLLEAFGVDLVREIRVPGGLEHERQLQPMADSVAISAAIQARYGAFATYRQLFETRKKKRASALTPEVDAADPFGTLIDSFVIRGLYLHRFEEYLRDARESPVDVHEDAPEISIRILVVDTDRRTPYSTAVQRMCEAKNLDPTREAVSFLQAFTASPYAVTRALQQLGHESTPQEMHLDEVRYALATLPANRIFPNAPPTVSKAVHALLATSRPLTQAELAEQAGISARLVRNHVDHLEALWLIEVTVDGYRLPLPFREERGPAGDAHLSWYLTPNHDRDDYLDATERGVLFEAVIEREGVSDDDVIRVFDRIKTLQIMPEARREIEAVGPTATPLLEAVRVLAAEEPDREFTDTVIVGVEPEQAALPARLATTRQTGGTNV

pLDDT: mean 80.18, std 16.5, range [30.02, 98.12]